Protein 2P0A (pdb70)

Nearest PDB structures (foldseek):
  2p0a-assembly1_A  TM=1.003E+00  e=1.917E-67  Homo sapiens
  1pk8-assembly1_A  TM=9.918E-01  e=4.545E-52  Rattus norvegicus
  1pk8-assembly1_D  TM=9.912E-01  e=5.439E-51  Rattus norvegicus
  1pk8-assembly1_B  TM=9.878E-01  e=2.689E-49  Rattus norvegicus
  1i7l-assembly1_A  TM=9.837E-01  e=8.748E-50  Rattus norvegicus

Sequence (596 aa):
RPRILLVIDDAHTDWSKYFHGKKVNGEIEIRVEQAEFSELNLAAYVTGGCMVDMQRSFKPDFILVRQHAYSMALGEDYRSLVIGLQYGGLPAVNSLYSVYNFCSKPWVFSSQLIKIFHSLGPEKFPLVEQTFFPNHKPMVTAPHFPVVVKLGHAHAGMGKIKVENQLDFQDITSVVAMMAKTYATTEAFIDSKYDIRIQKKIGSNYKAYMRTSISGNWKANTGSAMLEQVAMTERYRLWVDSCSEMFGGLDICAVKAVHSKDGRDYIIEVMDSSMPLIGEHVEEDRQLMADLVVSKMSQLPRPRILLVIDDAHTDWSKYFHGKKVNGEIEIRVEQAEFSELNLAAYVTGGCMVDMQRSFKPDFILVRQHAYSMALGEDYRSLVIGLQYGGLPAVNSLYSVYNFCSKPWVFSSQLIKIFHSLGPEKFPLVEQTFFPNHKPMVTAPHFPVVVKLGHAHAGMGKIKVENQLDFQDITSVVAMAKTYATTEAFIDSKYDIRIQKIGSNYKAYMRTSISGNWKANTGSAMLEQVAMTERYRLWVDSCSEMFGGLDICAVVKAVHSKDGRDYIIEVMDSSMPLIGEHVEEDRQLMADLVVSKMSQLP

Organism: Homo sapiens (NCBI:txid9606)

B-factor: mean 25.2, std 5.01, range [5.13, 69.35]

Radius of gyration: 25.05 Å; Cα contacts (8 Å, |Δi|>4): 1315; chains: 2; bounding box: 75×70×42 Å

CATH classification: 3.40.50.20 (+2 more: 3.30.470.20, 3.30.1490.20)

Foldseek 3Di:
DAAEEEEADDDPDDLVVLCVCFAQLSDHHYHYHYYHLVQWDWAADQVAFIWIGGVDIDTHQEYEYQAQQDAVVVPHHNLVVLVRRVSRVHHYAVGSLVSNQVQWFVSLVVLLVVVCVVPHCVLRVAFPKDKDFALPPQQDDPDPQKWKAWTRHDDCPRIDGRGDRVSSVVVSVVRHVSGGMMMMTYLAQFQWKWKWKAQQNDIWIKTKGQPPPDSSRSHDDIDIDTDDDDVSSVCNHVSSQPPSNGANIKMWMWTAHPVGDTHTYGMDGSNDDDDDDCSVVSSSSNSVVRSVVSNVDD/DAAEEEEADPDPDDLVVLQVCFAQVNPHHYHYHYYHLVQWDWAADQVAFIWIDGVDIDTHQEYEYQAQQDALVVPHHNLVVLVRRVSRVHHYAVGSLVSNQVQWFVSLVVLLVVVCVVPHCVLRNAFPKDKFFALVPQQDDPDPQKWKAATGHDDCPRTDGRGDRVSSVVNSVVSRVSVGMMMMTYQAQFQWKWKWKAAQPDIWIKTKGQPPPDSSRSHDDIDIDTDDDDPSLVCNVVSSQPPSNGANIKMWMWTAHPVGDIHTYGMGGSNDDQDDDCSVVSSSSNSVVSSVVSSVDD

GO terms:
  GO:0005524 ATP binding (F, TAS)
  GO:0032228 regulation of synaptic transmission, GABAergic (P, TAS)
  GO:0008021 synaptic vesicle (C, TAS)
  GO:0007269 neurotransmitter secretion (P, TAS)
  GO:0005515 protein binding (F, IPI)

InterPro domains:
  IPR001359 Synapsin [PR01368] (103-112)
  IPR001359 Synapsin [PR01368] (118-130)
  IPR001359 Synapsin [PR01368] (155-166)
  IPR001359 Synapsin [PR01368] (295-307)
  IPR001359 Synapsin [PR01368] (309-325)
  IPR001359 Synapsin [PR01368] (328-349)
  IPR013815 ATP-grasp fold, subdomain 1 [G3DSA:3.30.1490.20] (227-286)
  IPR016185 Pre-ATP-grasp domain superfamily [SSF52440] (91-192)
  IPR019735 Synapsin, conserved site [PS00416] (250-260)
  IPR019736 Synapsin, phosphorylation site [PF10581] (1-25)
  IPR019736 Synapsin, phosphorylation site [PS00415] (4-11)
  IPR020897 Synapsin, pre-ATP-grasp domain [PF02078] (89-191)
  IPR020898 Synapsin, ATP-binding domain [PF02750] (193-395)

Solvent-accessible surface area: 24816 Å² total; per-residue (Å²): 125,67,102,19,0,0,0,0,6,77,32,193,22,86,0,38,94,9,8,134,78,64,86,11,89,66,65,60,52,25,89,31,5,56,4,63,2,76,68,17,21,2,9,0,75,4,100,48,23,2,77,1,56,27,114,180,69,10,62,7,40,4,0,0,2,15,8,53,5,34,6,69,54,118,70,56,77,32,65,26,12,0,5,0,3,22,0,8,52,16,41,14,0,0,38,3,44,0,7,37,1,20,12,6,56,4,0,6,12,1,14,1,14,121,22,30,164,94,50,19,92,113,97,0,20,8,3,116,8,19,0,12,4,45,65,148,28,12,101,70,10,144,94,57,35,2,8,0,34,24,11,6,4,34,78,8,96,30,37,67,67,3,96,63,52,138,70,0,86,101,31,18,60,73,1,32,160,50,195,15,26,0,11,7,9,38,36,27,77,38,108,42,9,7,6,0,1,33,4,20,104,42,40,10,0,3,44,18,40,24,110,56,81,60,106,53,11,66,34,64,69,30,83,55,93,78,46,79,59,66,142,104,28,101,67,1,0,36,15,0,12,134,12,11,86,27,9,38,0,0,0,0,15,0,18,29,6,135,95,45,156,13,48,0,30,32,10,18,10,0,13,0,69,26,19,28,99,55,36,92,78,0,25,60,44,0,0,59,30,0,18,51,67,8,31,130,78,183,130,72,38,20,0,1,0,1,7,78,35,194,24,83,0,28,83,12,6,128,69,40,94,4,90,60,101,64,49,25,94,30,10,57,6,59,1,75,72,17,19,4,11,0,76,4,103,48,27,3,75,1,57,19,141,182,68,9,96,9,48,4,0,0,2,17,6,52,6,35,4,66,62,118,70,46,75,32,65,24,10,0,5,0,3,21,0,8,53,14,44,13,0,0,38,2,41,0,6,37,2,22,13,6,55,4,0,5,12,1,23,1,13,84,24,29,163,91,48,19,93,83,114,0,16,7,4,117,10,17,0,10,4,46,58,128,28,8,103,71,10,143,95,56,35,2,7,1,36,41,9,5,5,32,74,8,98,29,31,67,69,4,91,67,56,136,66,0,91,100,28,17,69,81,3,29,156,39,143,17,25,0,10,5,9,35,35,28,100,43,98,46,10,5,6,0,0,24,4,19,109,43,46,10,0,3,43,18,45,22,114,55,82,53,107,55,12,68,34,62,69,28,80,56,93,70,45,85,57,64,90,100,33,105,64,0,0,45,14,0,16,134,11,11,86,28,6,30,0,0,0,0,15,0,17,30,9,85,111,45,81,13,57,0,29,35,10,16,10,0,12,0,71,26,18,26,106,54,38,99,82,0,27,64,46,0,0,66,20,0,18,60,58,1,31,140,52,174

Structure (mmCIF, N/CA/C/O backbone):
data_2P0A
#
_entry.id   2P0A
#
_cell.length_a   130.796
_cell.length_b   73.186
_cell.length_c   78.398
_cell.angle_alpha   90.00
_cell.angle_beta   100.74
_cell.angle_gamma   90.00
#
_symmetry.space_group_name_H-M   'C 1 2 1'
#
loop_
_entity.id
_entity.type
_entity.pdbx_description
1 polymer Synapsin-3
2 non-polymer 'CHLORIDE ION'
3 non-polymer 'SULFATE ION'
4 non-polymer 'PHOSPHOAMINOPHOSPHONIC ACID-ADENYLATE ESTER'
5 non-polymer 1,2-ETHANEDIOL
6 water water
#
loop_
_atom_site.group_PDB
_atom_site.id
_atom_site.type_symbol
_atom_site.label_atom_id
_atom_site.label_alt_id
_atom_site.label_comp_id
_atom_site.label_asym_id
_atom_site.label_entity_id
_atom_site.label_seq_id
_atom_site.pdbx_PDB_ins_code
_atom_site.Cartn_x
_atom_site.Cartn_y
_atom_site.Cartn_z
_atom_site.occupancy
_atom_site.B_iso_or_equiv
_atom_site.auth_seq_id
_atom_site.auth_comp_id
_atom_site.auth_asym_id
_atom_site.auth_atom_id
_atom_site.pdbx_PDB_model_num
ATOM 1 N N . ARG A 1 17 ? 17.253 -29.569 -27.850 1.00 28.51 90 ARG A N 1
ATOM 2 C CA . ARG A 1 17 ? 16.600 -29.361 -26.515 1.00 28.76 90 ARG A CA 1
ATOM 3 C C . ARG A 1 17 ? 15.155 -28.916 -26.701 1.00 28.40 90 ARG A C 1
ATOM 4 O O . ARG A 1 17 ? 14.850 -28.195 -27.654 1.00 28.98 90 ARG A O 1
ATOM 6 N N . PRO A 1 18 ? 14.251 -29.354 -25.800 1.00 27.94 91 PRO A N 1
ATOM 7 C CA . PRO A 1 18 ? 12.855 -28.910 -25.888 1.00 27.09 91 PRO A CA 1
ATOM 8 C C . PRO A 1 18 ? 12.671 -27.398 -25.721 1.00 26.11 91 PRO A C 1
ATOM 9 O O . PRO A 1 18 ? 13.388 -26.773 -24.955 1.00 26.25 91 PRO A O 1
ATOM 13 N N . ARG A 1 19 ? 11.713 -26.835 -26.448 1.00 25.34 92 ARG A N 1
ATOM 14 C CA . ARG A 1 19 ? 11.267 -25.467 -26.213 1.00 25.00 92 ARG A CA 1
ATOM 15 C C . ARG A 1 19 ? 10.388 -25.449 -24.969 1.00 23.77 92 ARG A C 1
ATOM 16 O O . ARG A 1 19 ? 9.442 -26.225 -24.861 1.00 23.40 92 ARG A O 1
ATOM 24 N N . ILE A 1 20 ? 10.706 -24.568 -24.031 1.00 22.56 93 ILE A N 1
ATOM 25 C CA . ILE A 1 20 ? 9.945 -24.477 -22.778 1.00 22.08 93 ILE A CA 1
ATOM 26 C C . ILE A 1 20 ? 8.802 -23.460 -22.908 1.00 21.22 93 ILE A C 1
ATOM 27 O O . ILE A 1 20 ? 9.044 -22.271 -23.154 1.00 21.63 93 ILE A O 1
ATOM 32 N N . LEU A 1 21 ? 7.567 -23.948 -22.777 1.00 19.84 94 LEU A N 1
ATOM 33 C CA . LEU A 1 21 ? 6.402 -23.088 -22.608 1.00 19.67 94 LEU A CA 1
ATOM 34 C C . LEU A 1 21 ? 6.066 -22.962 -21.130 1.00 19.62 94 LEU A C 1
ATOM 35 O O . LEU A 1 21 ? 5.859 -23.967 -20.451 1.00 20.21 94 LEU A O 1
ATOM 40 N N . LEU A 1 22 ? 5.965 -21.731 -20.655 1.00 19.23 95 LEU A N 1
ATOM 41 C CA . LEU A 1 22 ? 5.435 -21.441 -19.326 1.00 19.16 95 LEU A CA 1
ATOM 42 C C . LEU A 1 22 ? 3.980 -21.011 -19.439 1.00 19.40 95 LEU A C 1
ATOM 43 O O . LEU A 1 22 ? 3.680 -19.970 -20.033 1.00 20.15 95 LEU A O 1
ATOM 48 N N . VAL A 1 23 ? 3.063 -21.816 -18.906 1.00 19.64 96 VAL A N 1
ATOM 49 C CA . VAL A 1 23 ? 1.654 -21.405 -18.813 1.00 19.71 96 VAL A CA 1
ATOM 50 C C . VAL A 1 23 ? 1.452 -20.840 -17.416 1.00 20.30 96 VAL A C 1
ATOM 51 O O . VAL A 1 23 ? 1.643 -21.547 -16.427 1.00 20.55 96 VAL A O 1
ATOM 55 N N . ILE A 1 24 ? 1.074 -19.567 -17.347 1.00 19.97 97 ILE A N 1
ATOM 56 C CA . ILE A 1 24 ? 0.780 -18.924 -16.085 1.00 20.95 97 ILE A CA 1
ATOM 57 C C . ILE A 1 24 ? -0.728 -18.948 -15.895 1.00 21.39 97 ILE A C 1
ATOM 58 O O . ILE A 1 24 ? -1.466 -18.273 -16.619 1.00 21.04 97 ILE A O 1
ATOM 63 N N . ASP A 1 25 ? -1.169 -19.712 -14.906 1.00 23.00 98 ASP A N 1
ATOM 64 C CA . ASP A 1 25 ? -2.588 -19.924 -14.697 1.00 24.42 98 ASP A CA 1
ATOM 65 C C . ASP A 1 25 ? -2.892 -20.313 -13.257 1.00 25.78 98 ASP A C 1
ATOM 66 O O . ASP A 1 25 ? -2.113 -20.982 -12.606 1.00 24.62 98 ASP A O 1
ATOM 71 N N . ASP A 1 26 ? -4.054 -19.870 -12.788 1.00 27.81 99 ASP A N 1
ATOM 72 C CA . ASP A 1 26 ? -4.574 -20.262 -11.480 1.00 28.80 99 ASP A CA 1
ATOM 73 C C . ASP A 1 26 ? -5.700 -21.313 -11.569 1.00 29.37 99 ASP A C 1
ATOM 74 O O . ASP A 1 26 ? -6.165 -21.797 -10.536 1.00 29.18 99 ASP A O 1
ATOM 79 N N . ALA A 1 27 ? -6.118 -21.663 -12.783 1.00 29.11 100 ALA A N 1
ATOM 80 C CA . ALA A 1 27 ? -7.205 -22.617 -12.986 1.00 29.74 100 ALA A CA 1
ATOM 81 C C . ALA A 1 27 ? -6.755 -24.013 -12.602 1.00 30.86 100 ALA A C 1
ATOM 82 O O . ALA A 1 27 ? -5.589 -24.371 -12.810 1.00 31.01 100 ALA A O 1
ATOM 84 N N . HIS A 1 28 ? -7.678 -24.797 -12.045 1.00 31.69 101 HIS A N 1
ATOM 85 C CA . HIS A 1 28 ? -7.404 -26.194 -11.713 1.00 32.73 101 HIS A CA 1
ATOM 86 C C . HIS A 1 28 ? -7.496 -27.054 -12.983 1.00 31.91 101 HIS A C 1
ATOM 87 O O . HIS A 1 28 ? -8.527 -27.653 -13.286 1.00 31.90 101 HIS A O 1
ATOM 94 N N . THR A 1 29 ? -6.396 -27.067 -13.732 1.00 30.98 102 THR A N 1
ATOM 95 C CA . THR A 1 29 ? -6.301 -27.771 -14.998 1.00 29.99 102 THR A CA 1
ATOM 96 C C . THR A 1 29 ? -4.823 -28.087 -15.228 1.00 29.38 102 THR A C 1
ATOM 97 O O . THR A 1 29 ? -3.941 -27.346 -14.776 1.00 29.69 102 THR A O 1
ATOM 101 N N . ASP A 1 30 ? -4.569 -29.177 -15.933 1.00 28.27 103 ASP A N 1
ATOM 102 C CA . ASP A 1 30 ? -3.232 -29.604 -16.299 1.00 27.72 103 ASP A CA 1
ATOM 103 C C . ASP A 1 30 ? -3.010 -29.231 -17.778 1.00 26.89 103 ASP A C 1
ATOM 104 O O . ASP A 1 30 ? -3.539 -29.884 -18.678 1.00 26.39 103 ASP A O 1
ATOM 109 N N . TRP A 1 31 ? -2.247 -28.162 -18.021 1.00 25.55 104 TRP A N 1
ATOM 110 C CA . TRP A 1 31 ? -2.105 -27.651 -19.384 1.00 24.91 104 TRP A CA 1
ATOM 111 C C . TRP A 1 31 ? -1.325 -28.570 -20.311 1.00 25.10 104 TRP A C 1
ATOM 112 O O . TRP A 1 31 ? -1.480 -28.477 -21.528 1.00 25.05 104 TRP A O 1
ATOM 123 N N . SER A 1 32 ? -0.507 -29.463 -19.757 1.00 25.43 105 SER A N 1
ATOM 124 C CA . SER A 1 32 ? 0.328 -30.312 -20.587 1.00 25.49 105 SER A CA 1
ATOM 125 C C . SER A 1 32 ? -0.525 -31.200 -21.488 1.00 25.85 105 SER A C 1
ATOM 126 O O . SER A 1 32 ? -0.107 -31.521 -22.609 1.00 26.12 105 SER A O 1
ATOM 129 N N . LYS A 1 33 ? -1.728 -31.549 -21.016 1.00 25.77 106 LYS A N 1
ATOM 130 C CA . LYS A 1 33 ? -2.604 -32.481 -21.727 1.00 25.75 106 LYS A CA 1
ATOM 131 C C . LYS A 1 33 ? -3.055 -31.919 -23.075 1.00 25.42 106 LYS A C 1
ATOM 132 O O . LYS A 1 33 ? -3.306 -32.673 -24.005 1.00 24.58 106 LYS A O 1
ATOM 138 N N . TYR A 1 34 ? -3.119 -30.588 -23.191 1.00 25.11 107 TYR A N 1
ATOM 139 C CA . TYR A 1 34 ? -3.541 -29.943 -24.444 1.00 25.21 107 TYR A CA 1
ATOM 140 C C . TYR A 1 34 ? -2.406 -29.831 -25.451 1.00 25.63 107 TYR A C 1
ATOM 141 O O . TYR A 1 34 ? -2.638 -29.535 -26.625 1.00 25.83 107 TYR A O 1
ATOM 150 N N . PHE A 1 35 ? -1.178 -30.057 -24.988 1.00 26.44 108 PHE A N 1
ATOM 151 C CA . PHE A 1 35 ? 0.003 -29.973 -25.855 1.00 26.80 108 PHE A CA 1
ATOM 152 C C . PHE A 1 35 ? 0.571 -31.323 -26.260 1.00 27.58 108 PHE A C 1
ATOM 153 O O . PHE A 1 35 ? 1.558 -31.362 -26.987 1.00 28.20 108 PHE A O 1
ATOM 161 N N . HIS A 1 36 ? -0.058 -32.417 -25.824 1.00 28.73 109 HIS A N 1
ATOM 162 C CA . HIS A 1 36 ? 0.417 -33.771 -26.124 1.00 29.22 109 HIS A CA 1
ATOM 163 C C . HIS A 1 36 ? 0.568 -33.979 -27.621 1.00 29.73 109 HIS A C 1
ATOM 164 O O . HIS A 1 36 ? -0.381 -33.768 -28.373 1.00 29.90 109 HIS A O 1
ATOM 171 N N . GLY A 1 37 ? 1.770 -34.376 -28.041 1.00 30.12 110 GLY A N 1
ATOM 172 C CA . GLY A 1 37 ? 2.073 -34.631 -29.448 1.00 30.90 110 GLY A CA 1
ATOM 173 C C . GLY A 1 37 ? 2.429 -33.413 -30.287 1.00 31.43 110 GLY A C 1
ATOM 174 O O . GLY A 1 37 ? 2.814 -33.548 -31.450 1.00 31.86 110 GLY A O 1
ATOM 175 N N . LYS A 1 38 ? 2.290 -32.219 -29.714 1.00 32.16 111 LYS A N 1
ATOM 176 C CA . LYS A 1 38 ? 2.515 -31.001 -30.467 1.00 32.56 111 LYS A CA 1
ATOM 177 C C . LYS A 1 38 ? 4.001 -30.629 -30.388 1.00 32.31 111 LYS A C 1
ATOM 178 O O . LYS A 1 38 ? 4.629 -30.675 -29.320 1.00 32.36 111 LYS A O 1
ATOM 184 N N . LYS A 1 39 ? 4.553 -30.311 -31.552 1.00 31.78 112 LYS A N 1
ATOM 185 C CA . LYS A 1 39 ? 5.965 -30.051 -31.702 1.00 31.76 112 LYS A CA 1
ATOM 186 C C . LYS A 1 39 ? 6.153 -28.766 -32.492 1.00 31.39 112 LYS A C 1
ATOM 187 O O . LYS A 1 39 ? 5.408 -28.496 -33.444 1.00 31.19 112 LYS A O 1
ATOM 193 N N . VAL A 1 40 ? 7.162 -27.989 -32.110 1.00 31.06 113 VAL A N 1
ATOM 194 C CA . VAL A 1 40 ? 7.470 -26.728 -32.788 1.00 31.08 113 VAL A CA 1
ATOM 195 C C . VAL A 1 40 ? 7.991 -27.038 -34.197 1.00 30.95 113 VAL A C 1
ATOM 196 O O . VAL A 1 40 ? 8.916 -27.836 -34.358 1.00 30.25 113 VAL A O 1
ATOM 200 N N . ASN A 1 41 ? 7.373 -26.414 -35.202 1.00 31.20 114 ASN A N 1
ATOM 201 C CA . ASN A 1 41 ? 7.640 -26.720 -36.614 1.00 31.48 114 ASN A CA 1
ATOM 202 C C . ASN A 1 41 ? 7.590 -28.222 -36.865 1.00 31.74 114 ASN A C 1
ATOM 203 O O . ASN A 1 41 ? 8.362 -28.770 -37.667 1.00 32.35 114 ASN A O 1
ATOM 208 N N . GLY A 1 42 ? 6.672 -28.891 -36.176 1.00 31.84 115 GLY A N 1
ATOM 209 C CA . GLY A 1 42 ? 6.525 -30.342 -36.272 1.00 31.87 115 GLY A CA 1
ATOM 210 C C . GLY A 1 42 ? 7.791 -31.124 -35.975 1.00 31.80 115 GLY A C 1
ATOM 211 O O . GLY A 1 42 ? 7.884 -32.291 -36.336 1.00 31.75 115 GLY A O 1
ATOM 212 N N . GLU A 1 43 ? 8.748 -30.496 -35.292 1.00 31.70 116 GLU A N 1
ATOM 213 C CA . GLU A 1 43 ? 10.083 -31.072 -35.128 1.00 31.53 116 GLU A CA 1
ATOM 214 C C . GLU A 1 43 ? 10.615 -31.112 -33.687 1.00 31.30 116 GLU A C 1
ATOM 215 O O . GLU A 1 43 ? 11.234 -32.108 -33.296 1.00 31.59 116 GLU A O 1
ATOM 217 N N . ILE A 1 44 ? 10.402 -30.048 -32.911 1.00 30.36 117 ILE A N 1
ATOM 218 C CA . ILE A 1 44 ? 11.017 -29.933 -31.578 1.00 30.12 117 ILE A CA 1
ATOM 219 C C . ILE A 1 44 ? 10.000 -30.173 -30.465 1.00 29.00 117 ILE A C 1
ATOM 220 O O . ILE A 1 44 ? 8.889 -29.635 -30.510 1.00 29.05 117 ILE A O 1
ATOM 225 N N . GLU A 1 45 ? 10.380 -30.977 -29.473 1.00 27.89 118 GLU A N 1
ATOM 226 C CA . GLU A 1 45 ? 9.490 -31.275 -28.342 1.00 27.44 118 GLU A CA 1
ATOM 227 C C . GLU A 1 45 ? 9.214 -30.006 -27.513 1.00 26.64 118 GLU A C 1
ATOM 228 O O . GLU A 1 45 ? 10.062 -29.127 -27.399 1.00 26.30 118 GLU A O 1
ATOM 230 N N . ILE A 1 46 ? 8.001 -29.915 -26.972 1.00 26.10 119 ILE A N 1
ATOM 231 C CA . ILE A 1 46 ? 7.588 -28.800 -26.147 1.00 25.63 119 ILE A CA 1
ATOM 232 C C . ILE A 1 46 ? 7.480 -29.268 -24.694 1.00 25.58 119 ILE A C 1
ATOM 233 O O . ILE A 1 46 ? 6.654 -30.132 -24.372 1.00 25.13 119 ILE A O 1
ATOM 238 N N . ARG A 1 47 ? 8.323 -28.700 -23.831 1.00 25.28 120 ARG A N 1
ATOM 239 C CA . ARG A 1 47 ? 8.236 -28.904 -22.385 1.00 25.48 120 ARG A CA 1
ATOM 240 C C . ARG A 1 47 ? 7.284 -27.857 -21.786 1.00 24.66 120 ARG A C 1
ATOM 241 O O . ARG A 1 47 ? 7.478 -26.659 -21.959 1.00 24.95 120 ARG A O 1
ATOM 249 N N . VAL A 1 48 ? 6.235 -28.307 -21.105 1.00 23.78 121 VAL A N 1
ATOM 250 C CA . VAL A 1 48 ? 5.233 -27.399 -20.564 1.00 23.47 121 VAL A CA 1
ATOM 251 C C . VAL A 1 48 ? 5.448 -27.227 -19.049 1.00 23.44 121 VAL A C 1
ATOM 252 O O . VAL A 1 48 ? 5.367 -28.190 -18.280 1.00 23.62 121 VAL A O 1
ATOM 256 N N . GLU A 1 49 ? 5.770 -26.008 -18.651 1.00 22.87 122 GLU A N 1
ATOM 257 C CA . GLU A 1 49 ? 5.817 -25.626 -17.238 1.00 23.09 122 GLU A CA 1
ATOM 258 C C . GLU A 1 49 ? 4.535 -24.876 -16.922 1.00 22.14 122 GLU A C 1
ATOM 259 O O . GLU A 1 49 ? 4.029 -24.152 -17.756 1.00 22.87 122 GLU A O 1
ATOM 265 N N . GLN A 1 50 ? 3.982 -25.075 -15.733 1.00 21.63 123 GLN A N 1
ATOM 266 C CA . GLN A 1 50 ? 2.724 -24.455 -15.377 1.00 21.39 123 GLN A CA 1
ATOM 267 C C . GLN A 1 50 ? 2.791 -23.970 -13.942 1.00 21.67 123 GLN A C 1
ATOM 268 O O . GLN A 1 50 ? 3.171 -24.723 -13.064 1.00 21.56 123 GLN A O 1
ATOM 274 N N . ALA A 1 51 ? 2.427 -22.717 -13.710 1.00 21.26 124 ALA A N 1
ATOM 275 C CA . ALA A 1 51 ? 2.401 -22.193 -12.362 1.00 22.06 124 ALA A CA 1
ATOM 276 C C . ALA A 1 51 ? 1.441 -21.040 -12.311 1.00 22.45 124 ALA A C 1
ATOM 277 O O . ALA A 1 51 ? 1.115 -20.460 -13.345 1.00 22.07 124 ALA A O 1
ATOM 279 N N . GLU A 1 52 ? 0.990 -20.692 -11.108 1.00 23.21 125 GLU A N 1
ATOM 280 C CA . GLU A 1 52 ? 0.296 -19.411 -10.944 1.00 23.81 125 GLU A CA 1
ATOM 281 C C . GLU A 1 52 ? 1.337 -18.379 -10.606 1.00 22.82 125 GLU A C 1
ATOM 282 O O . GLU A 1 52 ? 2.469 -18.721 -10.240 1.00 20.33 125 GLU A O 1
ATOM 288 N N . PHE A 1 53 ? 0.962 -17.115 -10.811 1.00 22.81 126 PHE A N 1
ATOM 289 C CA . PHE A 1 53 ? 1.858 -15.988 -10.576 1.00 22.85 126 PHE A CA 1
ATOM 290 C C . PHE A 1 53 ? 2.529 -16.012 -9.197 1.00 23.34 126 PHE A C 1
ATOM 291 O O . PHE A 1 53 ? 3.733 -15.749 -9.076 1.00 23.52 126 PHE A O 1
ATOM 299 N N . SER A 1 54 ? 1.780 -16.368 -8.161 1.00 23.57 127 SER A N 1
ATOM 300 C CA . SER A 1 54 ? 2.330 -16.321 -6.808 1.00 24.02 127 SER A CA 1
ATOM 301 C C . SER A 1 54 ? 3.476 -17.309 -6.577 1.00 23.99 127 SER A C 1
ATOM 302 O O . SER A 1 54 ? 4.185 -17.200 -5.587 1.00 24.85 127 SER A O 1
ATOM 305 N N . GLU A 1 55 ? 3.667 -18.240 -7.502 1.00 23.67 128 GLU A N 1
ATOM 306 C CA . GLU A 1 55 ? 4.692 -19.266 -7.402 1.00 23.63 128 GLU A CA 1
ATOM 307 C C . GLU A 1 55 ? 5.969 -18.929 -8.197 1.00 23.24 128 GLU A C 1
ATOM 308 O O . GLU A 1 55 ? 6.941 -19.685 -8.169 1.00 22.66 128 GLU A O 1
ATOM 314 N N . LEU A 1 56 ? 5.940 -17.805 -8.914 1.00 23.31 129 LEU A N 1
ATOM 315 C CA . LEU A 1 56 ? 6.992 -17.428 -9.859 1.00 23.14 129 LEU A CA 1
ATOM 316 C C . LEU A 1 56 ? 7.824 -16.218 -9.422 1.00 22.78 129 LEU A C 1
ATOM 317 O O . LEU A 1 56 ? 7.306 -15.265 -8.856 1.00 22.91 129 LEU A O 1
ATOM 322 N N . ASN A 1 57 ? 9.121 -16.300 -9.682 1.00 22.38 130 ASN A N 1
ATOM 323 C CA . ASN A 1 57 ? 10.016 -15.154 -9.669 1.00 22.54 130 ASN A CA 1
ATOM 324 C C . ASN A 1 57 ? 11.038 -15.321 -10.792 1.00 21.70 130 ASN A C 1
ATOM 325 O O . ASN A 1 57 ? 11.106 -16.371 -11.414 1.00 21.34 130 ASN A O 1
ATOM 330 N N . LEU A 1 58 ? 11.790 -14.264 -11.064 1.00 21.36 131 LEU A N 1
ATOM 331 C CA . LEU A 1 58 ? 12.680 -14.230 -12.215 1.00 21.09 131 LEU A CA 1
ATOM 332 C C . LEU A 1 58 ? 13.722 -13.126 -12.091 1.00 20.81 131 LEU A C 1
ATOM 333 O O . LEU A 1 58 ? 13.564 -12.216 -11.291 1.00 20.68 131 LEU A O 1
ATOM 338 N N . ALA A 1 59 ? 14.806 -13.275 -12.850 1.00 20.54 132 ALA A N 1
ATOM 339 C CA . ALA A 1 59 ? 15.694 -12.179 -13.233 1.00 20.14 132 ALA A CA 1
ATOM 340 C C . ALA A 1 59 ? 15.642 -12.142 -14.767 1.00 19.88 132 ALA A C 1
ATOM 341 O O . ALA A 1 59 ? 15.526 -13.201 -15.403 1.00 20.70 132 ALA A O 1
ATOM 343 N N . ALA A 1 60 ? 15.686 -10.942 -15.336 1.00 19.10 133 ALA A N 1
ATOM 344 C CA . ALA A 1 60 ? 15.656 -10.740 -16.780 1.00 18.59 133 ALA A CA 1
ATOM 345 C C . ALA A 1 60 ? 16.876 -9.935 -17.195 1.00 18.81 133 ALA A C 1
ATOM 346 O O . ALA A 1 60 ? 17.323 -9.063 -16.458 1.00 18.40 133 ALA A O 1
ATOM 348 N N . TYR A 1 61 ? 17.391 -10.199 -18.400 1.00 19.69 134 TYR A N 1
ATOM 349 C CA . TYR A 1 61 ? 18.705 -9.685 -18.823 1.00 20.04 134 TYR A CA 1
ATOM 350 C C . TYR A 1 61 ? 18.653 -8.977 -20.171 1.00 20.12 134 TYR A C 1
ATOM 351 O O . TYR A 1 61 ? 18.017 -9.455 -21.128 1.00 19.95 134 TYR A O 1
ATOM 360 N N . VAL A 1 62 ? 19.321 -7.838 -20.250 1.00 20.37 135 VAL A N 1
ATOM 361 C CA . VAL A 1 62 ? 19.490 -7.137 -21.532 1.00 21.26 135 VAL A CA 1
ATOM 362 C C . VAL A 1 62 ? 20.122 -8.064 -22.556 1.00 22.25 135 VAL A C 1
ATOM 363 O O . VAL A 1 62 ? 19.729 -8.084 -23.728 1.00 22.74 135 VAL A O 1
ATOM 367 N N . THR A 1 63 ? 21.100 -8.851 -22.108 1.00 23.11 136 THR A N 1
ATOM 368 C CA . THR A 1 63 ? 21.778 -9.787 -22.988 1.00 23.75 136 THR A CA 1
ATOM 369 C C . THR A 1 63 ? 20.810 -10.808 -23.609 1.00 24.67 136 THR A C 1
ATOM 370 O O . THR A 1 63 ? 21.096 -11.353 -24.683 1.00 25.23 136 THR A O 1
ATOM 374 N N . GLY A 1 64 ? 19.684 -11.061 -22.941 1.00 24.11 137 GLY A N 1
ATOM 375 C CA . GLY A 1 64 ? 18.578 -11.842 -23.500 1.00 24.18 137 GLY A CA 1
ATOM 376 C C . GLY A 1 64 ? 17.958 -12.830 -22.523 1.00 24.25 137 GLY A C 1
ATOM 377 O O . GLY A 1 64 ? 18.663 -13.552 -21.828 1.00 23.86 137 GLY A O 1
ATOM 378 N N . GLY A 1 65 ? 16.626 -12.869 -22.487 1.00 24.60 138 GLY A N 1
ATOM 379 C CA . GLY A 1 65 ? 15.902 -13.864 -21.719 1.00 24.66 138 GLY A CA 1
ATOM 380 C C . GLY A 1 65 ? 15.737 -13.621 -20.218 1.00 24.67 138 GLY A C 1
ATOM 381 O O . GLY A 1 65 ? 16.182 -12.605 -19.658 1.00 23.25 138 GLY A O 1
ATOM 382 N N . CYS A 1 66 ? 15.104 -14.613 -19.595 1.00 25.01 139 CYS A N 1
ATOM 383 C CA . CYS A 1 66 ? 14.726 -14.635 -18.178 1.00 26.05 139 CYS A CA 1
ATOM 384 C C . CYS A 1 66 ? 15.171 -15.951 -17.610 1.00 25.60 139 CYS A C 1
ATOM 385 O O . CYS A 1 66 ? 15.031 -16.959 -18.286 1.00 26.82 139 CYS A O 1
ATOM 388 N N . MET A 1 67 ? 15.645 -15.942 -16.368 1.00 25.20 140 MET A N 1
ATOM 389 C CA . MET A 1 67 ? 15.758 -17.150 -15.559 1.00 24.77 140 MET A CA 1
ATOM 390 C C . MET A 1 67 ? 14.561 -17.149 -14.604 1.00 23.73 140 MET A C 1
ATOM 391 O O . MET A 1 67 ? 14.373 -16.201 -13.851 1.00 22.16 140 MET A O 1
ATOM 396 N N .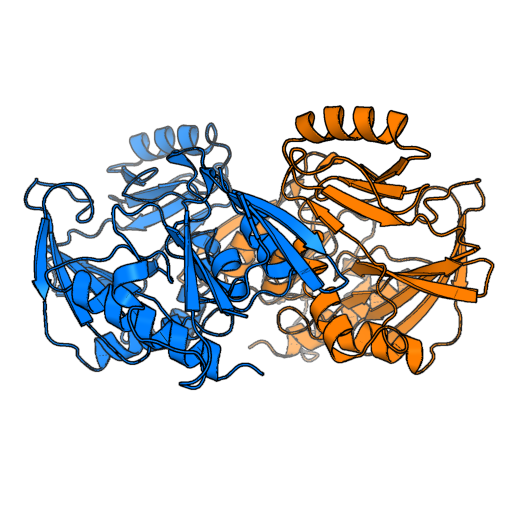 VAL A 1 68 ? 13.723 -18.180 -14.683 1.00 23.07 141 VAL A N 1
ATOM 397 C CA . VAL A 1 68 ? 12.525 -18.267 -13.840 1.00 22.63 141 VAL A CA 1
ATOM 398 C C . VAL A 1 68 ? 12.738 -19.317 -12.761 1.00 23.48 141 VAL A C 1
ATOM 399 O O . VAL A 1 68 ? 13.307 -20.365 -13.015 1.00 21.63 141 VAL A O 1
ATOM 403 N N . ASP A 1 69 ? 12.307 -18.967 -11.553 1.00 25.03 142 ASP A N 1
ATOM 404 C CA . ASP A 1 69 ? 12.300 -19.827 -10.376 1.00 26.68 142 ASP A CA 1
ATOM 405 C C . ASP A 1 69 ? 10.829 -20.112 -10.071 1.00 26.98 142 ASP A C 1
ATOM 406 O O . ASP A 1 69 ? 10.028 -19.186 -9.906 1.00 27.02 142 ASP A O 1
ATOM 411 N N . MET A 1 70 ? 10.474 -21.383 -10.014 1.00 27.68 143 MET A N 1
ATOM 412 C CA . MET A 1 70 ? 9.119 -21.798 -9.716 1.00 28.50 143 MET A CA 1
ATOM 413 C C . MET A 1 70 ? 9.110 -22.585 -8.410 1.00 29.12 143 MET A C 1
ATOM 414 O O . MET A 1 70 ? 9.834 -23.582 -8.277 1.00 28.49 143 MET A O 1
ATOM 419 N N . GLN A 1 71 ? 8.294 -22.152 -7.454 1.00 29.95 144 GLN A N 1
ATOM 420 C CA . GLN A 1 71 ? 8.259 -22.772 -6.124 1.00 30.76 144 GLN A CA 1
ATOM 421 C C . GLN A 1 71 ? 6.840 -23.152 -5.759 1.00 31.49 144 GLN A C 1
ATOM 422 O O . GLN A 1 71 ? 6.070 -22.283 -5.363 1.00 32.66 144 GLN A O 1
ATOM 424 N N . ARG A 1 82 ? 12.832 -25.122 -8.367 1.00 31.64 155 ARG A N 1
ATOM 425 C CA . ARG A 1 82 ? 13.048 -25.437 -9.788 1.00 31.44 155 ARG A CA 1
ATOM 426 C C . ARG A 1 82 ? 13.248 -24.202 -10.679 1.00 30.87 155 ARG A C 1
ATOM 427 O O . ARG A 1 82 ? 12.412 -23.293 -10.660 1.00 31.44 155 ARG A O 1
ATOM 435 N N . SER A 1 83 ? 14.311 -24.203 -11.492 1.00 29.58 156 SER A N 1
ATOM 436 C CA . SER A 1 83 ? 14.676 -23.047 -12.326 1.00 29.22 156 SER A CA 1
ATOM 437 C C . SER A 1 83 ? 14.861 -23.362 -13.817 1.00 27.39 156 SER A C 1
ATOM 438 O O . SER A 1 83 ? 15.335 -24.435 -14.171 1.00 27.41 156 SER A O 1
ATOM 441 N N . PHE A 1 84 ? 14.489 -22.425 -14.688 1.00 25.47 157 PHE A N 1
ATOM 442 C CA . PHE A 1 84 ? 14.556 -22.648 -16.129 1.00 24.34 157 PHE A CA 1
ATOM 443 C C . PHE A 1 84 ? 14.426 -21.356 -16.916 1.00 23.77 157 PHE A C 1
ATOM 444 O O . PHE A 1 84 ? 13.866 -20.382 -16.439 1.00 22.61 157 PHE A O 1
ATOM 452 N N . LYS A 1 85 ? 14.943 -21.365 -18.138 1.00 23.37 158 LYS A N 1
ATOM 453 C CA . LYS A 1 85 ? 14.731 -20.266 -19.068 1.00 23.34 158 LYS A CA 1
ATOM 454 C C . LYS A 1 85 ? 13.549 -20.601 -19.975 1.00 23.19 158 LYS A C 1
ATOM 455 O O . LYS A 1 85 ? 13.623 -21.556 -20.751 1.00 23.69 158 LYS A O 1
ATOM 458 N N . PRO A 1 86 ? 12.443 -19.842 -19.870 1.00 22.81 159 PRO A N 1
ATOM 459 C CA . PRO A 1 86 ? 11.342 -20.113 -20.775 1.00 22.71 159 PRO A CA 1
ATOM 460 C C . PRO A 1 86 ? 11.569 -19.531 -22.166 1.00 22.52 159 PRO A C 1
ATOM 461 O O . PRO A 1 86 ? 12.292 -18.539 -22.337 1.00 21.31 159 PRO A O 1
ATOM 465 N N . ASP A 1 87 ? 10.935 -20.164 -23.152 1.00 22.18 160 ASP A N 1
ATOM 466 C CA . ASP A 1 87 ? 10.988 -19.702 -24.532 1.00 22.09 160 ASP A CA 1
ATOM 467 C C . ASP A 1 87 ? 9.681 -19.029 -25.004 1.00 22.07 160 ASP A C 1
ATOM 468 O O . ASP A 1 87 ? 9.694 -18.251 -25.953 1.00 21.58 160 ASP A O 1
ATOM 473 N N . PHE A 1 88 ? 8.562 -19.329 -24.344 1.00 21.61 161 PHE A N 1
ATOM 474 C CA . PHE A 1 88 ? 7.263 -18.813 -24.756 1.00 21.21 161 PHE A CA 1
ATOM 475 C C . PHE A 1 88 ? 6.353 -18.790 -23.545 1.00 20.97 161 PHE A C 1
ATOM 476 O O . PHE A 1 88 ? 6.425 -19.701 -22.708 1.00 20.74 161 PHE A O 1
ATOM 484 N N . ILE A 1 89 ? 5.500 -17.768 -23.456 1.00 21.08 162 ILE A N 1
ATOM 485 C CA . ILE A 1 89 ? 4.544 -17.638 -22.349 1.00 21.47 162 ILE A CA 1
ATOM 486 C C . ILE A 1 89 ? 3.089 -17.682 -22.873 1.00 21.60 162 ILE A C 1
ATOM 487 O O . ILE A 1 89 ? 2.737 -17.073 -23.897 1.00 21.81 162 ILE A O 1
ATOM 492 N N . LEU A 1 90 ? 2.256 -18.436 -22.166 1.00 21.33 163 LEU A N 1
ATOM 493 C CA . LEU A 1 90 ? 0.796 -18.306 -22.247 1.00 21.01 163 LEU A CA 1
ATOM 494 C C . LEU A 1 90 ? 0.261 -17.696 -20.949 1.00 21.18 163 LEU A C 1
ATOM 495 O O . LEU A 1 90 ? 0.473 -18.254 -19.871 1.00 21.34 163 LEU A O 1
ATOM 500 N N . VAL A 1 91 ? -0.420 -16.549 -21.044 1.00 20.64 164 VAL A N 1
ATOM 501 C CA . VAL A 1 91 ? -0.898 -15.873 -19.845 1.00 21.44 164 VAL A CA 1
ATOM 502 C C . VAL A 1 91 ? -2.395 -16.075 -19.670 1.00 21.39 164 VAL A C 1
ATOM 503 O O . VAL A 1 91 ? -3.201 -15.462 -20.371 1.00 22.48 164 VAL A O 1
ATOM 507 N N . ARG A 1 92 ? -2.748 -16.927 -18.714 1.00 21.54 165 ARG A N 1
ATOM 508 C CA . ARG A 1 92 ? -4.147 -17.260 -18.436 1.00 22.49 165 ARG A CA 1
ATOM 509 C C . ARG A 1 92 ? -4.680 -16.613 -17.168 1.00 22.29 165 ARG A C 1
ATOM 510 O O . ARG A 1 92 ? -5.893 -16.547 -16.981 1.00 22.62 165 ARG A O 1
ATOM 518 N N . GLN A 1 93 ? -3.777 -16.051 -16.363 1.00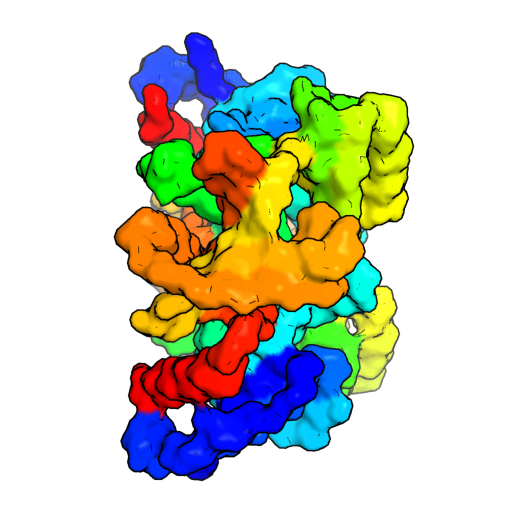 22.83 166 GLN A N 1
ATOM 519 C CA . GLN A 1 93 ? -4.103 -15.468 -15.050 1.00 22.84 166 GLN A CA 1
ATOM 520 C C . GLN A 1 93 ? -4.071 -13.941 -15.052 1.00 23.16 166 GLN A C 1
ATOM 521 O O . GLN A 1 93 ? -3.225 -13.318 -15.700 1.00 21.94 166 GLN A O 1
ATOM 527 N N . HIS A 1 94 ? -5.004 -13.323 -14.330 1.00 24.28 167 HIS A N 1
ATOM 528 C CA . HIS A 1 94 ? -4.966 -11.860 -14.170 1.00 24.79 167 HIS A CA 1
ATOM 529 C C . HIS A 1 94 ? -3.691 -11.474 -13.447 1.00 24.75 167 HIS A C 1
ATOM 530 O O . HIS A 1 94 ? -3.405 -12.028 -12.380 1.00 24.70 167 HIS A O 1
ATOM 537 N N . ALA A 1 95 ? -2.949 -10.516 -14.011 1.00 24.79 168 ALA A N 1
ATOM 538 C CA . ALA A 1 95 ? -1.717 -9.989 -13.407 1.00 24.95 168 ALA A CA 1
ATOM 539 C C . ALA A 1 95 ? -1.932 -8.969 -12.291 1.00 25.54 168 ALA A C 1
ATOM 540 O O . ALA A 1 95 ? -0.976 -8.625 -11.587 1.00 26.31 168 ALA A O 1
ATOM 542 N N . TYR A 1 96 ? -3.149 -8.443 -12.149 1.00 25.37 169 TYR A N 1
ATOM 543 C CA . TYR A 1 96 ? -3.436 -7.406 -11.142 1.00 25.71 169 TYR A CA 1
ATOM 544 C C . TYR A 1 96 ? -4.901 -7.544 -10.692 1.00 26.47 169 TYR A C 1
ATOM 545 O O . TYR A 1 96 ? -5.814 -7.565 -11.509 1.00 27.04 169 TYR A O 1
ATOM 554 N N . SER A 1 97 ? -5.104 -7.679 -9.390 1.00 27.38 170 SER A N 1
ATOM 555 C CA . SER A 1 97 ? -6.415 -7.920 -8.835 1.00 27.84 170 SER A CA 1
ATOM 556 C C . SER A 1 97 ? -6.464 -7.176 -7.510 1.00 27.76 170 SER A C 1
ATOM 557 O O . SER A 1 97 ? -6.041 -7.709 -6.485 1.00 27.88 170 SER A O 1
ATOM 560 N N . MET A 1 98 ? -6.956 -5.936 -7.528 1.00 27.62 171 MET A N 1
ATOM 561 C CA . MET A 1 98 ? -6.822 -5.057 -6.350 1.00 27.70 171 MET A CA 1
ATOM 562 C C . MET A 1 98 ? -7.564 -5.519 -5.110 1.00 27.46 171 MET A C 1
ATOM 563 O O . MET A 1 98 ? -7.076 -5.321 -4.020 1.00 28.23 171 MET A O 1
ATOM 568 N N . ALA A 1 99 ? -8.740 -6.116 -5.272 1.00 27.26 172 ALA A N 1
ATOM 569 C CA . ALA A 1 99 ? -9.549 -6.582 -4.132 1.00 27.15 172 ALA A CA 1
ATOM 570 C C . ALA A 1 99 ? -8.970 -7.855 -3.480 1.00 27.46 172 ALA A C 1
ATOM 571 O O . ALA A 1 99 ? -9.204 -8.127 -2.291 1.00 27.82 172 ALA A O 1
ATOM 573 N N . LEU A 1 100 ? -8.177 -8.610 -4.240 1.00 28.18 173 LEU A N 1
ATOM 574 C CA . LEU A 1 100 ? -7.482 -9.796 -3.718 1.00 27.83 173 LEU A CA 1
ATOM 575 C C . LEU A 1 100 ? -6.099 -9.453 -3.150 1.00 27.94 173 LEU A C 1
ATOM 576 O O . LEU A 1 100 ? -5.449 -10.315 -2.588 1.00 27.90 173 LEU A O 1
ATOM 581 N N . GLY A 1 101 ? -5.652 -8.206 -3.312 1.00 27.98 174 GLY A N 1
ATOM 582 C CA . GLY A 1 101 ? -4.307 -7.788 -2.938 1.00 28.49 174 GLY A CA 1
ATOM 583 C C . GLY A 1 101 ? -3.179 -8.476 -3.703 1.00 28.67 174 GLY A C 1
ATOM 584 O O . GLY A 1 101 ? -2.079 -8.635 -3.183 1.00 29.29 174 GLY A O 1
ATOM 585 N N . GLU A 1 102 ? -3.463 -8.874 -4.936 1.00 28.56 175 GLU A N 1
ATOM 586 C CA . GLU A 1 102 ? -2.508 -9.564 -5.806 1.00 28.62 175 GLU A CA 1
ATOM 587 C C . GLU A 1 102 ? -1.990 -8.625 -6.898 1.00 27.52 175 GLU A C 1
ATOM 588 O O . GLU A 1 102 ? -2.762 -7.990 -7.602 1.00 28.00 175 GLU A O 1
ATOM 594 N N . ASP A 1 103 ? -0.672 -8.475 -6.982 1.00 26.45 176 ASP A N 1
ATOM 595 C CA . ASP A 1 103 ? -0.086 -7.555 -7.932 1.00 25.74 176 ASP A CA 1
ATOM 596 C C . ASP A 1 103 ? 1.140 -8.224 -8.536 1.00 24.52 176 ASP A C 1
ATOM 597 O O . ASP A 1 103 ? 2.158 -8.321 -7.886 1.00 23.63 176 ASP A O 1
ATOM 602 N N . TYR A 1 104 ? 1.002 -8.694 -9.772 1.00 23.78 177 TYR A N 1
ATOM 603 C CA . TYR A 1 104 ? 2.074 -9.348 -10.497 1.00 23.52 177 TYR A CA 1
ATOM 604 C C . TYR A 1 104 ? 2.543 -8.550 -11.710 1.00 23.80 177 TYR A C 1
ATOM 605 O O . TYR A 1 104 ? 3.195 -9.096 -12.583 1.00 23.71 177 TYR A O 1
ATOM 614 N N . ARG A 1 105 ? 2.242 -7.251 -11.759 1.00 23.36 178 ARG A N 1
ATOM 615 C CA . ARG A 1 105 ? 2.612 -6.449 -12.916 1.00 23.14 178 ARG A CA 1
ATOM 616 C C . ARG A 1 105 ? 4.128 -6.468 -13.161 1.00 22.79 178 ARG A C 1
ATOM 617 O O . ARG A 1 105 ? 4.570 -6.463 -14.313 1.00 22.31 178 ARG A O 1
ATOM 625 N N . SER A 1 106 ? 4.922 -6.518 -12.093 1.00 22.01 179 SER A N 1
ATOM 626 C CA . SER A 1 106 ? 6.385 -6.543 -12.257 1.00 22.15 179 SER A CA 1
ATOM 627 C C . SER A 1 106 ? 6.909 -7.862 -12.879 1.00 21.26 179 SER A C 1
ATOM 628 O O . SER A 1 106 ? 7.935 -7.857 -13.548 1.00 20.49 179 SER A O 1
ATOM 631 N N . LEU A 1 107 ? 6.209 -8.976 -12.664 1.00 21.16 180 LEU A N 1
ATOM 632 C CA . LEU A 1 107 ? 6.532 -10.216 -13.366 1.00 21.25 180 LEU A CA 1
ATOM 633 C C . LEU A 1 107 ? 6.242 -10.087 -14.870 1.00 21.41 180 LEU A C 1
ATOM 634 O O . LEU A 1 107 ? 7.001 -10.599 -15.687 1.00 20.35 180 LEU A O 1
ATOM 639 N N . VAL A 1 108 ? 5.156 -9.389 -15.229 1.00 20.89 181 VAL A N 1
ATOM 640 C CA . VAL A 1 108 ? 4.873 -9.085 -16.627 1.00 21.09 181 VAL A CA 1
ATOM 641 C C . VAL A 1 108 ? 5.974 -8.202 -17.223 1.00 20.87 181 VAL A C 1
ATOM 642 O O . VAL A 1 108 ? 6.524 -8.512 -18.287 1.00 21.47 181 VAL A O 1
ATOM 646 N N . ILE A 1 109 ? 6.321 -7.123 -16.525 1.00 20.30 182 ILE A N 1
ATOM 647 C CA . ILE A 1 109 ? 7.462 -6.295 -16.926 1.00 19.99 182 ILE A CA 1
ATOM 648 C C . ILE A 1 109 ? 8.708 -7.177 -17.155 1.00 19.25 182 ILE A C 1
ATOM 649 O O . ILE A 1 109 ? 9.368 -7.027 -18.150 1.00 18.30 182 ILE A O 1
ATOM 654 N N . GLY A 1 110 ? 9.009 -8.096 -16.244 1.00 18.89 183 GLY A N 1
ATOM 655 C CA . GLY A 1 110 ? 10.221 -8.915 -16.341 1.00 19.28 183 GLY A CA 1
ATOM 656 C C . GLY A 1 110 ? 10.275 -9.832 -17.553 1.00 19.60 183 GLY A C 1
ATOM 657 O O . GLY A 1 110 ? 11.330 -9.982 -18.202 1.00 20.15 183 GLY A O 1
ATOM 658 N N . LEU A 1 111 ? 9.149 -10.468 -17.843 1.00 18.99 184 LEU A N 1
ATOM 659 C CA . LEU A 1 111 ? 9.076 -11.400 -18.959 1.00 19.19 184 LEU A CA 1
ATOM 660 C C . LEU A 1 111 ? 9.214 -10.621 -20.271 1.00 18.54 184 LEU A C 1
ATOM 661 O O . LEU A 1 111 ? 9.853 -11.081 -21.188 1.00 18.10 184 LEU A O 1
ATOM 666 N N . GLN A 1 112 ? 8.640 -9.427 -20.334 1.00 19.36 185 GLN A N 1
ATOM 667 C CA . GLN A 1 112 ? 8.808 -8.536 -21.512 1.00 19.34 185 GLN A CA 1
ATOM 668 C C . GLN A 1 112 ? 10.263 -8.017 -21.686 1.00 19.30 185 GLN A C 1
ATOM 669 O O . GLN A 1 112 ? 10.803 -7.953 -22.812 1.00 18.45 185 GLN A O 1
ATOM 675 N N . TYR A 1 113 ? 10.869 -7.611 -20.571 1.00 18.93 186 TYR A N 1
ATOM 676 C CA . TYR A 1 113 ? 12.308 -7.253 -20.491 1.00 18.88 186 TYR A CA 1
ATOM 677 C C . TYR A 1 113 ? 13.211 -8.399 -21.010 1.00 19.00 186 TYR A C 1
ATOM 678 O O . TYR A 1 113 ? 14.155 -8.166 -21.763 1.00 19.04 186 TYR A O 1
ATOM 687 N N . GLY A 1 114 ? 12.875 -9.631 -20.639 1.00 19.27 187 GLY A N 1
ATOM 688 C CA . GLY A 1 114 ? 13.500 -10.849 -21.197 1.00 19.51 187 GLY A CA 1
ATOM 689 C C . GLY A 1 114 ? 13.265 -11.103 -22.682 1.00 19.45 187 GLY A C 1
ATOM 690 O O . GLY A 1 114 ? 13.916 -11.957 -23.274 1.00 19.13 187 GLY A O 1
ATOM 691 N N . GLY A 1 115 ? 12.351 -10.356 -23.297 1.00 19.91 188 GLY A N 1
ATOM 692 C CA . GLY A 1 115 ? 12.097 -10.472 -24.727 1.00 20.10 188 GLY A CA 1
ATOM 693 C C . GLY A 1 115 ? 11.216 -11.666 -25.096 1.00 20.50 188 GLY A C 1
ATOM 694 O O . GLY A 1 115 ? 11.254 -12.144 -26.229 1.00 20.56 188 GLY A O 1
ATOM 695 N N . LEU A 1 116 ? 10.429 -12.154 -24.146 1.00 21.08 189 LEU A N 1
ATOM 696 C CA . LEU A 1 116 ? 9.654 -13.388 -24.347 1.00 21.48 189 LEU A CA 1
ATOM 697 C C . LEU A 1 116 ? 8.485 -13.162 -25.319 1.00 21.31 189 LEU A C 1
ATOM 698 O O . LEU A 1 116 ? 7.729 -12.186 -25.177 1.00 21.80 189 LEU A O 1
ATOM 703 N N . PRO A 1 117 ? 8.351 -14.052 -26.319 1.00 21.03 190 PRO A N 1
ATOM 704 C CA . PRO A 1 117 ? 7.159 -14.117 -27.149 1.00 20.36 190 PRO A CA 1
ATOM 705 C C . PRO A 1 117 ? 6.039 -14.754 -26.321 1.00 20.42 190 PRO A C 1
ATOM 706 O O . PRO A 1 117 ? 6.305 -15.641 -25.514 1.00 19.04 190 PRO A O 1
ATOM 710 N N . ALA A 1 118 ? 4.810 -14.292 -26.497 1.00 19.64 191 ALA A N 1
ATOM 711 C CA . ALA A 1 118 ? 3.723 -14.743 -25.644 1.00 19.86 191 ALA A CA 1
ATOM 712 C C . ALA A 1 118 ? 2.357 -14.659 -26.319 1.00 20.11 191 ALA A C 1
ATOM 713 O O . ALA A 1 118 ? 2.174 -14.008 -27.361 1.00 20.28 191 ALA A O 1
ATOM 715 N N . VAL A 1 119 ? 1.400 -15.351 -25.715 1.00 20.19 192 VAL A N 1
ATOM 716 C CA . VAL A 1 119 ? -0.008 -15.213 -26.036 1.00 20.16 192 VAL A CA 1
ATOM 717 C C . VAL A 1 119 ? -0.785 -14.891 -24.761 1.00 20.75 192 VAL A C 1
ATOM 718 O O . VAL A 1 119 ? -0.743 -15.686 -23.823 1.00 20.69 192 VAL A O 1
ATOM 722 N N . ASN A 1 120 ? -1.485 -13.753 -24.694 1.00 20.60 193 ASN A N 1
ATOM 723 C CA . ASN A 1 120 ? -1.400 -12.684 -25.660 1.00 20.97 193 ASN A CA 1
ATOM 724 C C . ASN A 1 120 ? -0.014 -12.060 -25.467 1.00 21.30 193 ASN A C 1
ATOM 725 O O . ASN A 1 120 ? 0.689 -12.411 -24.525 1.00 21.37 193 ASN A O 1
ATOM 730 N N . SER A 1 121 ? 0.365 -11.142 -26.348 1.00 21.96 194 SER A N 1
ATOM 731 C CA . SER A 1 121 ? 1.624 -10.403 -26.209 1.00 21.71 194 SER A CA 1
ATOM 732 C C . SER A 1 121 ? 1.733 -9.810 -24.803 1.00 22.62 194 SER A C 1
ATOM 733 O O . SER A 1 121 ? 0.725 -9.319 -24.241 1.00 21.67 194 SER A O 1
ATOM 736 N N . LEU A 1 122 ? 2.944 -9.867 -24.228 1.00 22.41 195 LEU A N 1
ATOM 737 C CA . LEU A 1 122 ? 3.177 -9.303 -22.886 1.00 21.86 195 LEU A CA 1
ATOM 738 C C . LEU A 1 122 ? 2.923 -7.797 -22.896 1.00 22.02 195 LEU A C 1
ATOM 739 O O . LEU A 1 122 ? 2.484 -7.213 -21.897 1.00 21.42 195 LEU A O 1
ATOM 744 N N . TYR A 1 123 ? 3.168 -7.186 -24.048 1.00 22.81 196 TYR A N 1
ATOM 745 C CA . TYR A 1 123 ? 2.820 -5.799 -24.268 1.00 23.36 196 TYR A CA 1
ATOM 746 C C . TYR A 1 123 ? 1.329 -5.527 -23.991 1.00 22.99 196 TYR A C 1
ATOM 747 O O . TYR A 1 123 ? 1.007 -4.631 -23.192 1.00 23.17 196 TYR A O 1
ATOM 756 N N . SER A 1 124 ? 0.437 -6.307 -24.608 1.00 22.64 197 SER A N 1
ATOM 757 C CA . SER A 1 124 ? -1.010 -6.141 -24.414 1.00 22.06 197 SER A CA 1
ATOM 758 C C . SER A 1 124 ? -1.478 -6.510 -23.011 1.00 21.81 197 SER A C 1
ATOM 759 O O . SER A 1 124 ? -2.379 -5.867 -22.471 1.00 21.49 197 SER A O 1
ATOM 762 N N . VAL A 1 125 ? -0.847 -7.531 -22.435 1.00 21.92 198 VAL A N 1
ATOM 763 C CA . VAL A 1 125 ? -1.164 -8.042 -21.094 1.00 22.21 198 VAL A CA 1
ATOM 764 C C . VAL A 1 125 ? -0.914 -6.965 -20.062 1.00 22.72 198 VAL A C 1
ATOM 765 O O . VAL A 1 125 ? -1.733 -6.746 -19.165 1.00 23.01 198 VAL A O 1
ATOM 769 N N . TYR A 1 126 ? 0.219 -6.271 -20.210 1.00 23.49 199 TYR A N 1
ATOM 770 C CA . TYR A 1 126 ? 0.558 -5.145 -19.346 1.00 23.52 199 TYR A CA 1
ATOM 771 C C . TYR A 1 126 ? -0.429 -3.984 -19.477 1.00 23.31 199 TYR A C 1
ATOM 772 O O . TYR A 1 126 ? -0.899 -3.453 -18.489 1.00 23.36 199 TYR A O 1
ATOM 781 N N . ASN A 1 127 ? -0.751 -3.593 -20.701 1.00 23.82 200 ASN A N 1
ATOM 782 C CA . ASN A 1 127 ? -1.724 -2.536 -20.902 1.00 24.35 200 ASN A CA 1
ATOM 783 C C . ASN A 1 127 ? -3.137 -2.907 -20.426 1.00 24.36 200 ASN A C 1
ATOM 784 O O . ASN A 1 127 ? -3.928 -2.027 -20.080 1.00 25.56 200 ASN A O 1
ATOM 789 N N . PHE A 1 128 ? -3.446 -4.204 -20.376 1.00 23.97 201 PHE A N 1
ATOM 790 C CA . PHE A 1 128 ? -4.721 -4.662 -19.836 1.00 23.43 201 PHE A CA 1
ATOM 791 C C . PHE A 1 128 ? -4.819 -4.576 -18.317 1.00 23.83 201 PHE A C 1
ATOM 792 O O . PHE A 1 128 ? -5.906 -4.734 -17.790 1.00 24.49 201 PHE A O 1
ATOM 800 N N . CYS A 1 129 ? -3.721 -4.295 -17.621 1.00 24.31 202 CYS A N 1
ATOM 801 C CA . CYS A 1 129 ? -3.741 -4.235 -16.150 1.00 24.82 202 CYS A CA 1
ATOM 802 C C . CYS A 1 129 ? -4.362 -2.979 -15.556 1.00 25.36 202 CYS A C 1
ATOM 803 O O . CYS A 1 129 ? -4.125 -2.677 -14.395 1.00 25.51 202 CYS A O 1
ATOM 806 N N . SER A 1 130 ? -5.176 -2.259 -16.334 1.00 25.61 203 SER A N 1
ATOM 807 C CA . SER A 1 130 ? -5.998 -1.148 -15.821 1.00 25.47 203 SER A CA 1
ATOM 808 C C . SER A 1 130 ? -7.269 -1.092 -16.657 1.00 25.99 203 SER A C 1
ATOM 809 O O . SER A 1 130 ? -7.221 -0.804 -17.862 1.00 25.77 203 SER A O 1
ATOM 812 N N . LYS A 1 131 ? -8.401 -1.362 -16.019 1.00 25.82 204 LYS A N 1
ATOM 813 C CA . LYS A 1 131 ? -9.674 -1.371 -16.712 1.00 26.29 204 LYS A CA 1
ATOM 814 C C . LYS A 1 131 ? -10.036 -0.081 -17.419 1.00 25.58 204 LYS A C 1
ATOM 815 O O . LYS A 1 131 ? -10.430 -0.138 -18.560 1.00 26.77 204 LYS A O 1
ATOM 821 N N . PRO A 1 132 ? -9.928 1.081 -16.744 1.00 25.98 205 PRO A N 1
ATOM 822 C CA . PRO A 1 132 ? -10.238 2.350 -17.440 1.00 24.51 205 PRO A CA 1
ATOM 823 C C . PRO A 1 132 ? -9.287 2.676 -18.587 1.00 24.17 205 PRO A C 1
ATOM 824 O O . PRO A 1 132 ? -9.703 3.301 -19.552 1.00 23.22 205 PRO A O 1
ATOM 828 N N . TRP A 1 133 ? -8.035 2.221 -18.500 1.00 23.66 206 TRP A N 1
ATOM 829 C CA . TRP A 1 133 ? -7.083 2.358 -19.594 1.00 22.94 206 TRP A CA 1
ATOM 830 C C . TRP A 1 133 ? -7.522 1.531 -20.807 1.00 22.49 206 TRP A C 1
ATOM 831 O O . TRP A 1 133 ? -7.494 2.002 -21.946 1.00 20.67 206 TRP A O 1
ATOM 842 N N . VAL A 1 134 ? -7.932 0.296 -20.556 1.00 22.17 207 VAL A N 1
ATOM 843 C CA . VAL A 1 134 ? -8.529 -0.535 -21.625 1.00 22.73 207 VAL A CA 1
ATOM 844 C C . VAL A 1 134 ? -9.814 0.127 -22.171 1.00 22.17 207 VAL A C 1
ATOM 845 O O . VAL A 1 134 ? -10.013 0.238 -23.382 1.00 21.58 207 VAL A O 1
ATOM 849 N N . PHE A 1 135 ? -10.688 0.552 -21.260 1.00 21.96 208 PHE A N 1
ATOM 850 C CA . PHE A 1 135 ? -11.936 1.213 -21.641 1.00 22.12 208 PHE A CA 1
ATOM 851 C C . PHE A 1 135 ? -11.721 2.414 -22.540 1.00 22.06 208 PHE A C 1
ATOM 852 O O . PHE A 1 135 ? -12.513 2.661 -23.447 1.00 21.40 208 PHE A O 1
ATOM 860 N N . SER A 1 136 ? -10.632 3.152 -22.326 1.00 22.18 209 SER A N 1
ATOM 861 C CA A SER A 1 136 ? -10.299 4.278 -23.202 0.50 22.23 209 SER A CA 1
ATOM 862 C CA B SER A 1 136 ? -10.294 4.273 -23.201 0.50 22.16 209 SER A CA 1
ATOM 863 C C . SER A 1 136 ? -10.131 3.816 -24.653 1.00 21.97 209 SER A C 1
ATOM 864 O O . SER A 1 136 ? -10.479 4.529 -25.554 1.00 22.52 209 SER A O 1
ATOM 869 N N . GLN A 1 137 ? -9.624 2.598 -24.862 1.00 22.36 210 GLN A N 1
ATOM 870 C CA . GLN A 1 137 ? -9.546 1.993 -26.210 1.00 22.43 210 GLN A CA 1
ATOM 871 C C . GLN A 1 137 ? -10.934 1.634 -26.780 1.00 22.35 210 GLN A C 1
ATOM 872 O O . GLN A 1 137 ? -11.204 1.804 -27.977 1.00 22.18 210 GLN A O 1
ATOM 878 N N . LEU A 1 138 ? -11.826 1.130 -25.924 1.00 21.83 211 LEU A N 1
ATOM 879 C CA . LEU A 1 138 ? -13.215 0.922 -26.323 1.00 22.01 211 LEU A CA 1
ATOM 880 C C . LEU A 1 138 ? -13.884 2.234 -26.791 1.00 21.64 211 LEU A C 1
ATOM 881 O O . LEU A 1 138 ? -14.633 2.232 -27.745 1.00 20.75 211 LEU A O 1
ATOM 886 N N . ILE A 1 139 ? -13.586 3.338 -26.104 1.00 22.06 212 ILE A N 1
ATOM 887 C CA . ILE A 1 139 ? -14.100 4.675 -26.493 1.00 21.89 212 ILE A CA 1
ATOM 888 C C . ILE A 1 139 ? -13.641 5.059 -27.913 1.00 22.28 212 ILE A C 1
ATOM 889 O O . ILE A 1 139 ? -14.418 5.634 -28.705 1.00 22.96 212 ILE A O 1
ATOM 894 N N . LYS A 1 140 ? -12.405 4.709 -28.257 1.00 22.57 213 LYS A N 1
ATOM 895 C CA . LYS A 1 140 ? -11.896 4.969 -29.604 1.00 23.33 213 LYS A CA 1
ATOM 896 C C . LYS A 1 140 ? -12.698 4.194 -30.657 1.00 22.59 213 LYS A C 1
ATOM 897 O O . LYS A 1 140 ? -13.060 4.743 -31.692 1.00 22.16 213 LYS A O 1
ATOM 903 N N . ILE A 1 141 ? -12.997 2.933 -30.374 1.00 22.09 214 ILE A N 1
ATOM 904 C CA . ILE A 1 141 ? -13.831 2.089 -31.254 1.00 22.47 214 ILE A CA 1
ATOM 905 C C . ILE A 1 141 ? -15.242 2.698 -31.411 1.00 22.15 214 ILE A C 1
ATOM 906 O O . ILE A 1 141 ? -15.759 2.905 -32.532 1.00 21.84 214 ILE A O 1
ATOM 911 N N . PHE A 1 142 ? -15.851 3.017 -30.272 1.00 22.74 215 PHE A N 1
ATOM 912 C CA . PHE A 1 142 ? -17.145 3.695 -30.206 1.00 23.49 215 PHE A CA 1
ATOM 913 C C . PHE A 1 142 ? -17.182 4.967 -31.075 1.00 24.47 215 PHE A C 1
ATOM 914 O O . PHE A 1 142 ? -18.102 5.171 -31.865 1.00 25.30 215 PHE A O 1
ATOM 922 N N . HIS A 1 143 ? -16.181 5.824 -30.909 1.00 25.73 216 HIS A N 1
ATOM 923 C CA . HIS A 1 143 ? -16.086 7.058 -31.687 1.00 26.67 216 HIS A CA 1
ATOM 924 C C . HIS A 1 143 ? -15.976 6.765 -33.189 1.00 26.15 216 HIS A C 1
ATOM 925 O O . HIS A 1 143 ? -16.481 7.526 -34.022 1.00 25.15 216 HIS A O 1
ATOM 932 N N . SER A 1 144 ? -15.313 5.666 -33.525 1.00 25.46 217 SER A N 1
ATOM 933 C CA . SER A 1 144 ? -15.102 5.300 -34.923 1.00 25.74 217 SER A CA 1
ATOM 934 C C . SER A 1 144 ? -16.320 4.624 -35.555 1.00 25.29 217 SER A C 1
ATOM 935 O O . SER A 1 144 ? -16.652 4.916 -36.689 1.00 25.02 217 SER A O 1
ATOM 938 N N . LEU A 1 145 ? -16.989 3.742 -34.816 1.00 24.99 218 LEU A N 1
ATOM 939 C CA . LEU A 1 145 ? -18.069 2.912 -35.359 1.00 25.43 218 LEU A CA 1
ATOM 940 C C . LEU A 1 145 ? -19.468 3.473 -35.116 1.00 25.39 218 LEU A C 1
ATOM 941 O O . LEU A 1 145 ? -20.375 3.222 -35.891 1.00 25.40 218 LEU A O 1
ATOM 946 N N . GLY A 1 146 ? -19.643 4.201 -34.024 1.00 25.83 219 GLY A N 1
ATOM 947 C CA . GLY A 1 146 ? -20.926 4.783 -33.684 1.00 25.80 219 GLY A CA 1
ATOM 948 C C . GLY A 1 146 ? -21.727 3.888 -32.753 1.00 26.68 219 GLY A C 1
ATOM 949 O O . GLY A 1 146 ? -21.439 2.693 -32.627 1.00 25.70 219 GLY A O 1
ATOM 950 N N . PRO A 1 147 ? -22.744 4.464 -32.091 1.00 27.18 220 PRO A N 1
ATOM 951 C CA . PRO A 1 147 ? -23.508 3.718 -31.091 1.00 27.97 220 PRO A CA 1
ATOM 952 C C . PRO A 1 147 ? -24.400 2.618 -31.661 1.00 28.39 220 PRO A C 1
ATOM 953 O O . PRO A 1 147 ? -24.837 1.762 -30.916 1.00 28.95 220 PRO A O 1
ATOM 957 N N . GLU A 1 148 ? -24.697 2.639 -32.956 1.00 29.26 221 GLU A N 1
ATOM 958 C CA . GLU A 1 148 ? -25.530 1.590 -33.543 1.00 29.43 221 GLU A CA 1
ATOM 959 C C . GLU A 1 148 ? -24.703 0.319 -33.766 1.00 29.31 221 GLU A C 1
ATOM 960 O O . GLU A 1 148 ? -25.144 -0.783 -33.428 1.00 29.87 221 GLU A O 1
ATOM 963 N N . LYS A 1 149 ? -23.496 0.479 -34.296 1.00 28.59 222 LYS A N 1
ATOM 964 C CA . LYS A 1 149 ? -22.587 -0.654 -34.504 1.00 27.91 222 LYS A CA 1
ATOM 965 C C . LYS A 1 149 ? -21.830 -1.127 -33.254 1.00 27.72 222 LYS A C 1
ATOM 966 O O . LYS A 1 149 ? -21.422 -2.292 -33.185 1.00 28.57 222 LYS A O 1
ATOM 971 N N . PHE A 1 150 ? -21.625 -0.232 -32.281 1.00 26.61 223 PHE A N 1
ATOM 972 C CA . PHE A 1 150 ? -20.804 -0.522 -31.095 1.00 25.22 223 PHE A CA 1
ATOM 973 C C . PHE A 1 150 ? -21.374 0.180 -29.858 1.00 25.13 223 PHE A C 1
ATOM 974 O O . PHE A 1 150 ? -20.861 1.233 -29.444 1.00 24.41 223 PHE A O 1
ATOM 982 N N . PRO A 1 151 ? -22.439 -0.398 -29.261 1.00 24.47 224 PRO A N 1
ATOM 983 C CA . PRO A 1 151 ? -23.180 0.270 -28.183 1.00 24.23 224 PRO A CA 1
ATOM 984 C C . PRO A 1 151 ? -22.469 0.311 -26.824 1.00 23.90 224 PRO A C 1
ATOM 985 O O . PRO A 1 151 ? -22.877 -0.344 -25.870 1.00 24.44 224 PRO A O 1
ATOM 989 N N . LEU A 1 152 ? -21.408 1.104 -26.729 1.00 23.02 225 LEU A N 1
ATOM 990 C CA . LEU A 1 152 ? -20.662 1.223 -25.482 1.00 22.04 225 LEU A CA 1
ATOM 991 C C . LEU A 1 152 ? -21.473 1.945 -24.408 1.00 21.41 225 LEU A C 1
ATOM 992 O O . LEU A 1 152 ? -22.121 2.945 -24.683 1.00 21.51 225 LEU A O 1
ATOM 997 N N . VAL A 1 153 ? -21.420 1.445 -23.183 1.00 20.54 226 VAL A N 1
ATOM 998 C CA . VAL A 1 153 ? -22.158 2.055 -22.090 1.00 21.10 226 VAL A CA 1
ATOM 999 C C . VAL A 1 153 ? -21.585 3.457 -21.849 1.00 21.63 226 VAL A C 1
ATOM 1000 O O . VAL A 1 153 ? -20.369 3.663 -21.960 1.00 21.15 226 VAL A O 1
ATOM 1004 N N . GLU A 1 154 ? -22.465 4.425 -21.594 1.00 21.82 227 GLU A N 1
ATOM 1005 C CA . GLU A 1 154 ? -22.047 5.806 -21.388 1.00 23.15 227 GLU A CA 1
ATOM 1006 C C . GLU A 1 154 ? -21.480 5.991 -19.972 1.00 22.30 227 GLU A C 1
ATOM 1007 O O . GLU A 1 154 ? -22.172 6.381 -19.036 1.00 23.24 227 GLU A O 1
ATOM 1013 N N . GLN A 1 155 ? -20.201 5.696 -19.845 1.00 21.87 228 GLN A N 1
ATOM 1014 C CA . GLN A 1 155 ? -19.535 5.648 -18.575 1.00 21.48 228 GLN A CA 1
ATOM 1015 C C . GLN A 1 155 ? -18.769 6.953 -18.354 1.00 20.87 228 GLN A C 1
ATOM 1016 O O . GLN A 1 155 ? -18.348 7.590 -19.296 1.00 20.71 228 GLN A O 1
ATOM 1022 N N . THR A 1 156 ? -18.638 7.331 -17.094 1.00 20.48 229 THR A N 1
ATOM 1023 C CA . THR A 1 156 ? -17.820 8.458 -16.658 1.00 21.32 229 THR A CA 1
ATOM 1024 C C . THR A 1 156 ? -16.637 7.948 -15.836 1.00 20.98 229 THR A C 1
ATOM 1025 O O . THR A 1 156 ? -16.798 7.005 -15.064 1.00 21.73 229 THR A O 1
ATOM 1029 N N . PHE A 1 157 ? -15.467 8.566 -16.001 1.00 21.25 230 PHE A N 1
ATOM 1030 C CA . PHE A 1 157 ? -14.253 8.203 -15.250 1.00 20.55 230 PHE A CA 1
ATOM 1031 C C . PHE A 1 157 ? -13.806 9.326 -14.328 1.00 20.67 230 PHE A C 1
ATOM 1032 O O . PHE A 1 157 ? -13.692 10.478 -14.752 1.00 20.55 230 PHE A O 1
ATOM 1040 N N . PHE A 1 158 ? -13.553 8.961 -13.076 1.00 20.30 231 PHE A N 1
ATOM 1041 C CA . PHE A 1 158 ? -13.033 9.856 -12.062 1.00 21.36 231 PHE A CA 1
ATOM 1042 C C . PHE A 1 158 ? -11.663 9.341 -11.648 1.00 21.10 231 PHE A C 1
ATOM 1043 O O . PHE A 1 158 ? -11.565 8.183 -11.240 1.00 21.31 231 PHE A O 1
ATOM 1051 N N . PRO A 1 159 ? -10.616 10.182 -11.756 1.00 21.16 232 PRO A N 1
ATOM 1052 C CA . PRO A 1 159 ? -9.235 9.783 -11.380 1.00 21.93 232 PRO A CA 1
ATOM 1053 C C . PRO A 1 159 ? -9.059 9.553 -9.880 1.00 22.02 232 PRO A C 1
ATOM 1054 O O . PRO A 1 159 ? -8.140 8.877 -9.470 1.00 23.08 232 PRO A O 1
ATOM 1058 N N . ASN A 1 160 ? -9.923 10.179 -9.094 1.00 22.77 233 ASN A N 1
ATOM 1059 C CA . ASN A 1 160 ? -9.996 10.001 -7.658 1.00 22.39 233 ASN A CA 1
ATOM 1060 C C . ASN A 1 160 ? -11.373 10.438 -7.176 1.00 22.34 233 ASN A C 1
ATOM 1061 O O . ASN A 1 160 ? -12.226 10.809 -7.990 1.00 21.17 233 ASN A O 1
ATOM 1066 N N . HIS A 1 161 ? -11.602 10.386 -5.860 1.00 22.38 234 HIS A N 1
ATOM 1067 C CA . HIS A 1 161 ? -12.933 10.630 -5.286 1.00 22.38 234 HIS A CA 1
ATOM 1068 C C . HIS A 1 161 ? -13.445 12.063 -5.409 1.00 23.24 234 HIS A C 1
ATOM 1069 O O . HIS A 1 161 ? -14.649 12.293 -5.288 1.00 23.89 234 HIS A O 1
ATOM 1076 N N . LYS A 1 162 ? -12.542 13.019 -5.605 1.00 23.51 235 LYS A N 1
ATOM 1077 C CA . LYS A 1 162 ? -12.845 14.444 -5.399 1.00 24.50 235 LYS A CA 1
ATOM 1078 C C . LYS A 1 162 ? -13.939 15.033 -6.303 1.00 24.07 235 LYS A C 1
ATOM 1079 O O . LYS A 1 162 ? -14.849 15.684 -5.801 1.00 23.92 235 LYS A O 1
ATOM 1085 N N . PRO A 1 163 ? -13.855 14.807 -7.628 1.00 24.09 236 PRO A N 1
ATOM 1086 C CA . PRO A 1 163 ? -14.885 15.291 -8.556 1.00 24.75 236 PRO A CA 1
ATOM 1087 C C . PRO A 1 163 ? -16.226 14.564 -8.517 1.00 25.55 236 PRO A C 1
ATOM 1088 O O . PRO A 1 163 ? -17.174 15.036 -9.138 1.00 25.80 236 PRO A O 1
ATOM 1092 N N . MET A 1 164 ? -16.298 13.442 -7.803 1.00 25.40 237 MET A N 1
ATOM 1093 C CA . MET A 1 164 ? -17.538 12.683 -7.649 1.00 26.45 237 MET A CA 1
ATOM 1094 C C . MET A 1 164 ? -18.538 13.359 -6.718 1.00 26.49 237 MET A C 1
ATOM 1095 O O . MET A 1 164 ? -18.336 13.395 -5.511 1.00 27.04 237 MET A O 1
ATOM 1100 N N . VAL A 1 165 ? -19.633 13.853 -7.286 1.00 27.34 238 VAL A N 1
ATOM 1101 C CA . VAL A 1 165 ? -20.702 14.520 -6.533 1.00 27.47 238 VAL A CA 1
ATOM 1102 C C . VAL A 1 165 ? -22.011 13.749 -6.689 1.00 27.68 238 VAL A C 1
ATOM 1103 O O . VAL A 1 165 ? -22.596 13.312 -5.705 1.00 28.15 238 VAL A O 1
ATOM 1107 N N . THR A 1 166 ? -22.465 13.587 -7.933 1.00 27.91 239 THR A N 1
ATOM 1108 C CA . THR A 1 166 ? -23.691 12.858 -8.215 1.00 27.94 239 THR A CA 1
ATOM 1109 C C . THR A 1 166 ? -23.571 12.096 -9.535 1.00 28.01 239 THR A C 1
ATOM 1110 O O . THR A 1 166 ? -22.477 11.999 -10.101 1.00 26.96 239 THR A O 1
ATOM 1114 N N . ALA A 1 167 ? -24.674 11.489 -9.964 1.00 28.08 240 ALA A N 1
ATOM 1115 C CA . ALA A 1 167 ? -24.796 10.949 -11.314 1.00 28.50 240 ALA A CA 1
ATOM 1116 C C . ALA A 1 167 ? -26.015 11.579 -11.989 1.00 28.96 240 ALA A C 1
ATOM 1117 O O . ALA A 1 167 ? -26.948 12.027 -11.301 1.00 28.23 240 ALA A O 1
ATOM 1119 N N . PRO A 1 168 ? -25.995 11.662 -13.333 1.00 29.93 241 PRO A N 1
ATOM 1120 C CA . PRO A 1 168 ? -27.157 12.168 -14.065 1.00 30.56 241 PRO A CA 1
ATOM 1121 C C . PRO A 1 168 ? -28.373 11.228 -14.031 1.00 30.65 241 PRO A C 1
ATOM 1122 O O . PRO A 1 168 ? -29.498 11.709 -14.126 1.00 31.99 241 PRO A O 1
ATOM 1126 N N . HIS A 1 169 ? -28.150 9.917 -13.880 1.00 30.50 242 HIS A N 1
ATOM 1127 C CA . HIS A 1 169 ? -29.239 8.935 -13.832 1.00 30.16 242 HIS A CA 1
ATOM 1128 C C . HIS A 1 169 ? -29.020 7.913 -12.733 1.00 29.07 242 HIS A C 1
ATOM 1129 O O . HIS A 1 169 ? -27.983 7.244 -12.707 1.00 28.72 242 HIS A O 1
ATOM 1136 N N . PHE A 1 170 ? -30.011 7.789 -11.847 1.00 27.63 243 PHE A N 1
ATOM 1137 C CA . PHE A 1 170 ? -30.054 6.702 -10.870 1.00 26.57 243 PHE A CA 1
ATOM 1138 C C . PHE A 1 170 ? -31.097 5.665 -11.297 1.00 26.18 243 PHE A C 1
ATOM 1139 O O . PHE A 1 170 ? -32.131 6.036 -11.849 1.00 26.20 243 PHE A O 1
ATOM 1147 N N . PRO A 1 171 ? -30.842 4.369 -11.040 1.00 25.28 244 PRO A N 1
ATOM 1148 C CA . PRO A 1 171 ? -29.653 3.859 -10.377 1.00 24.38 244 PRO A CA 1
ATOM 1149 C C . PRO A 1 171 ? -28.410 3.832 -11.269 1.00 24.09 244 PRO A C 1
ATOM 1150 O O . PRO A 1 171 ? -28.500 3.779 -12.515 1.00 22.98 244 PRO A O 1
ATOM 1154 N N . VAL A 1 172 ? -27.266 3.893 -10.604 1.00 22.81 245 VAL A N 1
ATOM 1155 C CA . VAL A 1 172 ? -25.977 3.940 -11.235 1.00 22.82 245 VAL A CA 1
ATOM 1156 C C . VAL A 1 172 ? -25.112 2.782 -10.724 1.00 22.35 245 VAL A C 1
ATOM 1157 O O . VAL A 1 172 ? -25.221 2.360 -9.550 1.00 21.68 245 VAL A O 1
ATOM 1161 N N . VAL A 1 173 ? -24.284 2.245 -11.609 1.00 21.53 246 VAL A N 1
ATOM 1162 C CA . VAL A 1 173 ? -23.262 1.285 -11.203 1.00 21.24 246 VAL A CA 1
ATOM 1163 C C . VAL A 1 173 ? -21.895 1.979 -11.034 1.00 21.23 246 VAL A C 1
ATOM 1164 O O . VAL A 1 173 ? -21.398 2.628 -11.959 1.00 20.96 246 VAL A O 1
ATOM 1168 N N . VAL A 1 174 ? -21.351 1.880 -9.825 1.00 20.06 247 VAL A N 1
ATOM 1169 C CA . VAL A 1 174 ? -20.044 2.454 -9.476 1.00 20.80 247 VAL A CA 1
ATOM 1170 C C . VAL A 1 174 ? -19.031 1.314 -9.365 1.00 20.54 247 VAL A C 1
ATOM 1171 O O . VAL A 1 174 ? -19.301 0.303 -8.720 1.00 20.56 247 VAL A O 1
ATOM 1175 N N . LYS A 1 175 ? -17.894 1.479 -10.024 1.00 20.96 248 LYS A N 1
ATOM 1176 C CA . LYS A 1 175 ? -16.857 0.447 -10.105 1.00 21.75 248 LYS A CA 1
ATOM 1177 C C . LYS A 1 175 ? -15.528 1.065 -9.676 1.00 20.57 248 LYS A C 1
ATOM 1178 O O . LYS A 1 175 ? -15.057 1.998 -10.305 1.00 20.74 248 LYS A O 1
ATOM 1184 N N . LEU A 1 176 ? -14.960 0.536 -8.603 1.00 21.28 249 LEU A N 1
ATOM 1185 C CA . LEU A 1 176 ? -13.740 1.057 -7.989 1.00 22.02 249 LEU A CA 1
ATOM 1186 C C . LEU A 1 176 ? -12.510 0.328 -8.477 1.00 22.55 249 LEU A C 1
ATOM 1187 O O . LEU A 1 176 ? -12.464 -0.915 -8.485 1.00 24.04 249 LEU A O 1
ATOM 1192 N N . GLY A 1 177 ? -11.488 1.088 -8.845 1.00 22.56 250 GLY A N 1
ATOM 1193 C CA . GLY A 1 177 ? -10.181 0.524 -9.109 1.00 23.26 250 GLY A CA 1
ATOM 1194 C C . GLY A 1 177 ? -10.163 -0.515 -10.218 1.00 23.86 250 GLY A C 1
ATOM 1195 O O . GLY A 1 177 ? -10.934 -0.408 -11.169 1.00 24.07 250 GLY A O 1
ATOM 1196 N N . HIS A 1 178 ? -9.265 -1.504 -10.083 1.00 24.18 251 HIS A N 1
ATOM 1197 C CA . HIS A 1 178 ? -9.048 -2.569 -11.076 1.00 24.39 251 HIS A CA 1
ATOM 1198 C C . HIS A 1 178 ? -9.259 -3.892 -10.340 1.00 24.16 251 HIS A C 1
ATOM 1199 O O . HIS A 1 178 ? -8.376 -4.360 -9.629 1.00 23.27 251 HIS A O 1
ATOM 1206 N N . ALA A 1 179 ? -10.450 -4.458 -10.483 1.00 23.86 252 ALA A N 1
ATOM 1207 C CA . ALA A 1 179 ? -10.844 -5.612 -9.704 1.00 23.86 252 ALA A CA 1
ATOM 1208 C C . ALA A 1 179 ? -11.723 -6.491 -10.581 1.00 23.77 252 ALA A C 1
ATOM 1209 O O . ALA A 1 179 ? -12.281 -6.015 -11.591 1.00 24.70 252 ALA A O 1
ATOM 1211 N N . HIS A 1 180 ? -11.826 -7.752 -10.190 1.00 23.60 253 HIS A N 1
ATOM 1212 C CA . HIS A 1 180 ? -12.478 -8.783 -10.986 1.00 24.32 253 HIS A CA 1
ATOM 1213 C C . HIS A 1 180 ? -13.536 -9.531 -10.196 1.00 23.67 253 HIS A C 1
ATOM 1214 O O . HIS A 1 180 ? -13.684 -9.363 -8.993 1.00 22.72 253 HIS A O 1
ATOM 1221 N N . ALA A 1 181 ? -14.282 -10.370 -10.905 1.00 24.43 254 ALA A N 1
ATOM 1222 C CA . ALA A 1 181 ? -15.283 -11.243 -10.300 1.00 24.18 254 ALA A CA 1
ATOM 1223 C C . ALA A 1 181 ? -16.270 -10.477 -9.427 1.00 24.41 254 ALA A C 1
ATOM 1224 O O . ALA A 1 181 ? -16.568 -10.904 -8.324 1.00 24.23 254 ALA A O 1
ATOM 1226 N N . GLY A 1 182 ? -16.737 -9.330 -9.910 1.00 24.59 255 GLY A N 1
ATOM 1227 C CA . GLY A 1 182 ? -17.749 -8.538 -9.208 1.00 24.72 255 GLY A CA 1
ATOM 1228 C C . GLY A 1 182 ? -17.266 -7.627 -8.108 1.00 24.94 255 GLY A C 1
ATOM 1229 O O . GLY A 1 182 ? -18.040 -6.815 -7.605 1.00 24.73 255 GLY A O 1
ATOM 1230 N N . MET A 1 183 ? -15.994 -7.750 -7.730 1.00 24.93 256 MET A N 1
ATOM 1231 C CA . MET A 1 183 ? -15.456 -6.985 -6.612 1.00 25.41 256 MET A CA 1
ATOM 1232 C C . MET A 1 183 ? -15.297 -5.519 -6.964 1.00 24.37 256 MET A C 1
ATOM 1233 O O . MET A 1 183 ? -15.052 -5.161 -8.120 1.00 24.00 256 MET A O 1
ATOM 1238 N N . GLY A 1 184 ? -15.481 -4.676 -5.959 1.00 23.53 257 GLY A N 1
ATOM 1239 C CA . GLY A 1 184 ? -15.396 -3.231 -6.132 1.00 24.15 257 GLY A CA 1
ATOM 1240 C C . GLY A 1 184 ? -16.575 -2.601 -6.867 1.00 23.64 257 GLY A C 1
ATOM 1241 O O . GLY A 1 184 ? -16.482 -1.454 -7.303 1.00 24.39 257 GLY A O 1
ATOM 1242 N N . LYS A 1 185 ? -17.687 -3.336 -6.997 1.00 23.79 258 LYS A N 1
ATOM 1243 C CA . LYS A 1 185 ? -18.808 -2.882 -7.819 1.00 23.20 258 LYS A CA 1
ATOM 1244 C C . LYS A 1 185 ? -20.125 -2.856 -7.020 1.00 22.72 258 LYS A C 1
ATOM 1245 O O . LYS A 1 185 ? -20.464 -3.816 -6.310 1.00 22.34 258 LYS A O 1
ATOM 1251 N N . ILE A 1 186 ? -20.859 -1.747 -7.142 1.00 21.64 259 ILE A N 1
ATOM 1252 C CA . ILE A 1 186 ? -22.087 -1.525 -6.399 1.00 22.05 259 ILE A CA 1
ATOM 1253 C C . ILE A 1 186 ? -23.154 -0.801 -7.242 1.00 21.86 259 ILE A C 1
ATOM 1254 O O . ILE A 1 186 ? -22.854 0.112 -8.023 1.00 21.32 259 ILE A O 1
ATOM 1259 N N . LYS A 1 187 ? -24.393 -1.263 -7.108 1.00 21.67 260 LYS A N 1
ATOM 1260 C CA . LYS A 1 187 ? -25.571 -0.564 -7.615 1.00 22.11 260 LYS A CA 1
ATOM 1261 C C . LYS A 1 187 ? -26.009 0.471 -6.583 1.00 22.27 260 LYS A C 1
ATOM 1262 O O . LYS A 1 187 ? -26.393 0.125 -5.458 1.00 21.66 260 LYS A O 1
ATOM 1268 N N . VAL A 1 188 ? -25.936 1.739 -6.970 1.00 21.60 261 VAL A N 1
ATOM 1269 C CA . VAL A 1 188 ? -26.318 2.855 -6.099 1.00 21.74 261 VAL A CA 1
ATOM 1270 C C . VAL A 1 188 ? -27.666 3.419 -6.553 1.00 22.09 261 VAL A C 1
ATOM 1271 O O . VAL A 1 188 ? -27.837 3.748 -7.728 1.00 20.91 261 VAL A O 1
ATOM 1275 N N . GLU A 1 189 ? -28.603 3.540 -5.610 1.00 23.09 262 GLU A N 1
ATOM 1276 C CA . GLU A 1 189 ? -30.011 3.840 -5.911 1.00 24.24 262 GLU A CA 1
ATOM 1277 C C . GLU A 1 189 ? -30.333 5.329 -5.862 1.00 24.24 262 GLU A C 1
ATOM 1278 O O . GLU A 1 189 ? -31.317 5.782 -6.466 1.00 24.27 262 GLU A O 1
ATOM 1284 N N . ASN A 1 190 ? -29.519 6.083 -5.125 1.00 24.27 263 ASN A N 1
ATOM 1285 C CA . ASN A 1 190 ? -29.804 7.479 -4.859 1.00 23.89 263 ASN A CA 1
ATOM 1286 C C . ASN A 1 190 ? -28.562 8.264 -4.473 1.00 23.82 263 ASN A C 1
ATOM 1287 O O . ASN A 1 190 ? -27.497 7.698 -4.223 1.00 22.55 263 ASN A O 1
ATOM 1292 N N . GLN A 1 191 ? -28.732 9.576 -4.439 1.00 24.10 264 GLN A N 1
ATOM 1293 C CA . GLN A 1 191 ? -27.668 10.538 -4.139 1.00 24.50 264 GLN A CA 1
ATOM 1294 C C . GLN A 1 191 ? -27.074 10.436 -2.722 1.00 23.85 264 GLN A C 1
ATOM 1295 O O . GLN A 1 191 ? -25.863 10.560 -2.542 1.00 23.61 264 GLN A O 1
ATOM 1301 N N . LEU A 1 192 ? -27.908 10.229 -1.714 1.00 23.52 265 LEU A N 1
ATOM 1302 C CA . LEU A 1 192 ? -27.375 10.120 -0.364 1.00 23.77 265 LEU A CA 1
ATOM 1303 C C . LEU A 1 192 ? -26.421 8.924 -0.293 1.00 22.86 265 LEU A C 1
ATOM 1304 O O . LEU A 1 192 ? -25.320 9.055 0.212 1.00 21.78 265 LEU A O 1
ATOM 1309 N N . ASP A 1 193 ? -26.848 7.789 -0.862 1.00 22.88 266 ASP A N 1
ATOM 1310 C CA . ASP A 1 193 ? -26.031 6.584 -0.951 1.00 22.75 266 ASP A CA 1
ATOM 1311 C C . ASP A 1 193 ? -24.779 6.792 -1.796 1.00 22.45 266 ASP A C 1
ATOM 1312 O O . ASP A 1 193 ? -23.705 6.284 -1.459 1.00 22.55 266 ASP A O 1
ATOM 1317 N N . PHE A 1 194 ? -24.906 7.533 -2.893 1.00 22.03 267 PHE A N 1
ATOM 1318 C CA . PHE A 1 194 ? -23.759 7.855 -3.745 1.00 21.87 267 PHE A CA 1
ATOM 1319 C C . PHE A 1 194 ? -22.695 8.651 -3.000 1.00 21.89 267 PHE A C 1
ATOM 1320 O O . PHE A 1 194 ? -21.504 8.359 -3.102 1.00 21.80 267 PHE A O 1
ATOM 1328 N N . GLN A 1 195 ? -23.119 9.649 -2.233 1.00 23.14 268 GLN A N 1
ATOM 1329 C CA . GLN A 1 195 ? -22.197 10.422 -1.412 1.00 24.10 268 GLN A CA 1
ATOM 1330 C C . GLN A 1 195 ? -21.386 9.575 -0.414 1.00 24.35 268 GLN A C 1
ATOM 1331 O O . GLN A 1 195 ? -20.184 9.794 -0.240 1.00 24.43 268 GLN A O 1
ATOM 1337 N N . ASP A 1 196 ? -22.039 8.619 0.238 1.00 24.56 269 ASP A N 1
ATOM 1338 C CA . ASP A 1 196 ? -21.352 7.724 1.163 1.00 25.06 269 ASP A CA 1
ATOM 1339 C C . ASP A 1 196 ? -20.391 6.756 0.467 1.00 24.99 269 ASP A C 1
ATOM 1340 O O . ASP A 1 196 ? -19.308 6.474 1.002 1.00 25.29 269 ASP A O 1
ATOM 1345 N N . ILE A 1 197 ? -20.742 6.281 -0.727 1.00 24.84 270 ILE A N 1
ATOM 1346 C CA . ILE A 1 197 ? -19.811 5.481 -1.522 1.00 24.40 270 ILE A CA 1
ATOM 1347 C C . ILE A 1 197 ? -18.545 6.266 -1.954 1.00 23.76 270 ILE A C 1
ATOM 1348 O O . ILE A 1 197 ? -17.460 5.692 -2.044 1.00 22.95 270 ILE A O 1
ATOM 1353 N N . THR A 1 198 ? -18.665 7.565 -2.217 1.00 22.77 271 THR A N 1
ATOM 1354 C CA . THR A 1 198 ? -17.474 8.340 -2.602 1.00 22.91 271 THR A CA 1
ATOM 1355 C C . THR A 1 198 ? -16.434 8.389 -1.472 1.00 22.27 271 THR A C 1
ATOM 1356 O O . THR A 1 198 ? -15.216 8.471 -1.715 1.00 21.64 271 THR A O 1
ATOM 1360 N N . SER A 1 199 ? -16.892 8.303 -0.224 1.00 22.53 272 SER A N 1
ATOM 1361 C CA . SER A 1 199 ? -15.943 8.234 0.883 1.00 21.89 272 SER A CA 1
ATOM 1362 C C . SER A 1 199 ? -15.198 6.906 0.909 1.00 22.11 272 SER A C 1
ATOM 1363 O O . SER A 1 199 ? -14.041 6.850 1.316 1.00 22.03 272 SER A O 1
ATOM 1366 N N . VAL A 1 200 ? -15.824 5.844 0.430 1.00 21.82 273 VAL A N 1
ATOM 1367 C CA . VAL A 1 200 ? -15.130 4.568 0.255 1.00 22.01 273 VAL A CA 1
ATOM 1368 C C . VAL A 1 200 ? -14.082 4.656 -0.896 1.00 22.20 273 VAL A C 1
ATOM 1369 O O . VAL A 1 200 ? -12.959 4.164 -0.769 1.00 22.46 273 VAL A O 1
ATOM 1373 N N . VAL A 1 201 ? -14.428 5.316 -1.997 1.00 22.02 274 VAL A N 1
ATOM 1374 C CA . VAL A 1 201 ? -13.450 5.595 -3.058 1.00 21.66 274 VAL A CA 1
ATOM 1375 C C . VAL A 1 201 ? -12.209 6.351 -2.476 1.00 21.72 274 VAL A C 1
ATOM 1376 O O . VAL A 1 201 ? -11.060 6.005 -2.769 1.00 21.65 274 VAL A O 1
ATOM 1380 N N . ALA A 1 202 ? -12.458 7.353 -1.638 1.00 21.93 275 ALA A N 1
ATOM 1381 C CA . ALA A 1 202 ? -11.374 8.107 -0.969 1.00 22.14 275 ALA A CA 1
ATOM 1382 C C . ALA A 1 202 ? -10.470 7.201 -0.102 1.00 22.24 275 ALA A C 1
ATOM 1383 O O . ALA A 1 202 ? -9.230 7.224 -0.212 1.00 20.89 275 ALA A O 1
ATOM 1385 N N . MET A 1 203 ? -11.108 6.381 0.735 1.00 22.65 276 MET A N 1
ATOM 1386 C CA A MET A 1 203 ? -10.387 5.472 1.630 0.50 22.51 276 MET A CA 1
ATOM 1387 C CA B MET A 1 203 ? -10.390 5.472 1.625 0.50 22.90 276 MET A CA 1
ATOM 1388 C C . MET A 1 203 ? -9.565 4.434 0.857 1.00 22.75 276 MET A C 1
ATOM 1389 O O . MET A 1 203 ? -8.473 4.060 1.306 1.00 23.56 276 MET A O 1
ATOM 1398 N N . ALA A 1 204 ? -10.077 3.988 -0.304 1.00 23.33 277 ALA A N 1
ATOM 1399 C CA . ALA A 1 204 ? -9.388 3.035 -1.189 1.00 23.33 277 ALA A CA 1
ATOM 1400 C C . ALA A 1 204 ? -8.289 3.688 -2.045 1.00 23.56 277 ALA A C 1
ATOM 1401 O O . ALA A 1 204 ? -7.524 2.987 -2.713 1.00 23.13 277 ALA A O 1
ATOM 1403 N N . LYS A 1 205 ? -8.226 5.019 -2.026 1.00 23.67 278 LYS A N 1
ATOM 1404 C CA . LYS A 1 205 ? -7.160 5.771 -2.673 1.00 24.20 278 LYS A CA 1
ATOM 1405 C C . LYS A 1 205 ? -7.048 5.339 -4.137 1.00 23.90 278 LYS A C 1
ATOM 1406 O O . LYS A 1 205 ? -5.949 5.087 -4.657 1.00 23.23 278 LYS A O 1
ATOM 1412 N N . THR A 1 206 ? -8.197 5.191 -4.791 1.00 23.31 279 THR A N 1
ATOM 1413 C CA . THR A 1 206 ? -8.193 4.718 -6.173 1.00 23.99 279 THR A CA 1
ATOM 1414 C C . THR A 1 206 ? -9.144 5.535 -7.030 1.00 22.81 279 THR A C 1
ATOM 1415 O O . THR A 1 206 ? -9.800 6.428 -6.546 1.00 23.14 279 THR A O 1
ATOM 1419 N N . TYR A 1 207 ? -9.143 5.229 -8.318 1.00 22.70 280 TYR A N 1
ATOM 1420 C CA . TYR A 1 207 ? -10.073 5.782 -9.270 1.00 22.64 280 TYR A CA 1
ATOM 1421 C C . TYR A 1 207 ? -11.387 4.976 -9.293 1.00 22.31 280 TYR A C 1
ATOM 1422 O O . TYR A 1 207 ? -11.499 3.885 -8.694 1.00 22.93 280 TYR A O 1
ATOM 1431 N N . ALA A 1 208 ? -12.380 5.514 -9.980 1.00 21.77 281 ALA A N 1
ATOM 1432 C CA . ALA A 1 208 ? -13.703 4.908 -10.059 1.00 21.26 281 ALA A CA 1
ATOM 1433 C C . ALA A 1 208 ? -14.411 5.345 -11.334 1.00 21.70 281 ALA A C 1
ATOM 1434 O O . ALA A 1 208 ? -14.094 6.387 -11.905 1.00 22.16 281 ALA A O 1
ATOM 1436 N N . THR A 1 209 ? -15.360 4.540 -11.782 1.00 21.45 282 THR A N 1
ATOM 1437 C CA . THR A 1 209 ? -16.229 4.891 -12.900 1.00 22.05 282 THR A CA 1
ATOM 1438 C C . THR A 1 209 ? -17.690 4.760 -12.486 1.00 21.60 282 THR A C 1
ATOM 1439 O O . THR A 1 209 ? -18.012 4.005 -11.569 1.00 20.66 282 THR A O 1
ATOM 1443 N N . THR A 1 210 ? -18.556 5.498 -13.190 1.00 21.93 283 THR A N 1
ATOM 1444 C CA . THR A 1 210 ? -20.007 5.419 -13.035 1.00 21.29 283 THR A CA 1
ATOM 1445 C C . THR A 1 210 ? -20.666 5.266 -14.400 1.00 22.00 283 THR A C 1
ATOM 1446 O O . THR A 1 210 ? -20.173 5.808 -15.398 1.00 21.25 283 THR A O 1
ATOM 1450 N N . GLU A 1 211 ? -21.781 4.530 -14.424 1.00 20.66 284 GLU A N 1
ATOM 1451 C CA . GLU A 1 211 ? -22.558 4.294 -15.623 1.00 21.79 284 GLU A CA 1
ATOM 1452 C C . GLU A 1 211 ? -23.970 3.887 -15.178 1.00 21.51 284 GLU A C 1
ATOM 1453 O O . GLU A 1 211 ? -24.161 3.374 -14.057 1.00 21.07 284 GLU A O 1
ATOM 1459 N N . ALA A 1 212 ? -24.948 4.133 -16.050 1.00 21.55 285 ALA A N 1
ATOM 1460 C CA . ALA A 1 212 ? -26.325 3.767 -15.789 1.00 21.56 285 ALA A CA 1
ATOM 1461 C C . ALA A 1 212 ? -26.413 2.283 -15.474 1.00 21.55 285 ALA A C 1
ATOM 1462 O O . ALA A 1 212 ? -25.793 1.478 -16.137 1.00 21.08 285 ALA A O 1
ATOM 1464 N N . PHE A 1 213 ? -27.176 1.932 -14.449 1.00 22.26 286 PHE A N 1
ATOM 1465 C CA . PHE A 1 213 ? -27.574 0.541 -14.261 1.00 22.00 286 PHE A CA 1
ATOM 1466 C C . PHE A 1 213 ? -28.592 0.161 -15.326 1.00 21.81 286 PHE A C 1
ATOM 1467 O O . PHE A 1 213 ? -29.595 0.848 -15.508 1.00 21.74 286 PHE A O 1
ATOM 1475 N N . ILE A 1 214 ? -28.321 -0.941 -16.013 1.00 21.60 287 ILE A N 1
ATOM 1476 C CA . ILE A 1 214 ? -29.185 -1.502 -17.020 1.00 21.92 287 ILE A CA 1
ATOM 1477 C C . ILE A 1 214 ? -29.970 -2.646 -16.365 1.00 21.66 287 ILE A C 1
ATOM 1478 O O . ILE A 1 214 ? -29.385 -3.538 -15.736 1.00 21.90 287 ILE A O 1
ATOM 1483 N N . ASP A 1 215 ? -31.294 -2.572 -16.490 1.00 21.91 288 ASP A N 1
ATOM 1484 C CA . ASP A 1 215 ? -32.208 -3.622 -16.066 1.00 22.47 288 ASP A CA 1
ATOM 1485 C C . ASP A 1 215 ? -32.098 -4.725 -17.119 1.00 21.71 288 ASP A C 1
ATOM 1486 O O . ASP A 1 215 ? -32.770 -4.681 -18.136 1.00 21.95 288 ASP A O 1
ATOM 1491 N N . SER A 1 216 ? -31.193 -5.677 -16.875 1.00 21.64 289 SER A N 1
ATOM 1492 C CA . SER A 1 216 ? -30.673 -6.574 -17.909 1.00 21.21 289 SER A CA 1
ATOM 1493 C C . SER A 1 216 ? -31.219 -7.982 -17.734 1.00 21.35 289 SER A C 1
ATOM 1494 O O . SER A 1 216 ? -31.268 -8.482 -16.601 1.00 22.15 289 SER A O 1
ATOM 1497 N N . LYS A 1 217 ? -31.630 -8.608 -18.840 1.00 20.60 290 LYS A N 1
ATOM 1498 C CA . LYS A 1 217 ? -32.138 -9.978 -18.829 1.00 20.83 290 LYS A CA 1
ATOM 1499 C C . LYS A 1 217 ? -31.036 -11.005 -18.698 1.00 20.19 290 LYS A C 1
ATOM 1500 O O . LYS A 1 217 ? -31.241 -12.081 -18.141 1.00 19.33 290 LYS A O 1
ATOM 1506 N N . TYR A 1 218 ? -29.890 -10.682 -19.286 1.00 20.27 291 TYR A N 1
ATOM 1507 C CA . TYR A 1 218 ? -28.743 -11.576 -19.333 1.00 20.45 291 TYR A CA 1
ATOM 1508 C C . TYR A 1 218 ? -27.523 -10.822 -19.834 1.00 20.51 291 TYR A C 1
ATOM 1509 O O . TYR A 1 218 ? -27.648 -9.757 -20.484 1.00 19.85 291 TYR A O 1
ATOM 1518 N N . ASP A 1 219 ? -26.344 -11.364 -19.525 1.00 20.63 292 ASP A N 1
ATOM 1519 C CA . ASP A 1 219 ? -25.110 -10.939 -20.159 1.00 20.51 292 ASP A CA 1
ATOM 1520 C C . ASP A 1 219 ? -25.004 -11.641 -21.500 1.00 20.92 292 ASP A C 1
ATOM 1521 O O . ASP A 1 219 ? -25.551 -12.735 -21.690 1.00 21.23 292 ASP A O 1
ATOM 1526 N N . ILE A 1 220 ? -24.320 -10.968 -22.420 1.00 20.86 293 ILE A N 1
ATOM 1527 C CA . ILE A 1 220 ? -23.916 -11.517 -23.709 1.00 21.09 293 ILE A CA 1
ATOM 1528 C C . ILE A 1 220 ? -22.395 -11.432 -23.754 1.00 21.24 293 ILE A C 1
ATOM 1529 O O . ILE A 1 220 ? -21.820 -10.357 -23.520 1.00 21.39 293 ILE A O 1
ATOM 1534 N N . ARG A 1 221 ? -21.719 -12.548 -24.020 1.00 21.06 294 ARG A N 1
ATOM 1535 C CA . ARG A 1 221 ? -20.264 -12.483 -24.206 1.00 20.87 294 ARG A CA 1
ATOM 1536 C C . ARG A 1 221 ? -19.848 -13.157 -25.506 1.00 20.03 294 ARG A C 1
ATOM 1537 O O . ARG A 1 221 ? -20.215 -14.294 -25.767 1.00 19.38 294 ARG A O 1
ATOM 1545 N N . ILE A 1 222 ? -19.115 -12.394 -26.318 1.00 19.80 295 ILE A N 1
ATOM 1546 C CA . ILE A 1 222 ? -18.588 -12.811 -27.610 1.00 19.72 295 ILE A CA 1
ATOM 1547 C C . ILE A 1 222 ? -17.086 -12.985 -27.406 1.00 20.28 295 ILE A C 1
ATOM 1548 O O . ILE A 1 222 ? -16.404 -12.082 -26.917 1.00 19.67 295 ILE A O 1
ATOM 1553 N N . GLN A 1 223 ? -16.577 -14.169 -27.729 1.00 20.89 296 GLN A N 1
ATOM 1554 C CA . GLN A 1 223 ? -15.161 -14.451 -27.559 1.00 21.22 296 GLN A CA 1
ATOM 1555 C C . GLN A 1 223 ? -14.516 -14.762 -28.902 1.00 21.77 296 GLN A C 1
ATOM 1556 O O . GLN A 1 223 ? -15.187 -15.234 -29.824 1.00 22.56 296 GLN A O 1
ATOM 1562 N N . LYS A 1 224 ? -13.209 -14.516 -28.972 1.00 21.96 297 LYS A N 1
ATOM 1563 C CA A LYS A 1 224 ? -12.402 -14.834 -30.137 0.50 21.97 297 LYS A CA 1
ATOM 1564 C CA B LYS A 1 224 ? -12.389 -14.828 -30.143 0.50 22.23 297 LYS A CA 1
ATOM 1565 C C . LYS A 1 224 ? -11.118 -15.494 -29.653 1.00 22.12 297 LYS A C 1
ATOM 1566 O O . LYS A 1 224 ? -10.356 -14.883 -28.899 1.00 21.96 297 LYS A O 1
ATOM 1577 N N . ILE A 1 225 ? -10.900 -16.743 -30.067 1.00 21.12 298 ILE A N 1
ATOM 1578 C CA . ILE A 1 225 ? -9.655 -17.452 -29.782 1.00 21.07 298 ILE A CA 1
ATOM 1579 C C . ILE A 1 225 ? -9.039 -17.763 -31.131 1.00 21.66 298 ILE A C 1
ATOM 1580 O O . ILE A 1 225 ? -9.456 -18.677 -31.802 1.00 21.27 298 ILE A O 1
ATOM 1585 N N . GLY A 1 226 ? -8.046 -16.977 -31.521 1.00 22.54 299 GLY A N 1
ATOM 1586 C CA . GLY A 1 226 ? -7.486 -17.076 -32.857 1.00 23.02 299 GLY A CA 1
ATOM 1587 C C . GLY A 1 226 ? -8.555 -16.699 -33.851 1.00 23.58 299 GLY A C 1
ATOM 1588 O O . GLY A 1 226 ? -9.005 -15.564 -33.878 1.00 24.10 299 GLY A O 1
ATOM 1589 N N . SER A 1 227 ? -8.960 -17.659 -34.671 1.00 23.79 300 SER A N 1
ATOM 1590 C CA . SER A 1 227 ? -10.035 -17.464 -35.638 1.00 24.29 300 SER A CA 1
ATOM 1591 C C . SER A 1 227 ? -11.310 -18.212 -35.239 1.00 23.23 300 SER A C 1
ATOM 1592 O O . SER A 1 227 ? -12.230 -18.321 -36.037 1.00 22.74 300 SER A O 1
ATOM 1595 N N . ASN A 1 228 ? -11.363 -18.725 -34.009 1.00 22.43 301 ASN A N 1
ATOM 1596 C CA . ASN A 1 228 ? -12.580 -19.337 -33.491 1.00 22.34 301 ASN A CA 1
ATOM 1597 C C . ASN A 1 228 ? -13.421 -18.312 -32.727 1.00 22.44 301 ASN A C 1
ATOM 1598 O O . ASN A 1 228 ? -12.912 -17.591 -31.872 1.00 21.41 301 ASN A O 1
ATOM 1603 N N . TYR A 1 229 ? -14.704 -18.261 -33.056 1.00 22.40 302 TYR A N 1
ATOM 1604 C CA . TYR A 1 229 ? -15.657 -17.364 -32.419 1.00 23.36 302 TYR A CA 1
ATOM 1605 C C . TYR A 1 229 ? -16.785 -18.132 -31.718 1.00 22.43 302 TYR A C 1
ATOM 1606 O O . TYR A 1 229 ? -17.315 -19.093 -32.249 1.00 23.50 302 TYR A O 1
ATOM 1615 N N . LYS A 1 230 ? -17.144 -17.702 -30.521 1.00 22.49 303 LYS A N 1
ATOM 1616 C CA . LYS A 1 230 ? -18.340 -18.193 -29.845 1.00 22.18 303 LYS A CA 1
ATOM 1617 C C . LYS A 1 230 ? -19.086 -17.044 -29.141 1.00 21.64 303 LYS A C 1
ATOM 1618 O O . LYS A 1 230 ? -18.465 -16.100 -28.627 1.00 21.52 303 LYS A O 1
ATOM 1624 N N . ALA A 1 231 ? -20.413 -17.170 -29.100 1.00 20.21 304 ALA A N 1
ATOM 1625 C CA . ALA A 1 231 ? -21.283 -16.256 -28.396 1.00 19.75 304 ALA A CA 1
ATOM 1626 C C . ALA A 1 231 ? -22.103 -17.011 -27.354 1.00 19.37 304 ALA A C 1
ATOM 1627 O O . ALA A 1 231 ? -22.650 -18.085 -27.641 1.00 19.66 304 ALA A O 1
ATOM 1629 N N . TYR A 1 232 ? -22.192 -16.447 -26.154 1.00 20.21 305 TYR A N 1
ATOM 1630 C CA . TYR A 1 232 ? -23.021 -17.006 -25.089 1.00 21.08 305 TYR A CA 1
ATOM 1631 C C . TYR A 1 232 ? -23.934 -15.953 -24.482 1.00 21.62 305 TYR A C 1
ATOM 1632 O O . TYR A 1 232 ? -23.582 -14.777 -24.427 1.00 21.46 305 TYR A O 1
ATOM 1641 N N . MET A 1 233 ? -25.111 -16.393 -24.032 1.00 22.13 306 MET A N 1
ATOM 1642 C CA . MET A 1 233 ? -25.938 -15.588 -23.152 1.00 22.46 306 MET A CA 1
ATOM 1643 C C . MET A 1 233 ? -25.846 -16.227 -21.758 1.00 22.25 306 MET A C 1
ATOM 1644 O O . MET A 1 233 ? -25.750 -17.446 -21.640 1.00 22.30 306 MET A O 1
ATOM 1649 N N . ARG A 1 234 ? -25.853 -15.399 -20.720 1.00 22.50 307 ARG A N 1
ATOM 1650 C CA . ARG A 1 234 ? -25.732 -15.859 -19.338 1.00 22.57 307 ARG A CA 1
ATOM 1651 C C . ARG A 1 234 ? -26.743 -15.167 -18.434 1.00 22.98 307 ARG A C 1
ATOM 1652 O O . ARG A 1 234 ? -26.802 -13.940 -18.358 1.00 22.15 307 ARG A O 1
ATOM 1660 N N . THR A 1 235 ? -27.512 -15.977 -17.722 1.00 23.59 308 THR A N 1
ATOM 1661 C CA . THR A 1 235 ? -28.542 -15.481 -16.827 1.00 24.91 308 THR A CA 1
ATOM 1662 C C . THR A 1 235 ? -28.182 -15.938 -15.432 1.00 24.95 308 THR A C 1
ATOM 1663 O O . THR A 1 235 ? -27.906 -17.118 -15.232 1.00 24.65 308 THR A O 1
ATOM 1667 N N . SER A 1 236 ? -28.202 -15.025 -14.462 1.00 25.26 309 SER A N 1
ATOM 1668 C CA . SER A 1 236 ? -28.099 -15.432 -13.055 1.00 25.38 309 SER A CA 1
ATOM 1669 C C . SER A 1 236 ? -29.302 -16.271 -12.599 1.00 25.59 309 SER A C 1
ATOM 1670 O O . SER A 1 236 ? -30.457 -15.854 -12.719 1.00 25.34 309 SER A O 1
ATOM 1673 N N . ILE A 1 237 ? -29.025 -17.442 -12.043 1.00 26.40 310 ILE A N 1
ATOM 1674 C CA . ILE A 1 237 ? -30.096 -18.269 -11.488 1.00 27.57 310 ILE A CA 1
ATOM 1675 C C . ILE A 1 237 ? -30.050 -18.251 -9.960 1.00 28.04 310 ILE A C 1
ATOM 1676 O O . ILE A 1 237 ? -30.681 -19.066 -9.293 1.00 28.48 310 ILE A O 1
ATOM 1681 N N . SER A 1 238 ? -29.336 -17.259 -9.437 1.00 28.78 311 SER A N 1
ATOM 1682 C CA . SER A 1 238 ? -29.141 -17.045 -8.008 1.00 29.91 311 SER A CA 1
ATOM 1683 C C . SER A 1 238 ? -29.591 -15.636 -7.622 1.00 30.25 311 SER A C 1
ATOM 1684 O O . SER A 1 238 ? -29.201 -15.142 -6.564 1.00 30.97 311 SER A O 1
ATOM 1687 N N . GLY A 1 239 ? -30.392 -14.994 -8.485 1.00 30.20 312 GLY A N 1
ATOM 1688 C CA . GLY A 1 239 ? -30.892 -13.641 -8.257 1.00 29.44 312 GLY A CA 1
ATOM 1689 C C . GLY A 1 239 ? -29.820 -12.540 -8.124 1.00 29.46 312 GLY A C 1
ATOM 1690 O O . GLY A 1 239 ? -29.936 -11.689 -7.230 1.00 30.73 312 GLY A O 1
ATOM 1691 N N . ASN A 1 240 ? -28.812 -12.530 -9.007 1.00 28.09 313 ASN A N 1
ATOM 1692 C CA . ASN A 1 240 ? -27.669 -11.589 -8.920 1.00 27.36 313 ASN A CA 1
ATOM 1693 C C . ASN A 1 240 ? -27.619 -10.613 -10.109 1.00 26.22 313 ASN A C 1
ATOM 1694 O O . ASN A 1 240 ? -27.479 -11.057 -11.237 1.00 25.38 313 ASN A O 1
ATOM 1699 N N . TRP A 1 241 ? -27.661 -9.300 -9.872 1.00 24.69 314 TRP A N 1
ATOM 1700 C CA . TRP A 1 241 ? -27.442 -8.345 -10.977 1.00 24.36 314 TRP A CA 1
ATOM 1701 C C . TRP A 1 241 ? -26.036 -8.480 -11.589 1.00 23.82 314 TRP A C 1
ATOM 1702 O O . TRP A 1 241 ? -25.839 -8.197 -12.784 1.00 21.90 314 TRP A O 1
ATOM 1713 N N . LYS A 1 242 ? -25.077 -8.929 -10.772 1.00 23.11 315 LYS A N 1
ATOM 1714 C CA . LYS A 1 242 ? -23.773 -9.351 -11.256 1.00 23.52 315 LYS A CA 1
ATOM 1715 C C . LYS A 1 242 ? -23.912 -10.776 -11.770 1.00 23.75 315 LYS A C 1
ATOM 1716 O O . LYS A 1 242 ? -23.739 -11.728 -11.027 1.00 23.60 315 LYS A O 1
ATOM 1722 N N . ALA A 1 243 ? -24.272 -10.898 -13.044 1.00 24.43 316 ALA A N 1
ATOM 1723 C CA . ALA A 1 243 ? -24.675 -12.185 -13.635 1.00 24.87 316 ALA A CA 1
ATOM 1724 C C . ALA A 1 243 ? -23.498 -13.158 -13.810 1.00 25.22 316 ALA A C 1
ATOM 1725 O O . ALA A 1 243 ? -23.711 -14.354 -13.984 1.00 26.26 316 ALA A O 1
ATOM 1727 N N . ASN A 1 244 ? -22.275 -12.649 -13.742 1.00 26.22 317 ASN A N 1
ATOM 1728 C CA . ASN A 1 244 ? -21.073 -13.492 -13.746 1.00 26.92 317 ASN A CA 1
ATOM 1729 C C . ASN A 1 244 ? -20.619 -13.992 -12.352 1.00 27.53 317 ASN A C 1
ATOM 1730 O O . ASN A 1 244 ? -19.577 -14.626 -12.225 1.00 28.84 317 ASN A O 1
ATOM 1735 N N . THR A 1 245 ? -21.409 -13.733 -11.314 1.00 28.26 318 THR A N 1
ATOM 1736 C CA . THR A 1 245 ? -21.151 -14.265 -9.973 1.00 28.22 318 THR A CA 1
ATOM 1737 C C . THR A 1 245 ? -22.227 -15.300 -9.591 1.00 28.65 318 THR A C 1
ATOM 1738 O O . THR A 1 245 ? -23.403 -15.170 -9.970 1.00 28.90 318 THR A O 1
ATOM 1742 N N . GLY A 1 246 ? -21.842 -16.325 -8.834 1.00 28.52 319 GLY A N 1
ATOM 1743 C CA . GLY A 1 246 ? -22.804 -17.340 -8.376 1.00 28.21 319 GLY A CA 1
ATOM 1744 C C . GLY A 1 246 ? -23.305 -18.216 -9.514 1.00 28.09 319 GLY A C 1
ATOM 1745 O O . GLY A 1 246 ? -22.762 -18.184 -10.627 1.00 28.59 319 GLY A O 1
ATOM 1746 N N . SER A 1 247 ? -24.346 -18.997 -9.243 1.00 27.92 320 SER A N 1
ATOM 1747 C CA . SER A 1 247 ? -24.868 -19.941 -10.242 1.00 27.85 320 SER A CA 1
ATOM 1748 C C . SER A 1 247 ? -25.506 -19.223 -11.418 1.00 26.86 320 SER A C 1
ATOM 1749 O O . SER A 1 247 ? -26.290 -18.302 -11.235 1.00 26.95 320 SER A O 1
ATOM 1752 N N . ALA A 1 248 ? -25.135 -19.635 -12.624 1.00 26.34 321 ALA A N 1
ATOM 1753 C CA . ALA A 1 248 ? -25.667 -19.042 -13.842 1.00 25.68 321 ALA A CA 1
ATOM 1754 C C . ALA A 1 248 ? -26.117 -20.130 -14.797 1.00 25.39 321 ALA A C 1
ATOM 1755 O O . ALA A 1 248 ? -25.707 -21.284 -14.679 1.00 25.27 321 ALA A O 1
ATOM 1757 N N . MET A 1 249 ? -27.008 -19.762 -15.708 1.00 24.54 322 MET A N 1
ATOM 1758 C CA . MET A 1 249 ? -27.392 -20.624 -16.813 1.00 23.61 322 MET A CA 1
ATOM 1759 C C 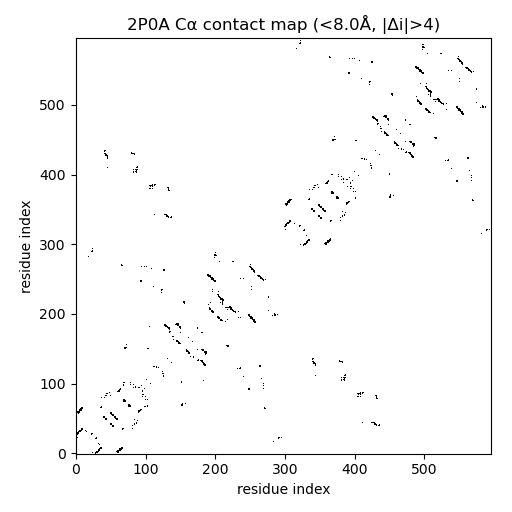. MET A 1 249 ? -26.723 -20.007 -18.026 1.00 22.98 322 MET A C 1
ATOM 1760 O O . MET A 1 249 ? -26.887 -18.816 -18.286 1.00 22.04 322 MET A O 1
ATOM 1765 N N . LEU A 1 250 ? -25.960 -20.822 -18.750 1.00 22.60 323 LEU A N 1
ATOM 1766 C CA . LEU A 1 250 ? -25.292 -20.378 -19.946 1.00 22.42 323 LEU A CA 1
ATOM 1767 C C . LEU A 1 250 ? -25.829 -21.085 -21.150 1.00 22.51 323 LEU A C 1
ATOM 1768 O O . LEU A 1 250 ? -25.972 -22.300 -21.153 1.00 23.18 323 LEU A O 1
ATOM 1773 N N . GLU A 1 251 ? -26.101 -20.317 -22.192 1.00 22.23 324 GLU A N 1
ATOM 1774 C CA . GLU A 1 251 ? -26.606 -20.882 -23.411 1.00 21.90 324 GLU A CA 1
ATOM 1775 C C . GLU A 1 251 ? -25.807 -20.320 -24.570 1.00 21.12 324 GLU A C 1
ATOM 1776 O O . GLU A 1 251 ? -25.680 -19.114 -24.714 1.00 19.24 324 GLU A O 1
ATOM 1782 N N . GLN A 1 252 ? -25.261 -21.205 -25.396 1.00 20.21 325 GLN A N 1
ATOM 1783 C CA . GLN A 1 252 ? -24.543 -20.753 -26.585 1.00 20.16 325 GLN A CA 1
ATOM 1784 C C . GLN A 1 252 ? -25.560 -20.299 -27.617 1.00 19.90 325 GLN A C 1
ATOM 1785 O O . GLN A 1 252 ? -26.601 -20.936 -27.811 1.00 19.81 325 GLN A O 1
ATOM 1791 N N . VAL A 1 253 ? -25.255 -19.187 -28.274 1.00 19.75 326 VAL A N 1
ATOM 1792 C CA . VAL A 1 253 ? -26.156 -18.551 -29.213 1.00 19.62 326 VAL A CA 1
ATOM 1793 C C . VAL A 1 253 ? -25.403 -18.392 -30.547 1.00 19.74 326 VAL A C 1
ATOM 1794 O O . VAL A 1 253 ? -24.191 -18.617 -30.617 1.00 19.01 326 VAL A O 1
ATOM 1798 N N . ALA A 1 254 ? -26.124 -18.038 -31.601 1.00 19.45 327 ALA A N 1
ATOM 1799 C CA . ALA A 1 254 ? -25.522 -17.926 -32.934 1.00 20.26 327 ALA A CA 1
ATOM 1800 C C . ALA A 1 254 ? -24.642 -16.680 -33.030 1.00 20.54 327 ALA A C 1
ATOM 1801 O O . ALA A 1 254 ? -24.976 -15.619 -32.514 1.00 21.55 327 ALA A O 1
ATOM 1803 N N . MET A 1 255 ? -23.497 -16.820 -33.674 1.00 21.31 328 MET A N 1
ATOM 1804 C CA . MET A 1 255 ? -22.671 -15.670 -33.988 1.00 21.81 328 MET A CA 1
ATOM 1805 C C . MET A 1 255 ? -23.355 -14.909 -35.110 1.00 22.35 328 MET A C 1
ATOM 1806 O O . MET A 1 255 ? -23.978 -15.524 -35.977 1.00 22.11 328 MET A O 1
ATOM 1811 N N . THR A 1 256 ? -23.293 -13.583 -35.057 1.00 22.47 329 THR A N 1
ATOM 1812 C CA . THR A 1 256 ? -23.832 -12.731 -36.111 1.00 22.98 329 THR A CA 1
ATOM 1813 C C . THR A 1 256 ? -22.699 -11.836 -36.602 1.00 23.87 329 THR A C 1
ATOM 1814 O O . THR A 1 256 ? -21.634 -11.764 -35.958 1.00 23.20 329 THR A O 1
ATOM 1818 N N . GLU A 1 257 ? -22.896 -11.160 -37.735 1.00 24.41 330 GLU A N 1
ATOM 1819 C CA . GLU A 1 257 ? -21.874 -10.210 -38.183 1.00 25.58 330 GLU A CA 1
ATOM 1820 C C . GLU A 1 257 ? -21.791 -9.018 -37.224 1.00 25.20 330 GLU A C 1
ATOM 1821 O O . GLU A 1 257 ? -20.737 -8.405 -37.083 1.00 24.94 330 GLU A O 1
ATOM 1827 N N . ARG A 1 258 ? -22.894 -8.710 -36.547 1.00 25.35 331 ARG A N 1
ATOM 1828 C CA . ARG A 1 258 ? -22.896 -7.644 -35.560 1.00 26.21 331 ARG A CA 1
ATOM 1829 C C . ARG A 1 258 ? -21.993 -7.995 -34.373 1.00 24.72 331 ARG A C 1
ATOM 1830 O O . ARG A 1 258 ? -21.196 -7.168 -33.952 1.00 24.08 331 ARG A O 1
ATOM 1838 N N . TYR A 1 259 ? -22.112 -9.215 -33.852 1.00 23.64 332 TYR A N 1
ATOM 1839 C CA . TYR A 1 259 ? -21.232 -9.676 -32.760 1.00 23.13 332 TYR A CA 1
ATOM 1840 C C . TYR A 1 259 ? -19.787 -9.794 -33.219 1.00 22.77 332 TYR A C 1
ATOM 1841 O O . TYR A 1 259 ? -18.860 -9.595 -32.452 1.00 21.99 332 TYR A O 1
ATOM 1850 N N . ARG A 1 260 ? -19.597 -10.156 -34.483 1.00 23.19 333 ARG A N 1
ATOM 1851 C CA . ARG A 1 260 ? -18.250 -10.345 -34.967 1.00 23.79 333 ARG A CA 1
ATOM 1852 C C . ARG A 1 260 ? -17.516 -9.009 -35.068 1.00 23.53 333 ARG A C 1
ATOM 1853 O O . ARG A 1 260 ? -16.337 -8.947 -34.772 1.00 24.17 333 ARG A O 1
ATOM 1861 N N . LEU A 1 261 ? -18.207 -7.945 -35.460 1.00 23.21 334 LEU A N 1
ATOM 1862 C CA . LEU A 1 261 ? -17.584 -6.620 -35.526 1.00 23.22 334 LEU A CA 1
ATOM 1863 C C . LEU A 1 261 ? -17.129 -6.164 -34.125 1.00 22.93 334 LEU A C 1
ATOM 1864 O O . LEU A 1 261 ? -16.013 -5.640 -33.940 1.00 23.37 334 LEU A O 1
ATOM 1869 N N . TRP A 1 262 ? -17.978 -6.374 -33.124 1.00 23.15 335 TRP A N 1
ATOM 1870 C CA . TRP A 1 262 ? -17.600 -6.037 -31.739 1.00 22.94 335 TRP A CA 1
ATOM 1871 C C . TRP A 1 262 ? -16.247 -6.638 -31.354 1.00 23.15 335 TRP A C 1
ATOM 1872 O O . TRP A 1 262 ? -15.324 -5.923 -30.935 1.00 23.15 335 TRP A O 1
ATOM 1883 N N . VAL A 1 263 ? -16.138 -7.960 -31.470 1.00 23.29 336 VAL A N 1
ATOM 1884 C CA . VAL A 1 263 ? -14.963 -8.685 -30.973 1.00 23.74 336 VAL A CA 1
ATOM 1885 C C . VAL A 1 263 ? -13.726 -8.438 -31.859 1.00 23.69 336 VAL A C 1
ATOM 1886 O O . VAL A 1 263 ? -12.639 -8.168 -31.341 1.00 23.30 336 VAL A O 1
ATOM 1890 N N . ASP A 1 264 ? -13.899 -8.456 -33.181 1.00 24.29 337 ASP A N 1
ATOM 1891 C CA . ASP A 1 264 ? -12.802 -8.114 -34.106 1.00 24.40 337 ASP A CA 1
ATOM 1892 C C . ASP A 1 264 ? -12.224 -6.698 -33.891 1.00 24.94 337 ASP A C 1
ATOM 1893 O O . ASP A 1 264 ? -10.995 -6.487 -33.960 1.00 24.94 337 ASP A O 1
ATOM 1898 N N . SER A 1 265 ? -13.113 -5.733 -33.651 1.00 24.86 338 SER A N 1
ATOM 1899 C CA . SER A 1 265 ? -12.716 -4.363 -33.361 1.00 24.97 338 SER A CA 1
ATOM 1900 C C . SER A 1 265 ? -11.878 -4.301 -32.096 1.00 24.83 338 SER A C 1
ATOM 1901 O O . SER A 1 265 ? -10.839 -3.658 -32.065 1.00 24.57 338 SER A O 1
ATOM 1904 N N . CYS A 1 266 ? -12.350 -4.962 -31.048 1.00 25.04 339 CYS A N 1
ATOM 1905 C CA . CYS A 1 266 ? -11.623 -5.020 -29.778 1.00 25.60 339 CYS A CA 1
ATOM 1906 C C . CYS A 1 266 ? -10.286 -5.733 -29.946 1.00 25.52 339 CYS A C 1
ATOM 1907 O O . CYS A 1 266 ? -9.301 -5.305 -29.378 1.00 25.01 339 CYS A O 1
ATOM 1910 N N . SER A 1 267 ? -10.227 -6.781 -30.776 1.00 25.43 340 SER A N 1
ATOM 1911 C CA . SER A 1 267 ? -8.977 -7.531 -30.911 1.00 25.62 340 SER A CA 1
ATOM 1912 C C . SER A 1 267 ? -7.821 -6.721 -31.523 1.00 26.29 340 SER A C 1
ATOM 1913 O O . SER A 1 267 ? -6.684 -7.170 -31.492 1.00 26.35 340 SER A O 1
ATOM 1916 N N . GLU A 1 268 ? -8.109 -5.541 -32.072 1.00 26.38 341 GLU A N 1
ATOM 1917 C CA . GLU A 1 268 ? -7.091 -4.739 -32.739 1.00 27.31 341 GLU A CA 1
ATOM 1918 C C . GLU A 1 268 ? -6.230 -3.933 -31.762 1.00 26.14 341 GLU A C 1
ATOM 1919 O O . GLU A 1 268 ? -5.165 -3.478 -32.136 1.00 25.80 341 GLU A O 1
ATOM 1925 N N . MET A 1 269 ? -6.665 -3.767 -30.510 1.00 25.38 342 MET A N 1
ATOM 1926 C CA . MET A 1 269 ? -5.958 -2.871 -29.590 1.00 25.35 342 MET A CA 1
ATOM 1927 C C . MET A 1 269 ? -4.598 -3.401 -29.090 1.00 24.89 342 MET A C 1
ATOM 1928 O O . MET A 1 269 ? -4.333 -4.608 -29.130 1.00 24.52 342 MET A O 1
ATOM 1933 N N . PHE A 1 270 ? -3.757 -2.475 -28.627 1.00 24.52 343 PHE A N 1
ATOM 1934 C CA . PHE A 1 270 ? -2.423 -2.782 -28.086 1.00 24.84 343 PHE A CA 1
ATOM 1935 C C . PHE A 1 270 ? -1.607 -3.701 -29.003 1.00 24.73 343 PHE A C 1
ATOM 1936 O O . PHE A 1 270 ? -0.936 -4.637 -28.559 1.00 25.33 343 PHE A O 1
ATOM 1944 N N . GLY A 1 271 ? -1.678 -3.423 -30.304 1.00 24.44 344 GLY A N 1
ATOM 1945 C CA . GLY A 1 271 ? -0.934 -4.179 -31.284 1.00 24.09 344 GLY A CA 1
ATOM 1946 C C . GLY A 1 271 ? -1.532 -5.513 -31.653 1.00 24.10 344 GLY A C 1
ATOM 1947 O O . GLY A 1 271 ? -0.971 -6.222 -32.479 1.00 24.21 344 GLY A O 1
ATOM 1948 N N . GLY A 1 272 ? -2.676 -5.867 -31.069 1.00 24.64 345 GLY A N 1
ATOM 1949 C CA . GLY A 1 272 ? -3.369 -7.107 -31.427 1.00 24.94 345 GLY A CA 1
ATOM 1950 C C . GLY A 1 272 ? -3.539 -8.092 -30.291 1.00 25.03 345 GLY A C 1
ATOM 1951 O O . GLY A 1 272 ? -2.566 -8.452 -29.619 1.00 26.01 345 GLY A O 1
ATOM 1952 N N . LEU A 1 273 ? -4.777 -8.550 -30.109 1.00 24.99 346 LEU A N 1
ATOM 1953 C CA . LEU A 1 273 ? -5.136 -9.531 -29.093 1.00 24.74 346 LEU A CA 1
ATOM 1954 C C . LEU A 1 273 ? -5.462 -10.877 -29.749 1.00 24.90 346 LEU A C 1
ATOM 1955 O O . LEU A 1 273 ? -6.436 -10.995 -30.512 1.00 26.10 346 LEU A O 1
ATOM 1960 N N . ASP A 1 274 ? -4.638 -11.886 -29.481 1.00 24.65 347 ASP A N 1
ATOM 1961 C CA . ASP A 1 274 ? -4.872 -13.227 -30.034 1.00 24.64 347 ASP A CA 1
ATOM 1962 C C . ASP A 1 274 ? -6.109 -13.867 -29.384 1.00 23.83 347 ASP A C 1
ATOM 1963 O O . ASP A 1 274 ? -6.870 -14.566 -30.046 1.00 23.17 347 ASP A O 1
ATOM 1968 N N . ILE A 1 275 ? -6.285 -13.616 -28.084 1.00 23.12 348 ILE A N 1
ATOM 1969 C CA . ILE A 1 275 ? -7.446 -14.099 -27.318 1.00 23.40 348 ILE A CA 1
ATOM 1970 C C . ILE A 1 275 ? -8.101 -12.891 -26.694 1.00 23.40 348 ILE A C 1
ATOM 1971 O O . ILE A 1 275 ? -7.420 -12.076 -26.061 1.00 22.77 348 ILE A O 1
ATOM 1976 N N . CYS A 1 276 ? -9.418 -12.784 -26.880 1.00 23.27 349 CYS A N 1
ATOM 1977 C CA . CYS A 1 276 ? -10.213 -11.729 -26.272 1.00 23.24 349 CYS A CA 1
ATOM 1978 C C . CYS A 1 276 ? -11.722 -12.015 -26.261 1.00 23.19 349 CYS A C 1
ATOM 1979 O O . CYS A 1 276 ? -12.210 -12.951 -26.920 1.00 22.81 349 CYS A O 1
ATOM 1982 N N . ALA A 1 277 ? -12.443 -11.233 -25.462 1.00 22.88 350 ALA A N 1
ATOM 1983 C CA . ALA A 1 277 ? -13.905 -11.315 -25.387 1.00 22.78 350 ALA A CA 1
ATOM 1984 C C . ALA A 1 277 ? -14.466 -9.930 -25.099 1.00 23.15 350 ALA A C 1
ATOM 1985 O O . ALA A 1 277 ? -13.795 -9.086 -24.504 1.00 23.04 350 ALA A O 1
ATOM 1987 N N . VAL A 1 278 ? -15.687 -9.696 -25.559 1.00 23.29 351 VAL A N 1
ATOM 1988 C CA . VAL A 1 278 ? -16.406 -8.477 -25.253 1.00 23.76 351 VAL A CA 1
ATOM 1989 C C . VAL A 1 278 ? -17.765 -8.868 -24.640 1.00 23.37 351 VAL A C 1
ATOM 1990 O O . VAL A 1 278 ? -18.453 -9.797 -25.105 1.00 22.00 351 VAL A O 1
ATOM 1994 N N . LYS A 1 279 ? -18.126 -8.172 -23.560 1.00 23.04 352 LYS A N 1
ATOM 1995 C CA . LYS A 1 279 ? -19.342 -8.477 -22.847 1.00 22.65 352 LYS A CA 1
ATOM 1996 C C . LYS A 1 279 ? -20.293 -7.289 -22.882 1.00 22.82 352 LYS A C 1
ATOM 1997 O O . LYS A 1 279 ? -19.892 -6.150 -22.655 1.00 23.08 352 LYS A O 1
ATOM 2003 N N . ALA A 1 280 ? -21.554 -7.591 -23.175 1.00 22.10 353 ALA A N 1
ATOM 2004 C CA . ALA A 1 280 ? -22.636 -6.628 -23.124 1.00 22.14 353 ALA A CA 1
ATOM 2005 C C . ALA A 1 280 ? -23.702 -7.078 -22.136 1.00 21.93 353 ALA A C 1
ATOM 2006 O O . ALA A 1 280 ? -23.757 -8.242 -21.735 1.00 22.49 353 ALA A O 1
ATOM 2008 N N . VAL A 1 281 ? -24.516 -6.122 -21.702 1.00 22.27 354 VAL A N 1
ATOM 2009 C CA . VAL A 1 281 ? -25.753 -6.421 -20.994 1.00 22.02 354 VAL A CA 1
ATOM 2010 C C . VAL A 1 281 ? -26.910 -6.116 -21.916 1.00 22.17 354 VAL A C 1
ATOM 2011 O O . VAL A 1 281 ? -26.829 -5.204 -22.737 1.00 21.96 354 VAL A O 1
ATOM 2015 N N . HIS A 1 282 ? -27.979 -6.886 -21.775 1.00 22.09 355 HIS A N 1
ATOM 2016 C CA . HIS A 1 282 ? -29.122 -6.819 -22.686 1.00 22.17 355 HIS A CA 1
ATOM 2017 C C . HIS A 1 282 ? -30.373 -6.405 -21.934 1.00 22.46 355 HIS A C 1
ATOM 2018 O O . HIS A 1 282 ? -30.925 -7.181 -21.165 1.00 21.56 355 HIS A O 1
ATOM 2025 N N . SER A 1 283 ? -30.833 -5.186 -22.161 1.00 23.77 356 SER A N 1
ATOM 2026 C CA . SER A 1 283 ? -31.947 -4.668 -21.376 1.00 25.27 356 SER A CA 1
ATOM 2027 C C . SER A 1 283 ? -33.242 -5.400 -21.688 1.00 26.68 356 SER A C 1
ATOM 2028 O O . SER A 1 283 ? -33.407 -6.040 -22.746 1.00 25.70 356 SER A O 1
ATOM 2031 N N . LYS A 1 284 ? -34.170 -5.280 -20.748 1.00 28.38 357 LYS A N 1
ATOM 2032 C CA . LYS A 1 284 ? -35.530 -5.727 -20.975 1.00 29.75 357 LYS A CA 1
ATOM 2033 C C . LYS A 1 284 ? -36.140 -5.014 -22.183 1.00 29.63 357 LYS A C 1
ATOM 2034 O O . LYS A 1 284 ? -36.972 -5.585 -22.868 1.00 28.95 357 LYS A O 1
ATOM 2040 N N . ASP A 1 285 ? -35.715 -3.780 -22.462 1.00 29.90 358 ASP A N 1
ATOM 2041 C CA . ASP A 1 285 ? -36.233 -3.048 -23.642 1.00 30.42 358 ASP A CA 1
ATOM 2042 C C . ASP A 1 285 ? -35.608 -3.475 -24.992 1.00 29.85 358 ASP A C 1
ATOM 2043 O O . ASP A 1 285 ? -35.995 -2.957 -26.044 1.00 29.99 358 ASP A O 1
ATOM 2048 N N . GLY A 1 286 ? -34.654 -4.404 -24.969 1.00 28.81 359 GLY A N 1
ATOM 2049 C CA . GLY A 1 286 ? -34.103 -4.970 -26.201 1.00 28.55 359 GLY A CA 1
ATOM 2050 C C . GLY A 1 286 ? -32.741 -4.426 -26.619 1.00 27.90 359 GLY A C 1
ATOM 2051 O O . GLY A 1 286 ? -32.147 -4.946 -27.558 1.00 27.93 359 GLY A O 1
ATOM 2052 N N . ARG A 1 287 ? -32.243 -3.400 -25.926 1.00 26.89 360 ARG A N 1
ATOM 2053 C CA . ARG A 1 287 ? -30.965 -2.772 -26.274 1.00 27.04 360 ARG A CA 1
ATOM 2054 C C . ARG A 1 287 ? -29.791 -3.440 -25.573 1.00 25.64 360 ARG A C 1
ATOM 2055 O O . ARG A 1 287 ? -29.841 -3.708 -24.376 1.00 24.30 360 ARG A O 1
ATOM 2063 N N . ASP A 1 288 ? -28.718 -3.663 -26.326 1.00 25.11 361 ASP A N 1
ATOM 2064 C CA . ASP A 1 288 ? -27.431 -4.086 -25.759 1.00 24.83 361 ASP A CA 1
ATOM 2065 C C . ASP A 1 288 ? -26.537 -2.906 -25.392 1.00 24.19 361 ASP A C 1
ATOM 2066 O O . ASP A 1 288 ? -26.590 -1.848 -26.032 1.00 24.00 361 ASP A O 1
ATOM 2071 N N . TYR A 1 289 ? -25.727 -3.100 -24.350 1.00 23.58 362 TYR A N 1
ATOM 2072 C CA . TYR A 1 289 ? -24.748 -2.109 -23.889 1.00 23.70 362 TYR A CA 1
ATOM 2073 C C . TYR A 1 289 ? -23.447 -2.817 -23.588 1.00 23.36 362 TYR A C 1
ATOM 2074 O O . TYR A 1 289 ? -23.413 -3.630 -22.682 1.00 23.44 362 TYR A O 1
ATOM 2083 N N . ILE A 1 290 ? -22.387 -2.499 -24.334 1.00 23.00 363 ILE A N 1
ATOM 2084 C CA . ILE A 1 290 ? -21.072 -3.100 -24.093 1.00 22.22 363 ILE A CA 1
ATOM 2085 C C . ILE A 1 290 ? -20.491 -2.512 -22.805 1.00 22.44 363 ILE A C 1
ATOM 2086 O O . ILE A 1 290 ? -20.426 -1.291 -22.652 1.00 22.10 363 ILE A O 1
ATOM 2091 N N . ILE A 1 291 ? -20.113 -3.380 -21.860 1.00 22.55 364 ILE A N 1
ATOM 2092 C CA . ILE A 1 291 ? -19.600 -2.919 -20.569 1.00 22.86 364 ILE A CA 1
ATOM 2093 C C . ILE A 1 291 ? -18.148 -3.276 -20.276 1.00 23.81 364 ILE A C 1
ATOM 2094 O O . ILE A 1 291 ? -17.538 -2.659 -19.395 1.00 22.32 364 ILE A O 1
ATOM 2099 N N . GLU A 1 292 ? -17.607 -4.270 -20.986 1.00 24.68 365 GLU A N 1
ATOM 2100 C CA . GLU A 1 292 ? -16.261 -4.776 -20.704 1.00 26.38 365 GLU A CA 1
ATOM 2101 C C . GLU A 1 292 ? -15.610 -5.518 -21.876 1.00 25.47 365 GLU A C 1
ATOM 2102 O O . GLU A 1 292 ? -16.296 -6.081 -22.726 1.00 25.05 365 GLU A O 1
ATOM 2108 N N . VAL A 1 293 ? -14.276 -5.515 -21.874 1.00 24.90 366 VAL A N 1
ATOM 2109 C CA . VAL A 1 293 ? -13.461 -6.343 -22.759 1.00 25.36 366 VAL A CA 1
ATOM 2110 C C . VAL A 1 293 ? -12.398 -7.080 -21.915 1.00 26.24 366 VAL A C 1
ATOM 2111 O O . VAL A 1 293 ? -11.913 -6.566 -20.874 1.00 25.72 366 VAL A O 1
ATOM 2115 N N . MET A 1 294 ? -12.076 -8.293 -22.358 1.00 26.24 367 MET A N 1
ATOM 2116 C CA . MET A 1 294 ? -11.175 -9.217 -21.675 1.00 27.76 367 MET A CA 1
ATOM 2117 C C . MET A 1 294 ? -10.142 -9.726 -22.658 1.00 26.58 367 MET A C 1
ATOM 2118 O O . MET A 1 294 ? -10.393 -9.730 -23.862 1.00 26.49 367 MET A O 1
ATOM 2123 N N . ASP A 1 295 ? -9.021 -10.218 -22.129 1.00 26.07 368 ASP A N 1
ATOM 2124 C CA . ASP A 1 295 ? -7.871 -10.632 -22.938 1.00 25.33 368 ASP A CA 1
ATOM 2125 C C . ASP A 1 295 ? -7.594 -12.124 -22.729 1.00 24.46 368 ASP A C 1
ATOM 2126 O O . ASP A 1 295 ? -8.541 -12.883 -22.549 1.00 23.11 368 ASP A O 1
ATOM 2131 N N . SER A 1 296 ? -6.329 -12.553 -22.784 1.00 23.38 369 SER A N 1
ATOM 2132 C CA . SER A 1 296 ? -6.013 -13.980 -22.736 1.00 23.17 369 SER A CA 1
ATOM 2133 C C . SER A 1 296 ? -6.273 -14.591 -21.354 1.00 23.03 369 SER A C 1
ATOM 2134 O O . SER A 1 296 ? -6.238 -15.791 -21.237 1.00 22.86 369 SER A O 1
ATOM 2137 N N . SER A 1 297 ? -6.494 -13.759 -20.331 1.00 23.40 370 SER A N 1
ATOM 2138 C CA . SER A 1 297 ? -6.900 -14.207 -18.998 1.00 24.33 370 SER A CA 1
ATOM 2139 C C . SER A 1 297 ? -8.439 -14.250 -18.796 1.00 24.54 370 SER A C 1
ATOM 2140 O O . SER A 1 297 ? -8.922 -14.490 -17.684 1.00 24.23 370 SER A O 1
ATOM 2143 N N . MET A 1 298 ? -9.210 -14.027 -19.859 1.00 25.36 371 MET A N 1
ATOM 2144 C CA . MET A 1 298 ? -10.687 -14.160 -19.776 1.00 25.51 371 MET A CA 1
ATOM 2145 C C . MET A 1 298 ? -11.140 -15.488 -19.140 1.00 25.26 371 MET A C 1
ATOM 2146 O O . MET A 1 298 ? -10.562 -16.544 -19.404 1.00 23.66 371 MET A O 1
ATOM 2151 N N . PRO A 1 299 ? -12.182 -15.444 -18.286 1.00 24.87 372 PRO A N 1
ATOM 2152 C CA . PRO A 1 299 ? -12.745 -16.714 -17.842 1.00 24.65 372 PRO A CA 1
ATOM 2153 C C . PRO A 1 299 ? -13.231 -17.549 -19.014 1.00 24.29 372 PRO A C 1
ATOM 2154 O O . PRO A 1 299 ? -13.649 -17.002 -20.038 1.00 24.63 372 PRO A O 1
ATOM 2158 N N . LEU A 1 300 ? -13.136 -18.866 -18.873 1.00 24.10 373 LEU A N 1
ATOM 2159 C CA . LEU A 1 300 ? -13.694 -19.796 -19.848 1.00 23.68 373 LEU A CA 1
ATOM 2160 C C . LEU A 1 300 ? -15.058 -20.234 -19.331 1.00 23.69 373 LEU A C 1
ATOM 2161 O O . LEU A 1 300 ? -15.183 -20.633 -18.173 1.00 23.30 373 LEU A O 1
ATOM 2166 N N . ILE A 1 301 ? -16.074 -20.112 -20.188 1.00 23.45 374 ILE A N 1
ATOM 2167 C CA . ILE A 1 301 ? -17.463 -20.273 -19.788 1.00 24.02 374 ILE A CA 1
ATOM 2168 C C . ILE A 1 301 ? -18.219 -21.263 -20.674 1.00 24.70 374 ILE A C 1
ATOM 2169 O O . ILE A 1 301 ? -17.800 -21.583 -21.800 1.00 24.70 374 ILE A O 1
ATOM 2174 N N . GLY A 1 302 ? -19.332 -21.759 -20.153 1.00 25.30 375 GLY A N 1
ATOM 2175 C CA . GLY A 1 302 ? -20.209 -22.629 -20.932 1.00 25.34 375 GLY A CA 1
ATOM 2176 C C . GLY A 1 302 ? -19.672 -24.031 -21.114 1.00 25.79 375 GLY A C 1
ATOM 2177 O O . GLY A 1 302 ? -18.813 -24.489 -20.360 1.00 25.63 375 GLY A O 1
ATOM 2178 N N . GLU A 1 303 ? -20.184 -24.697 -22.148 1.00 26.19 376 GLU A N 1
ATOM 2179 C CA . GLU A 1 303 ? -20.022 -26.132 -22.347 1.00 26.37 376 GLU A CA 1
ATOM 2180 C C . GLU A 1 303 ? -18.731 -26.550 -23.056 1.00 26.13 376 GLU A C 1
ATOM 2181 O O . GLU A 1 303 ? -18.458 -27.740 -23.146 1.00 26.27 376 GLU A O 1
ATOM 2184 N N . HIS A 1 304 ? -17.950 -25.583 -23.544 1.00 26.34 377 HIS A N 1
ATOM 2185 C CA . HIS A 1 304 ? -16.785 -25.877 -24.398 1.00 25.86 377 HIS A CA 1
ATOM 2186 C C . HIS A 1 304 ? -15.457 -25.380 -23.832 1.00 25.91 377 HIS A C 1
ATOM 2187 O O . HIS A 1 304 ? -14.545 -25.063 -24.595 1.00 25.05 377 HIS A O 1
ATOM 2194 N N . VAL A 1 305 ? -15.344 -25.342 -22.505 1.00 25.52 378 VAL A N 1
ATOM 2195 C CA . VAL A 1 305 ? -14.093 -24.949 -21.845 1.00 25.88 378 VAL A CA 1
ATOM 2196 C C . VAL A 1 305 ? -12.909 -25.831 -22.268 1.00 25.98 378 VAL A C 1
ATOM 2197 O O . VAL A 1 305 ? -11.821 -25.315 -22.510 1.00 26.48 378 VAL A O 1
ATOM 2201 N N . GLU A 1 306 ? -13.108 -27.144 -22.336 1.00 25.94 379 GLU A N 1
ATOM 2202 C CA . GLU A 1 306 ? -12.028 -28.052 -22.766 1.00 26.47 379 GLU A CA 1
ATOM 2203 C C . GLU A 1 306 ? -11.634 -27.815 -24.231 1.00 26.40 379 GLU A C 1
ATOM 2204 O O . GLU A 1 306 ? -10.440 -27.877 -24.579 1.00 26.06 379 GLU A O 1
ATOM 2210 N N . GLU A 1 307 ? -12.629 -27.515 -25.070 1.00 26.31 380 GLU A N 1
ATOM 2211 C CA . GLU A 1 307 ? -12.389 -27.167 -26.481 1.00 26.38 380 GLU A CA 1
ATOM 2212 C C . GLU A 1 307 ? -11.633 -25.854 -26.605 1.00 25.03 380 GLU A C 1
ATOM 2213 O O . GLU A 1 307 ? -10.759 -25.727 -27.450 1.00 23.78 380 GLU A O 1
ATOM 2219 N N . ASP A 1 308 ? -12.004 -24.881 -25.777 1.00 24.22 381 ASP A N 1
ATOM 2220 C CA . ASP A 1 308 ? -11.358 -23.572 -25.773 1.00 24.33 381 ASP A CA 1
ATOM 2221 C C . ASP A 1 308 ? -9.875 -23.639 -25.349 1.00 23.81 381 ASP A C 1
ATOM 2222 O O . ASP A 1 308 ? -9.031 -23.032 -25.985 1.00 23.54 381 ASP A O 1
ATOM 2227 N N . ARG A 1 309 ? -9.558 -24.392 -24.304 1.00 23.62 382 ARG A N 1
ATOM 2228 C CA . ARG A 1 309 ? -8.150 -24.613 -23.940 1.00 23.36 382 ARG A CA 1
ATOM 2229 C C . ARG A 1 309 ? -7.355 -25.321 -25.032 1.00 23.04 382 ARG A C 1
ATOM 2230 O O . ARG A 1 309 ? -6.179 -25.052 -25.210 1.00 22.77 382 ARG A O 1
ATOM 2238 N N . GLN A 1 310 ? -7.993 -26.218 -25.774 1.00 22.32 383 GLN A N 1
ATOM 2239 C CA . GLN A 1 310 ? -7.324 -26.878 -26.888 1.00 22.47 383 GLN A CA 1
ATOM 2240 C C . GLN A 1 310 ? -7.102 -25.939 -28.088 1.00 22.01 383 GLN A C 1
ATOM 2241 O O . GLN A 1 310 ? -6.063 -26.022 -28.751 1.00 21.72 383 GLN A O 1
ATOM 2247 N N . LEU A 1 311 ? -8.066 -25.064 -28.368 1.00 21.40 384 LEU A N 1
ATOM 2248 C CA . LEU A 1 311 ? -7.880 -24.019 -29.386 1.00 21.00 384 LEU A CA 1
ATOM 2249 C C . LEU A 1 311 ? -6.730 -23.065 -28.990 1.00 21.04 384 LEU A C 1
ATOM 2250 O O . LEU A 1 311 ? -5.886 -22.712 -29.833 1.00 20.61 384 LEU A O 1
ATOM 2255 N N . MET A 1 312 ? -6.692 -22.655 -27.722 1.00 20.75 385 MET A N 1
ATOM 2256 C CA . MET A 1 312 ? -5.555 -21.893 -27.192 1.00 21.26 385 MET A CA 1
ATOM 2257 C C . MET A 1 312 ? -4.208 -22.596 -27.358 1.00 20.96 385 MET A C 1
ATOM 2258 O O . MET A 1 312 ? -3.227 -21.959 -27.749 1.00 20.42 385 MET A O 1
ATOM 2263 N N . ALA A 1 313 ? -4.145 -23.885 -27.033 1.00 20.33 386 ALA A N 1
ATOM 2264 C CA . ALA A 1 313 ? -2.894 -24.654 -27.198 1.00 20.93 386 ALA A CA 1
ATOM 2265 C C . ALA A 1 313 ? -2.485 -24.734 -28.692 1.00 21.06 386 ALA A C 1
ATOM 2266 O O . ALA A 1 313 ? -1.305 -24.567 -29.044 1.00 20.67 386 ALA A O 1
ATOM 2268 N N . ASP A 1 314 ? -3.466 -24.966 -29.559 1.00 21.72 387 ASP A N 1
ATOM 2269 C CA . ASP A 1 314 ? -3.248 -24.955 -31.022 1.00 21.91 387 ASP A CA 1
ATOM 2270 C C . ASP A 1 314 ? -2.643 -23.637 -31.516 1.00 21.78 387 ASP A C 1
ATOM 2271 O O . ASP A 1 314 ? -1.728 -23.617 -32.332 1.00 21.14 387 ASP A O 1
ATOM 2276 N N . LEU A 1 315 ? -3.193 -22.540 -31.023 1.00 22.57 388 LEU A N 1
ATOM 2277 C CA . LEU A 1 315 ? -2.750 -21.199 -31.374 1.00 22.77 388 LEU A CA 1
ATOM 2278 C C . LEU A 1 315 ? -1.313 -20.948 -30.917 1.00 22.53 388 LEU A C 1
ATOM 2279 O O . LEU A 1 315 ? -0.510 -20.397 -31.673 1.00 23.12 388 LEU A O 1
ATOM 2284 N N . VAL A 1 316 ? -1.009 -21.353 -29.682 1.00 21.76 389 VAL A N 1
ATOM 2285 C CA . VAL A 1 316 ? 0.325 -21.227 -29.096 1.00 21.22 389 VAL A CA 1
ATOM 2286 C C . VAL A 1 316 ? 1.379 -21.966 -29.911 1.00 21.77 389 VAL A C 1
ATOM 2287 O O . VAL A 1 316 ? 2.423 -21.418 -30.196 1.00 20.67 389 VAL A O 1
ATOM 2291 N N . VAL A 1 317 ? 1.091 -23.204 -30.307 1.00 22.00 390 VAL A N 1
ATOM 2292 C CA . VAL A 1 317 ? 2.042 -23.978 -31.089 1.00 22.47 390 VAL A CA 1
ATOM 2293 C C . VAL A 1 317 ? 2.285 -23.367 -32.458 1.00 22.52 390 VAL A C 1
ATOM 2294 O O . VAL A 1 317 ? 3.419 -23.315 -32.923 1.00 21.80 390 VAL A O 1
ATOM 2298 N N . SER A 1 318 ? 1.224 -22.863 -33.071 1.00 23.27 391 SER A N 1
ATOM 2299 C CA . SER A 1 318 ? 1.323 -22.148 -34.339 1.00 24.43 391 SER A CA 1
ATOM 2300 C C . SER A 1 318 ? 2.222 -20.894 -34.209 1.00 24.50 391 SER A C 1
ATOM 2301 O O . SER A 1 318 ? 3.116 -20.675 -35.024 1.00 23.22 391 SER A O 1
ATOM 2304 N N . LYS A 1 319 ? 2.024 -20.108 -33.154 1.00 25.42 392 LYS A N 1
ATOM 2305 C CA . LYS A 1 319 ? 2.883 -18.949 -32.909 1.00 26.34 392 LYS A CA 1
ATOM 2306 C C . LYS A 1 319 ? 4.335 -19.394 -32.676 1.00 26.18 392 LYS A C 1
ATOM 2307 O O . LYS A 1 319 ? 5.255 -18.782 -33.220 1.00 26.41 392 LYS A O 1
ATOM 2313 N N . MET A 1 320 ? 4.544 -20.449 -31.886 1.00 25.90 393 MET A N 1
ATOM 2314 C CA . MET A 1 320 ? 5.902 -20.932 -31.609 1.00 26.20 393 MET A CA 1
ATOM 2315 C C . MET A 1 320 ? 6.636 -21.331 -32.884 1.00 26.57 393 MET A C 1
ATOM 2316 O O . MET A 1 320 ? 7.821 -21.051 -33.035 1.00 25.98 393 MET A O 1
ATOM 2321 N N . SER A 1 321 ? 5.913 -21.993 -33.783 1.00 27.43 394 SER A N 1
ATOM 2322 C CA . SER A 1 321 ? 6.412 -22.408 -35.102 1.00 28.16 394 SER A CA 1
ATOM 2323 C C . SER A 1 321 ? 6.746 -21.272 -36.079 1.00 29.52 394 SER A C 1
ATOM 2324 O O . SER A 1 321 ? 7.538 -21.479 -37.020 1.00 30.24 394 SER A O 1
ATOM 2327 N N . GLN A 1 322 ? 6.136 -20.107 -35.879 1.00 30.64 395 GLN A N 1
ATOM 2328 C CA . GLN A 1 322 ? 6.405 -18.916 -36.687 1.00 32.55 395 GLN A CA 1
ATOM 2329 C C . GLN A 1 322 ? 7.664 -18.159 -36.224 1.00 33.21 395 GLN A C 1
ATOM 2330 O O . GLN A 1 322 ? 8.123 -17.235 -36.909 1.00 33.96 395 GLN A O 1
ATOM 2336 N N . LEU A 1 323 ? 8.224 -18.555 -35.076 1.00 34.25 396 LEU A N 1
ATOM 2337 C CA . LEU A 1 323 ? 9.520 -18.027 -34.612 1.00 34.87 396 LEU A CA 1
ATOM 2338 C C . LEU A 1 323 ? 10.736 -18.737 -35.272 1.00 35.51 396 LEU A C 1
ATOM 2339 O O . LEU A 1 323 ? 10.613 -19.861 -35.780 1.00 35.80 396 LEU A O 1
ATOM 2344 N N . PRO A 1 324 ? 11.918 -18.079 -35.260 1.00 36.49 397 PRO A N 1
ATOM 2345 C CA . PRO A 1 324 ? 13.146 -18.724 -35.741 1.00 36.49 397 PRO A CA 1
ATOM 2346 C C . PRO A 1 324 ? 13.562 -19.930 -34.891 1.00 37.15 397 PRO A C 1
ATOM 2347 O O . PRO A 1 324 ? 14.242 -20.836 -35.399 1.00 37.84 397 PRO A O 1
ATOM 2351 N N . ARG B 1 17 ? -14.522 30.607 -30.971 1.00 28.55 90 ARG B N 1
ATOM 2352 C CA . ARG B 1 17 ? -14.065 30.180 -29.612 1.00 28.42 90 ARG B CA 1
ATOM 2353 C C . ARG B 1 17 ? -12.610 29.690 -29.649 1.00 28.07 90 ARG B C 1
ATOM 2354 O O . ARG B 1 17 ? -12.282 28.804 -30.441 1.00 28.42 90 ARG B O 1
ATOM 2356 N N . PRO B 1 18 ? -11.725 30.259 -28.799 1.00 27.38 91 PRO B N 1
ATOM 2357 C CA . PRO B 1 18 ? -10.345 29.755 -28.777 1.00 26.74 91 PRO B CA 1
ATOM 2358 C C . PRO B 1 18 ? -10.232 28.271 -28.433 1.00 25.89 91 PRO B C 1
ATOM 2359 O O . PRO B 1 18 ? -11.011 27.740 -27.632 1.00 25.23 91 PRO B O 1
ATOM 2363 N N . ARG B 1 19 ? -9.260 27.618 -29.058 1.00 24.87 92 ARG B N 1
ATOM 2364 C CA . ARG B 1 19 ? -8.927 26.251 -28.727 1.00 24.44 92 ARG B CA 1
ATOM 2365 C C . ARG B 1 19 ? -8.119 26.301 -27.437 1.00 23.39 92 ARG B C 1
ATOM 2366 O O . ARG B 1 19 ? -7.215 27.115 -27.314 1.00 23.16 92 ARG B O 1
ATOM 2371 N N . ILE B 1 20 ? -8.451 25.437 -26.487 1.00 22.14 93 ILE B N 1
ATOM 2372 C CA . ILE B 1 20 ? -7.817 25.445 -25.181 1.00 22.02 93 ILE B CA 1
ATOM 2373 C C . ILE B 1 20 ? -6.679 24.415 -25.094 1.00 21.29 93 ILE B C 1
ATOM 2374 O O . ILE B 1 20 ? -6.924 23.218 -25.209 1.00 21.73 93 ILE B O 1
ATOM 2379 N N . LEU B 1 21 ? -5.454 24.898 -24.887 1.00 19.85 94 LEU B N 1
ATOM 2380 C CA . LEU B 1 21 ? -4.302 24.061 -24.595 1.00 19.71 94 LEU B CA 1
ATOM 2381 C C . LEU B 1 21 ? -4.014 24.036 -23.087 1.00 19.17 94 LEU B C 1
ATOM 2382 O O . LEU B 1 21 ? -3.861 25.086 -22.483 1.00 20.14 94 LEU B O 1
ATOM 2387 N N . LEU B 1 22 ? -3.915 22.838 -22.513 1.00 18.72 95 LEU B N 1
ATOM 2388 C CA . LEU B 1 22 ? -3.525 22.655 -21.112 1.00 18.57 95 LEU B CA 1
ATOM 2389 C C . LEU B 1 22 ? -2.082 22.176 -21.092 1.00 18.46 95 LEU B C 1
ATOM 2390 O O . LEU B 1 22 ? -1.788 21.109 -21.584 1.00 18.24 95 LEU B O 1
ATOM 2395 N N . VAL B 1 23 ? -1.176 22.992 -20.555 1.00 18.90 96 VAL B N 1
ATOM 2396 C CA . VAL B 1 23 ? 0.205 22.588 -20.350 1.00 18.99 96 VAL B CA 1
ATOM 2397 C C . VAL B 1 23 ? 0.323 22.117 -18.906 1.00 19.59 96 VAL B C 1
ATOM 2398 O O . VAL B 1 23 ? 0.044 22.884 -17.965 1.00 18.91 96 VAL B O 1
ATOM 2402 N N . ILE B 1 24 ? 0.730 20.862 -18.742 1.00 19.70 97 ILE B N 1
ATOM 2403 C CA . ILE B 1 24 ? 0.974 20.294 -17.421 1.00 21.18 97 ILE B CA 1
ATOM 2404 C C . ILE B 1 24 ? 2.484 20.287 -17.189 1.00 22.04 97 ILE B C 1
ATOM 2405 O O . ILE B 1 24 ? 3.229 19.601 -17.893 1.00 21.83 97 ILE B O 1
ATOM 2410 N N . ASP B 1 25 ? 2.916 21.086 -16.210 1.00 23.89 98 ASP B N 1
ATOM 2411 C CA . ASP B 1 25 ? 4.334 21.337 -15.958 1.00 25.00 98 ASP B CA 1
ATOM 2412 C C . ASP B 1 25 ? 4.558 21.818 -14.538 1.00 26.25 98 ASP B C 1
ATOM 2413 O O . ASP B 1 25 ? 3.763 22.593 -14.004 1.00 25.68 98 ASP B O 1
ATOM 2418 N N . ASP B 1 26 ? 5.672 21.391 -13.956 1.00 27.86 99 ASP B N 1
ATOM 2419 C CA . ASP B 1 26 ? 6.084 21.857 -12.636 1.00 29.72 99 ASP B CA 1
ATOM 2420 C C . ASP B 1 26 ? 7.161 22.935 -12.699 1.00 30.38 99 ASP B C 1
ATOM 2421 O O . ASP B 1 26 ? 7.480 23.543 -11.683 1.00 30.76 99 ASP B O 1
ATOM 2426 N N . ALA B 1 27 ? 7.695 23.184 -13.896 1.00 31.12 100 ALA B N 1
ATOM 2427 C CA . ALA B 1 27 ? 8.724 24.197 -14.103 1.00 31.42 100 ALA B CA 1
ATOM 2428 C C . ALA B 1 27 ? 8.180 25.603 -13.901 1.00 31.97 100 ALA B C 1
ATOM 2429 O O . ALA B 1 27 ? 7.005 25.870 -14.176 1.00 31.79 100 ALA B O 1
ATOM 2431 N N . HIS B 1 28 ? 9.058 26.490 -13.430 1.00 32.49 101 HIS B N 1
ATOM 2432 C CA . HIS B 1 28 ? 8.734 27.896 -13.211 1.00 33.29 101 HIS B CA 1
ATOM 2433 C C . HIS B 1 28 ? 8.927 28.669 -14.507 1.00 32.29 101 HIS B C 1
ATOM 2434 O O . HIS B 1 28 ? 9.912 29.392 -14.684 1.00 32.46 101 HIS B O 1
ATOM 2441 N N . THR B 1 29 ? 7.983 28.487 -15.417 1.00 30.99 102 THR B N 1
ATOM 2442 C CA . THR B 1 29 ? 7.975 29.193 -16.683 1.00 30.32 102 THR B CA 1
ATOM 2443 C C . THR B 1 29 ? 6.551 29.552 -17.055 1.00 29.32 102 THR B C 1
ATOM 2444 O O . THR B 1 29 ? 5.608 28.810 -16.766 1.00 29.45 102 THR B O 1
ATOM 2448 N N . ASP B 1 30 ? 6.399 30.696 -17.702 1.00 28.46 103 ASP B N 1
ATOM 2449 C CA . ASP B 1 30 ? 5.124 31.082 -18.263 1.00 27.61 103 ASP B CA 1
ATOM 2450 C C . ASP B 1 30 ? 5.046 30.527 -19.692 1.00 26.68 103 ASP B C 1
ATOM 2451 O O . ASP B 1 30 ? 5.548 31.145 -20.635 1.00 26.19 103 ASP B O 1
ATOM 2456 N N . TRP B 1 31 ? 4.417 29.360 -19.853 1.00 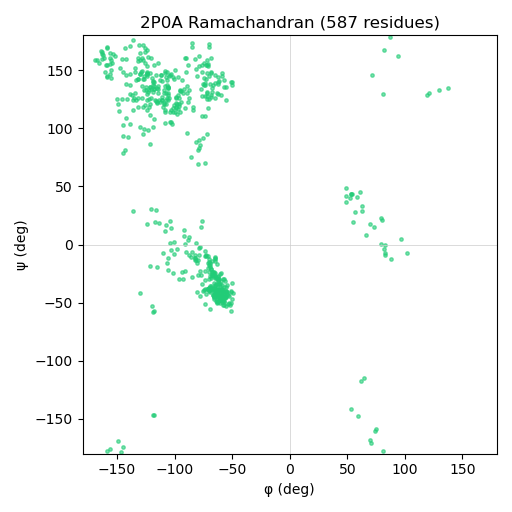25.25 104 TRP B N 1
ATOM 2457 C CA . TRP B 1 31 ? 4.241 28.778 -21.188 1.00 24.74 104 TRP B CA 1
ATOM 2458 C C . TRP B 1 31 ? 3.438 29.641 -22.143 1.00 24.66 104 TRP B C 1
ATOM 2459 O O . TRP B 1 31 ? 3.605 29.501 -23.353 1.00 25.10 104 TRP B O 1
ATOM 2470 N N . SER B 1 32 ? 2.565 30.511 -21.637 1.00 24.73 105 SER B N 1
ATOM 2471 C CA . SER B 1 32 ? 1.725 31.309 -22.538 1.00 24.82 105 SER B CA 1
ATOM 2472 C C . SER B 1 32 ? 2.560 32.185 -23.479 1.00 24.60 105 SER B C 1
ATOM 2473 O O . SER B 1 32 ? 2.172 32.429 -24.620 1.00 24.21 105 SER B O 1
ATOM 2476 N N . LYS B 1 33 ? 3.722 32.620 -22.999 1.00 24.98 106 LYS B N 1
ATOM 2477 C CA . LYS B 1 33 ? 4.608 33.489 -23.767 1.00 25.00 106 LYS B CA 1
ATOM 2478 C C . LYS B 1 33 ? 5.128 32.837 -25.066 1.00 24.83 106 LYS B C 1
ATOM 2479 O O . LYS B 1 33 ? 5.410 33.543 -26.035 1.00 24.62 106 LYS B O 1
ATOM 2483 N N . TYR B 1 34 ? 5.216 31.504 -25.110 1.00 24.20 107 TYR B N 1
ATOM 2484 C CA . TYR B 1 34 ? 5.676 30.835 -26.333 1.00 24.39 107 TYR B CA 1
ATOM 2485 C C . TYR B 1 34 ? 4.576 30.663 -27.363 1.00 24.44 107 TYR B C 1
ATOM 2486 O O . TYR B 1 34 ? 4.870 30.299 -28.497 1.00 24.27 107 TYR B O 1
ATOM 2495 N N . PHE B 1 35 ? 3.322 30.903 -26.970 1.00 24.96 108 PHE B N 1
ATOM 2496 C CA . PHE B 1 35 ? 2.168 30.733 -27.864 1.00 25.61 108 PHE B CA 1
ATOM 2497 C C . PHE B 1 35 ? 1.520 32.050 -28.268 1.00 26.41 108 PHE B C 1
ATOM 2498 O O . PHE B 1 35 ? 0.619 32.055 -29.111 1.00 26.02 108 PHE B O 1
ATOM 2506 N N . HIS B 1 36 ? 1.957 33.159 -27.674 1.00 27.64 109 HIS B N 1
ATOM 2507 C CA . HIS B 1 36 ? 1.361 34.450 -27.991 1.00 28.69 109 HIS B CA 1
ATOM 2508 C C . HIS B 1 36 ? 1.553 34.693 -29.473 1.00 28.97 109 HIS B C 1
ATOM 2509 O O . HIS B 1 36 ? 2.664 34.541 -29.993 1.00 28.90 109 HIS B O 1
ATOM 2516 N N . GLY B 1 37 ? 0.455 35.021 -30.148 1.00 29.74 110 GLY B N 1
ATOM 2517 C CA . GLY B 1 37 ? 0.479 35.293 -31.582 1.00 30.29 110 GLY B CA 1
ATOM 2518 C C . GLY B 1 37 ? 0.303 34.068 -32.457 1.00 30.92 110 GLY B C 1
ATOM 2519 O O . GLY B 1 37 ? 0.094 34.202 -33.659 1.00 30.74 110 GLY B O 1
ATOM 2520 N N . LYS B 1 38 ? 0.408 32.873 -31.870 1.00 31.34 111 LYS B N 1
ATOM 2521 C CA . LYS B 1 38 ? 0.256 31.640 -32.642 1.00 31.94 111 LYS B CA 1
ATOM 2522 C C . LYS B 1 38 ? -1.223 31.262 -32.690 1.00 32.04 111 LYS B C 1
ATOM 2523 O O . LYS B 1 38 ? -1.904 31.198 -31.650 1.00 32.23 111 LYS B O 1
ATOM 2527 N N . LYS B 1 39 ? -1.725 31.070 -33.910 1.00 32.02 112 LYS B N 1
ATOM 2528 C CA . LYS B 1 39 ? -3.113 30.678 -34.133 1.00 32.21 112 LYS B CA 1
ATOM 2529 C C . LYS B 1 39 ? -3.185 29.292 -34.789 1.00 32.11 112 LYS B C 1
ATOM 2530 O O . LYS B 1 39 ? -2.309 28.895 -35.569 1.00 31.72 112 LYS B O 1
ATOM 2536 N N . VAL B 1 40 ? -4.223 28.549 -34.429 1.00 32.16 113 VAL B N 1
ATOM 2537 C CA . VAL B 1 40 ? -4.483 27.242 -35.018 1.00 32.00 113 VAL B CA 1
ATOM 2538 C C . VAL B 1 40 ? -4.946 27.516 -36.456 1.00 32.00 113 VAL B C 1
ATOM 2539 O O . VAL B 1 40 ? -5.954 28.193 -36.667 1.00 31.33 113 VAL B O 1
ATOM 2543 N N . ASN B 1 41 ? -4.169 27.021 -37.422 1.00 32.40 114 ASN B N 1
ATOM 2544 C CA . ASN B 1 41 ? -4.357 27.308 -38.863 1.00 32.68 114 ASN B CA 1
ATOM 2545 C C . ASN B 1 41 ? -4.343 28.796 -39.239 1.00 32.64 114 ASN B C 1
ATOM 2546 O O . ASN B 1 41 ? -4.953 29.205 -40.233 1.00 33.29 114 ASN B O 1
ATOM 2551 N N . GLY B 1 42 ? -3.633 29.598 -38.444 1.00 32.67 115 GLY B N 1
ATOM 2552 C CA . GLY B 1 42 ? -3.569 31.046 -38.639 1.00 32.30 115 GLY B CA 1
ATOM 2553 C C . GLY B 1 42 ? -4.890 31.773 -38.410 1.00 32.14 115 GLY B C 1
ATOM 2554 O O . GLY B 1 42 ? -4.985 32.967 -38.661 1.00 32.29 115 GLY B O 1
ATOM 2555 N N . GLU B 1 43 ? -5.894 31.060 -37.900 1.00 31.90 116 GLU B N 1
ATOM 2556 C CA . GLU B 1 43 ? -7.257 31.566 -37.814 1.00 31.77 116 GLU B CA 1
ATOM 2557 C C . GLU B 1 43 ? -7.744 31.654 -36.363 1.00 31.25 116 GLU B C 1
ATOM 2558 O O . GLU B 1 43 ? -8.136 32.728 -35.895 1.00 31.21 116 GLU B O 1
ATOM 2561 N N . ILE B 1 44 ? -7.711 30.527 -35.662 1.00 30.15 117 ILE B N 1
ATOM 2562 C CA . ILE B 1 44 ? -8.296 30.419 -34.311 1.00 29.75 117 ILE B CA 1
ATOM 2563 C C . ILE B 1 44 ? -7.246 30.659 -33.227 1.00 28.53 117 ILE B C 1
ATOM 2564 O O . ILE B 1 44 ? -6.160 30.094 -33.281 1.00 28.39 117 ILE B O 1
ATOM 2569 N N . GLU B 1 45 ? -7.578 31.498 -32.248 1.00 27.56 118 GLU B N 1
ATOM 2570 C CA . GLU B 1 45 ? -6.654 31.823 -31.150 1.00 27.11 118 GLU B CA 1
ATOM 2571 C C . GLU B 1 45 ? -6.496 30.615 -30.219 1.00 26.38 118 GLU B C 1
ATOM 2572 O O . GLU B 1 45 ? -7.374 29.751 -30.155 1.00 26.28 118 GLU B O 1
ATOM 2574 N N . ILE B 1 46 ? -5.370 30.551 -29.518 1.00 25.91 119 ILE B N 1
ATOM 2575 C CA . ILE B 1 46 ? -5.133 29.494 -28.557 1.00 25.14 119 ILE B CA 1
ATOM 2576 C C . ILE B 1 46 ? -5.145 30.083 -27.154 1.00 25.14 119 ILE B C 1
ATOM 2577 O O . ILE B 1 46 ? -4.427 31.032 -26.873 1.00 25.17 119 ILE B O 1
ATOM 2582 N N . ARG B 1 47 ? -5.962 29.506 -26.284 1.00 24.64 120 ARG B N 1
ATOM 2583 C CA . ARG B 1 47 ? -5.991 29.872 -24.880 1.00 24.39 120 ARG B CA 1
ATOM 2584 C C . ARG B 1 47 ? -5.159 28.838 -24.150 1.00 23.70 120 ARG B C 1
ATOM 2585 O O . ARG B 1 47 ? -5.476 27.655 -24.200 1.00 22.28 120 ARG B O 1
ATOM 2593 N N . VAL B 1 48 ? -4.077 29.290 -23.511 1.00 23.02 121 VAL B N 1
ATOM 2594 C CA . VAL B 1 48 ? -3.160 28.409 -22.769 1.00 23.12 121 VAL B CA 1
ATOM 2595 C C . VAL B 1 48 ? -3.472 28.436 -21.267 1.00 22.82 121 VAL B C 1
ATOM 2596 O O . VAL B 1 48 ? -3.390 29.476 -20.632 1.00 22.93 121 VAL B O 1
ATOM 2600 N N . GLU B 1 49 ? -3.852 27.287 -20.721 1.00 22.49 122 GLU B N 1
ATOM 2601 C CA . GLU B 1 49 ? -3.944 27.093 -19.280 1.00 22.48 122 GLU B CA 1
ATOM 2602 C C . GLU B 1 49 ? -2.726 26.301 -18.874 1.00 21.86 122 GLU B C 1
ATOM 2603 O O . GLU B 1 49 ? -2.266 25.483 -19.643 1.00 21.60 122 GLU B O 1
ATOM 2609 N N . GLN B 1 50 ? -2.200 26.537 -17.673 1.00 21.36 123 GLN B N 1
ATOM 2610 C CA . GLN B 1 50 ? -0.989 25.843 -17.212 1.00 21.09 123 GLN B CA 1
ATOM 2611 C C . GLN B 1 50 ? -1.167 25.464 -15.753 1.00 20.83 123 GLN B C 1
ATOM 2612 O O . GLN B 1 50 ? -1.667 26.250 -14.960 1.00 20.18 123 GLN B O 1
ATOM 2618 N N . ALA B 1 51 ? -0.767 24.260 -15.396 1.00 20.56 124 ALA B N 1
ATOM 2619 C CA . ALA B 1 51 ? -0.802 23.876 -14.008 1.00 21.05 124 ALA B CA 1
ATOM 2620 C C . ALA B 1 51 ? 0.089 22.669 -13.816 1.00 21.63 124 ALA B C 1
ATOM 2621 O O . ALA B 1 51 ? 0.446 22.004 -14.782 1.00 21.01 124 ALA B O 1
ATOM 2623 N N . GLU B 1 52 ? 0.451 22.382 -12.571 1.00 22.31 125 GLU B N 1
ATOM 2624 C CA . GLU B 1 52 ? 1.098 21.111 -12.302 1.00 23.55 125 GLU B CA 1
ATOM 2625 C C . GLU B 1 52 ? 0.060 20.066 -11.953 1.00 22.27 125 GLU B C 1
ATOM 2626 O O . GLU B 1 52 ? -1.078 20.391 -11.627 1.00 20.79 125 GLU B O 1
ATOM 2632 N N . PHE B 1 53 ? 0.457 18.800 -12.074 1.00 21.75 126 PHE B N 1
ATOM 2633 C CA . PHE B 1 53 ? -0.450 17.708 -11.850 1.00 22.23 126 PHE B CA 1
ATOM 2634 C C . PHE B 1 53 ? -1.212 17.878 -10.526 1.00 22.44 126 PHE B C 1
ATOM 2635 O O . PHE B 1 53 ? -2.427 17.663 -10.478 1.00 22.61 126 PHE B O 1
ATOM 2643 N N . SER B 1 54 ? -0.525 18.312 -9.463 1.00 22.85 127 SER B N 1
ATOM 2644 C CA . SER B 1 54 ? -1.139 18.372 -8.127 1.00 22.68 127 SER B CA 1
ATOM 2645 C C . SER B 1 54 ? -2.287 19.379 -8.039 1.00 22.97 127 SER B C 1
ATOM 2646 O O . SER B 1 54 ? -3.057 19.387 -7.066 1.00 22.60 127 SER B O 1
ATOM 2649 N N . GLU B 1 55 ? -2.388 20.244 -9.041 1.00 22.59 128 GLU B N 1
ATOM 2650 C CA . GLU B 1 55 ? -3.386 21.299 -9.043 1.00 22.60 128 GLU B CA 1
ATOM 2651 C C . GLU B 1 55 ? -4.587 20.969 -9.908 1.00 22.21 128 GLU B C 1
ATOM 2652 O O . GLU B 1 55 ? -5.495 21.784 -10.010 1.00 22.21 128 GLU B O 1
ATOM 2658 N N . LEU B 1 56 ? -4.610 19.771 -10.501 1.00 22.12 129 LEU B N 1
ATOM 2659 C CA . LEU B 1 56 ? -5.598 19.418 -11.510 1.00 21.71 129 LEU B CA 1
ATOM 2660 C C . LEU B 1 56 ? -6.454 18.257 -11.053 1.00 22.21 129 LEU B C 1
ATOM 2661 O O . LEU B 1 56 ? -5.969 17.326 -10.418 1.00 21.44 129 LEU B O 1
ATOM 2666 N N . ASN B 1 57 ? -7.739 18.354 -11.358 1.00 22.30 130 ASN B N 1
ATOM 2667 C CA . ASN B 1 57 ? -8.617 17.204 -11.339 1.00 22.91 130 ASN B CA 1
ATOM 2668 C C . ASN B 1 57 ? -9.548 17.252 -12.536 1.00 22.45 130 ASN B C 1
ATOM 2669 O O . ASN B 1 57 ? -9.596 18.253 -13.247 1.00 23.00 130 ASN B O 1
ATOM 2674 N N . LEU B 1 58 ? -10.278 16.162 -12.757 1.00 21.77 131 LEU B N 1
ATOM 2675 C CA . LEU B 1 58 ? -11.112 16.040 -13.944 1.00 21.09 131 LEU B CA 1
ATOM 2676 C C . LEU B 1 58 ? -12.171 14.966 -13.783 1.00 20.81 131 LEU B C 1
ATOM 2677 O O . LEU B 1 58 ? -12.082 14.111 -12.885 1.00 19.79 131 LEU B O 1
ATOM 2682 N N . ALA B 1 59 ? -13.197 15.071 -14.629 1.00 20.06 132 ALA B N 1
ATOM 2683 C CA . ALA B 1 59 ? -14.056 13.963 -14.979 1.00 19.72 132 ALA B CA 1
ATOM 2684 C C . ALA B 1 59 ? -13.920 13.752 -16.509 1.00 19.91 132 ALA B C 1
ATOM 2685 O O . ALA B 1 59 ? -13.825 14.730 -17.256 1.00 20.39 132 ALA B O 1
ATOM 2687 N N . ALA B 1 60 ? -13.887 12.490 -16.944 1.00 19.45 133 ALA B N 1
ATOM 2688 C CA . ALA B 1 60 ? -13.832 12.115 -18.379 1.00 19.58 133 ALA B CA 1
ATOM 2689 C C . ALA B 1 60 ? -15.043 11.231 -18.767 1.00 19.80 133 ALA B C 1
ATOM 2690 O O . ALA B 1 60 ? -15.562 10.468 -17.958 1.00 18.88 133 ALA B O 1
ATOM 2692 N N . TYR B 1 61 ? -15.504 11.369 -20.003 1.00 20.45 134 TYR B N 1
ATOM 2693 C CA . TYR B 1 61 ? -16.809 10.815 -20.400 1.00 20.77 134 TYR B CA 1
ATOM 2694 C C . TYR B 1 61 ? -16.709 10.081 -21.705 1.00 21.08 134 TYR B C 1
ATOM 2695 O O . TYR B 1 61 ? -16.034 10.539 -22.624 1.00 20.85 134 TYR B O 1
ATOM 2704 N N . VAL B 1 62 ? -17.439 8.965 -21.806 1.00 21.98 135 VAL B N 1
ATOM 2705 C CA . VAL B 1 62 ? -17.533 8.212 -23.048 1.00 22.32 135 VAL B CA 1
ATOM 2706 C C . VAL B 1 62 ? -18.086 9.067 -24.160 1.00 22.88 135 VAL B C 1
ATOM 2707 O O . VAL B 1 62 ? -17.620 8.983 -25.284 1.00 23.83 135 VAL B O 1
ATOM 2711 N N . THR B 1 63 ? -19.060 9.907 -23.826 1.00 23.99 136 THR B N 1
ATOM 2712 C CA . THR B 1 63 ? -19.702 10.800 -24.774 1.00 24.81 136 THR B CA 1
ATOM 2713 C C . THR B 1 63 ? -18.718 11.828 -25.352 1.00 25.18 136 THR B C 1
ATOM 2714 O O . THR B 1 63 ? -19.002 12.435 -26.377 1.00 26.02 136 THR B O 1
ATOM 2718 N N . GLY B 1 64 ? -17.565 12.006 -24.704 1.00 25.17 137 GLY B N 1
ATOM 2719 C CA . GLY B 1 64 ? -16.458 12.774 -25.281 1.00 25.15 137 GLY B CA 1
ATOM 2720 C C . GLY B 1 64 ? -15.895 13.833 -24.353 1.00 25.13 137 GLY B C 1
ATOM 2721 O O . GLY B 1 64 ? -16.636 14.599 -23.751 1.00 24.73 137 GLY B O 1
ATOM 2722 N N . GLY B 1 65 ? -14.571 13.878 -24.251 1.00 25.33 138 GLY B N 1
ATOM 2723 C CA . GLY B 1 65 ? -13.890 14.984 -23.583 1.00 25.35 138 GLY B CA 1
ATOM 2724 C C . GLY B 1 65 ? -13.738 14.807 -22.082 1.00 25.25 138 GLY B C 1
ATOM 2725 O O . GLY B 1 65 ? -14.156 13.794 -21.498 1.00 24.13 138 GLY B O 1
ATOM 2726 N N . CYS B 1 66 ? -13.088 15.806 -21.491 1.00 25.66 139 CYS B N 1
ATOM 2727 C CA . CYS B 1 66 ? -12.865 15.949 -20.056 1.00 26.43 139 CYS B CA 1
ATOM 2728 C C . CYS B 1 66 ? -13.331 17.328 -19.620 1.00 25.73 139 CYS B C 1
ATOM 2729 O O . CYS B 1 66 ? -13.123 18.307 -20.342 1.00 25.74 139 CYS B O 1
ATOM 2732 N N . MET B 1 67 ? -13.915 17.404 -18.432 1.00 25.18 140 MET B N 1
ATOM 2733 C CA . MET B 1 67 ? -14.006 18.664 -17.714 1.00 24.68 140 MET B CA 1
ATOM 2734 C C . MET B 1 67 ? -12.870 18.682 -16.692 1.00 24.02 140 MET B C 1
ATOM 2735 O O . MET B 1 67 ? -12.798 17.808 -15.828 1.00 22.44 140 MET B O 1
ATOM 2740 N N . VAL B 1 68 ? -12.008 19.691 -16.794 1.00 23.47 141 VAL B N 1
ATOM 2741 C CA . VAL B 1 68 ? -10.860 19.841 -15.897 1.00 23.93 141 VAL B CA 1
ATOM 2742 C C . VAL B 1 68 ? -11.146 20.971 -14.910 1.00 24.53 141 VAL B C 1
ATOM 2743 O O . VAL B 1 68 ? -11.677 22.021 -15.293 1.00 23.56 141 VAL B O 1
ATOM 2747 N N . ASP B 1 69 ? -10.830 20.703 -13.640 1.00 25.93 142 ASP B N 1
ATOM 2748 C CA . ASP B 1 69 ? -10.829 21.683 -12.550 1.00 27.10 142 ASP B CA 1
ATOM 2749 C C . ASP B 1 69 ? -9.379 22.010 -12.162 1.00 26.91 142 ASP B C 1
ATOM 2750 O O . ASP B 1 69 ? -8.574 21.116 -11.919 1.00 26.96 142 ASP B O 1
ATOM 2755 N N . MET B 1 70 ? -9.060 23.289 -12.079 1.00 27.24 143 MET B N 1
ATOM 2756 C CA . MET B 1 70 ? -7.710 23.735 -11.792 1.00 28.36 143 MET B CA 1
ATOM 2757 C C . MET B 1 70 ? -7.749 24.633 -10.553 1.00 28.76 143 MET B C 1
ATOM 2758 O O . MET B 1 70 ? -8.512 25.610 -10.509 1.00 27.57 143 MET B O 1
ATOM 2763 N N . GLN B 1 71 ? -6.969 24.283 -9.530 1.00 29.33 144 GLN B N 1
ATOM 2764 C CA . GLN B 1 71 ? -7.019 24.999 -8.236 1.00 30.85 144 GLN B CA 1
ATOM 2765 C C . GLN B 1 71 ? -5.657 25.587 -7.853 1.00 31.17 144 GLN B C 1
ATOM 2766 O O . GLN B 1 71 ? -4.729 25.625 -8.659 1.00 32.08 144 GLN B O 1
ATOM 2769 N N . ARG B 1 82 ? -10.668 27.324 -11.273 1.00 31.57 155 ARG B N 1
ATOM 2770 C CA . ARG B 1 82 ? -11.227 27.434 -12.637 1.00 31.40 155 ARG B CA 1
ATOM 2771 C C . ARG B 1 82 ? -11.575 26.054 -13.250 1.00 30.69 155 ARG B C 1
ATOM 2772 O O . ARG B 1 82 ? -10.871 25.086 -12.994 1.00 30.79 155 ARG B O 1
ATOM 2780 N N . SER B 1 83 ? -12.637 25.999 -14.064 1.00 29.30 156 SER B N 1
ATOM 2781 C CA . SER B 1 83 ? -13.136 24.755 -14.676 1.00 28.87 156 SER B CA 1
ATOM 2782 C C . SER B 1 83 ? -13.262 24.891 -16.199 1.00 27.02 156 SER B C 1
ATOM 2783 O O . SER B 1 83 ? -13.841 25.862 -16.684 1.00 26.75 156 SER B O 1
ATOM 2786 N N . PHE B 1 84 ? -12.764 23.918 -16.961 1.00 24.80 157 PHE B N 1
ATOM 2787 C CA . PHE B 1 84 ? -12.766 24.040 -18.413 1.00 23.59 157 PHE B CA 1
ATOM 2788 C C . PHE B 1 84 ? -12.541 22.707 -19.126 1.00 22.63 157 PHE B C 1
ATOM 2789 O O . PHE B 1 84 ? -12.073 21.734 -18.541 1.00 21.63 157 PHE B O 1
ATOM 2797 N N . LYS B 1 85 ? -12.856 22.710 -20.414 1.00 22.38 158 LYS B N 1
ATOM 2798 C CA . LYS B 1 85 ? -12.734 21.542 -21.256 1.00 23.09 158 LYS B CA 1
ATOM 2799 C C . LYS B 1 85 ? -11.550 21.761 -22.200 1.00 22.52 158 LYS B C 1
ATOM 2800 O O . LYS B 1 85 ? -11.661 22.513 -23.142 1.00 22.81 158 LYS B O 1
ATOM 2804 N N . PRO B 1 86 ? -10.407 21.105 -21.940 1.00 22.78 159 PRO B N 1
ATOM 2805 C CA . PRO B 1 86 ? -9.255 21.277 -22.828 1.00 22.26 159 PRO B CA 1
ATOM 2806 C C . PRO B 1 86 ? -9.449 20.601 -24.187 1.00 22.16 159 PRO B C 1
ATOM 2807 O O . PRO B 1 86 ? -10.197 19.627 -24.308 1.00 21.68 159 PRO B O 1
ATOM 2811 N N . ASP B 1 87 ? -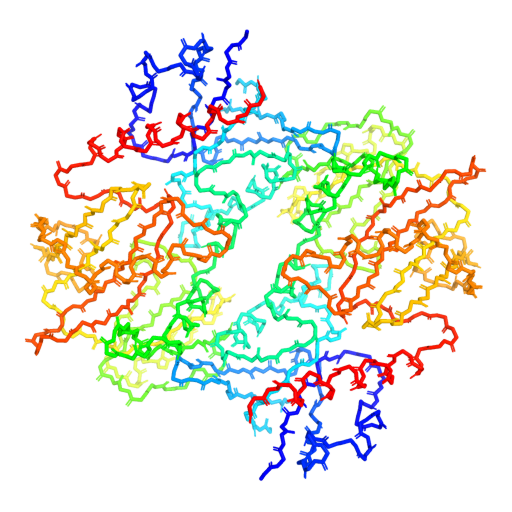8.766 21.143 -25.187 1.00 21.71 160 ASP B N 1
ATOM 2812 C CA . ASP B 1 87 ? -8.754 20.613 -26.552 1.00 21.79 160 ASP B CA 1
ATOM 2813 C C . ASP B 1 87 ? -7.477 19.822 -26.857 1.00 20.95 160 ASP B C 1
ATOM 2814 O O . ASP B 1 87 ? -7.481 18.949 -27.724 1.00 21.21 160 ASP B O 1
ATOM 2819 N N . PHE B 1 88 ? -6.404 20.127 -26.132 1.00 21.40 161 PHE B N 1
ATOM 2820 C CA . PHE B 1 88 ? -5.072 19.589 -26.401 1.00 20.92 161 PHE B CA 1
ATOM 2821 C C . PHE B 1 88 ? -4.227 19.703 -25.143 1.00 20.64 161 PHE B C 1
ATOM 2822 O O . PHE B 1 88 ? -4.388 20.640 -24.368 1.00 20.79 161 PHE B O 1
ATOM 2830 N N . ILE B 1 89 ? -3.361 18.714 -24.933 1.00 20.91 162 ILE B N 1
ATOM 2831 C CA . ILE B 1 89 ? -2.496 18.645 -23.767 1.00 20.50 162 ILE B CA 1
ATOM 2832 C C . ILE B 1 89 ? -0.997 18.612 -24.171 1.00 20.82 162 ILE B C 1
ATOM 2833 O O . ILE B 1 89 ? -0.602 17.870 -25.085 1.00 19.53 162 ILE B O 1
ATOM 2838 N N . LEU B 1 90 ? -0.179 19.399 -23.464 1.00 20.02 163 LEU B N 1
ATOM 2839 C CA . LEU B 1 90 ? 1.286 19.269 -23.492 1.00 20.69 163 LEU B CA 1
ATOM 2840 C C . LEU B 1 90 ? 1.739 18.737 -22.129 1.00 20.65 163 LEU B C 1
ATOM 2841 O O . LEU B 1 90 ? 1.550 19.404 -21.131 1.00 21.24 163 LEU B O 1
ATOM 2846 N N . VAL B 1 91 ? 2.352 17.563 -22.099 1.00 21.04 164 VAL B N 1
ATOM 2847 C CA . VAL B 1 91 ? 2.799 16.954 -20.824 1.00 21.77 164 VAL B CA 1
ATOM 2848 C C . VAL B 1 91 ? 4.305 17.125 -20.651 1.00 22.04 164 VAL B C 1
ATOM 2849 O O . VAL B 1 91 ? 5.081 16.465 -21.348 1.00 22.51 164 VAL B O 1
ATOM 2853 N N . ARG B 1 92 ? 4.685 18.044 -19.753 1.00 21.59 165 ARG B N 1
ATOM 2854 C CA . ARG B 1 92 ? 6.083 18.387 -19.442 1.00 22.42 165 ARG B CA 1
ATOM 2855 C C . ARG B 1 92 ? 6.543 17.859 -18.079 1.00 22.69 165 ARG B C 1
ATOM 2856 O O . ARG B 1 92 ? 7.745 17.808 -17.816 1.00 23.12 165 ARG B O 1
ATOM 2864 N N . GLN B 1 93 ? 5.588 17.469 -17.235 1.00 22.41 166 GLN B N 1
ATOM 2865 C CA . GLN B 1 93 ? 5.878 16.983 -15.893 1.00 22.67 166 GLN B CA 1
ATOM 2866 C C . GLN B 1 93 ? 5.805 15.450 -15.874 1.00 23.74 166 GLN B C 1
ATOM 2867 O O . GLN B 1 93 ? 4.964 14.836 -16.571 1.00 22.60 166 GLN B O 1
ATOM 2873 N N . HIS B 1 94 ? 6.689 14.840 -15.072 1.00 24.16 167 HIS B N 1
ATOM 2874 C CA . HIS B 1 94 ? 6.647 13.391 -14.803 1.00 24.64 167 HIS B CA 1
ATOM 2875 C C . HIS B 1 94 ? 5.358 13.018 -14.087 1.00 24.36 167 HIS B C 1
ATOM 2876 O O . HIS B 1 94 ? 5.022 13.625 -13.080 1.00 23.61 167 HIS B O 1
ATOM 2883 N N . ALA B 1 95 ? 4.654 11.994 -14.569 1.00 24.11 168 ALA B N 1
ATOM 2884 C CA . ALA B 1 95 ? 3.365 11.640 -13.981 1.00 24.65 168 ALA B CA 1
ATOM 2885 C C . ALA B 1 95 ? 3.500 10.714 -12.776 1.00 24.71 168 ALA B C 1
ATOM 2886 O O . ALA B 1 95 ? 2.513 10.478 -12.059 1.00 24.84 168 ALA B O 1
ATOM 2888 N N . TYR B 1 96 ? 4.704 10.186 -12.552 1.00 24.53 169 TYR B N 1
ATOM 2889 C CA . TYR B 1 96 ? 4.932 9.202 -11.492 1.00 24.62 169 TYR B CA 1
ATOM 2890 C C . TYR B 1 96 ? 6.367 9.345 -10.964 1.00 25.11 169 TYR B C 1
ATOM 2891 O O . TYR B 1 96 ? 7.343 9.274 -11.732 1.00 24.06 169 TYR B O 1
ATOM 2900 N N . SER B 1 97 ? 6.473 9.623 -9.665 1.00 25.50 170 SER B N 1
ATOM 2901 C CA . SER B 1 97 ? 7.768 9.857 -9.024 1.00 26.44 170 SER B CA 1
ATOM 2902 C C . SER B 1 97 ? 7.799 9.204 -7.638 1.00 26.49 170 SER B C 1
ATOM 2903 O O . SER B 1 97 ? 7.405 9.823 -6.636 1.00 26.04 170 SER B O 1
ATOM 2906 N N . MET B 1 98 ? 8.279 7.959 -7.565 1.00 26.40 171 MET B N 1
ATOM 2907 C CA . MET B 1 98 ? 8.157 7.176 -6.334 1.00 26.71 171 MET B CA 1
ATOM 2908 C C . MET B 1 98 ? 8.882 7.780 -5.130 1.00 26.43 171 MET B C 1
ATOM 2909 O O . MET B 1 98 ? 8.394 7.620 -4.024 1.00 26.70 171 MET B O 1
ATOM 2914 N N . ALA B 1 99 ? 10.031 8.444 -5.320 1.00 26.18 172 ALA B N 1
ATOM 2915 C CA . ALA B 1 99 ? 10.781 9.025 -4.181 1.00 26.63 172 ALA B CA 1
ATOM 2916 C C . ALA B 1 99 ? 10.160 10.317 -3.689 1.00 26.78 172 ALA B C 1
ATOM 2917 O O . ALA B 1 99 ? 10.363 10.723 -2.542 1.00 26.34 172 ALA B O 1
ATOM 2919 N N . LEU B 1 100 ? 9.394 10.967 -4.553 1.00 27.43 173 LEU B N 1
ATOM 2920 C CA . LEU B 1 100 ? 8.592 12.146 -4.173 1.00 27.79 173 LEU B CA 1
ATOM 2921 C C . LEU B 1 100 ? 7.201 11.784 -3.627 1.00 27.59 173 LEU B C 1
ATOM 2922 O O . LEU B 1 100 ? 6.494 12.651 -3.127 1.00 26.38 173 LEU B O 1
ATOM 2927 N N . GLY B 1 101 ? 6.816 10.516 -3.737 1.00 27.08 174 GLY B N 1
ATOM 2928 C CA . GLY B 1 101 ? 5.466 10.076 -3.386 1.00 27.23 174 GLY B CA 1
ATOM 2929 C C . GLY B 1 101 ? 4.370 10.703 -4.239 1.00 27.22 174 GLY B C 1
ATOM 2930 O O . GLY B 1 101 ? 3.255 10.945 -3.753 1.00 27.40 174 GLY B O 1
ATOM 2931 N N . GLU B 1 102 ? 4.679 10.962 -5.510 1.00 26.80 175 GLU B N 1
ATOM 2932 C CA . GLU B 1 102 ? 3.752 11.612 -6.437 1.00 27.02 175 GLU B CA 1
ATOM 2933 C C . GLU B 1 102 ? 3.275 10.603 -7.450 1.00 25.98 175 GLU B C 1
ATOM 2934 O O . GLU B 1 102 ? 4.084 9.946 -8.073 1.00 24.38 175 GLU B O 1
ATOM 2940 N N . ASP B 1 103 ? 1.964 10.529 -7.642 1.00 24.96 176 ASP B N 1
ATOM 2941 C CA . ASP B 1 103 ? 1.376 9.540 -8.536 1.00 24.70 176 ASP B CA 1
ATOM 2942 C C . ASP B 1 103 ? 0.161 10.143 -9.221 1.00 23.85 176 ASP B C 1
ATOM 2943 O O . ASP B 1 103 ? -0.926 10.232 -8.626 1.00 23.35 176 ASP B O 1
ATOM 2948 N N . TYR B 1 104 ? 0.352 10.527 -10.477 1.00 22.86 177 TYR B N 1
ATOM 2949 C CA . TYR B 1 104 ? -0.693 11.173 -11.244 1.00 23.61 177 TYR B CA 1
ATOM 2950 C C . TYR B 1 104 ? -1.095 10.345 -12.450 1.00 23.44 177 TYR B C 1
ATOM 2951 O O . TYR B 1 104 ? -1.689 10.872 -13.395 1.00 23.70 177 TYR B O 1
ATOM 2960 N N . ARG B 1 105 ? -0.769 9.054 -12.415 1.00 23.54 178 ARG B N 1
ATOM 2961 C CA . ARG B 1 105 ? -1.076 8.134 -13.503 1.00 23.19 178 ARG B CA 1
ATOM 2962 C C . ARG B 1 105 ? -2.583 8.116 -13.807 1.00 22.92 178 ARG B C 1
ATOM 2963 O O . ARG B 1 105 ? -2.986 8.042 -14.966 1.00 23.02 178 ARG B O 1
ATOM 2971 N N . SER B 1 106 ? -3.416 8.228 -12.781 1.00 22.25 179 SER B N 1
ATOM 2972 C CA . SER B 1 106 ? -4.864 8.235 -13.010 1.00 22.04 179 SER B CA 1
ATOM 2973 C C . SER B 1 106 ? -5.359 9.511 -13.693 1.00 21.80 179 SER B C 1
ATOM 2974 O O . SER B 1 106 ? -6.400 9.487 -14.337 1.00 21.36 179 SER B O 1
ATOM 2977 N N . LEU B 1 107 ? -4.620 10.620 -13.571 1.00 22.14 180 LEU B N 1
ATOM 2978 C CA . LEU B 1 107 ? -4.931 11.803 -14.364 1.00 21.82 180 LEU B CA 1
ATOM 2979 C C . LEU B 1 107 ? -4.594 11.568 -15.817 1.00 21.19 180 LEU B C 1
ATOM 2980 O O . LEU B 1 107 ? -5.332 12.030 -16.677 1.00 20.82 180 LEU B O 1
ATOM 2985 N N . VAL B 1 108 ? -3.495 10.861 -16.098 1.00 21.35 181 VAL B N 1
ATOM 2986 C CA . VAL B 1 108 ? -3.115 10.548 -17.479 1.00 21.52 181 VAL B CA 1
ATOM 2987 C C . VAL B 1 108 ? -4.172 9.596 -18.102 1.00 21.69 181 VAL B C 1
ATOM 2988 O O . VAL B 1 108 ? -4.591 9.789 -19.239 1.00 22.73 181 VAL B O 1
ATOM 2992 N N . ILE B 1 109 ? -4.591 8.577 -17.347 1.00 21.16 182 ILE B N 1
ATOM 2993 C CA . ILE B 1 109 ? -5.696 7.699 -17.767 1.00 21.37 182 ILE B CA 1
ATOM 2994 C C . ILE B 1 109 ? -6.915 8.540 -18.144 1.00 20.98 182 ILE B C 1
ATOM 2995 O O . ILE B 1 109 ? -7.465 8.350 -19.204 1.00 21.46 182 ILE B O 1
ATOM 3000 N N . GLY B 1 110 ? -7.323 9.443 -17.255 1.00 21.04 183 GLY B N 1
ATOM 3001 C CA . GLY B 1 110 ? -8.465 10.333 -17.455 1.00 20.96 183 GLY B CA 1
ATOM 3002 C C . GLY B 1 110 ? -8.450 11.147 -18.740 1.00 20.94 183 GLY B C 1
ATOM 3003 O O . GLY B 1 110 ? -9.473 11.265 -19.413 1.00 21.38 183 GLY B O 1
ATOM 3004 N N . LEU B 1 111 ? -7.298 11.722 -19.064 1.00 20.86 184 LEU B N 1
ATOM 3005 C CA . LEU B 1 111 ? -7.149 12.558 -20.251 1.00 20.40 184 LEU B CA 1
ATOM 3006 C C . LEU B 1 111 ? -7.220 11.723 -21.516 1.00 20.42 184 LEU B C 1
ATOM 3007 O O . LEU B 1 111 ? -7.817 12.133 -22.507 1.00 20.52 184 LEU B O 1
ATOM 3012 N N . GLN B 1 112 ? -6.648 10.525 -21.462 1.00 20.36 185 GLN B N 1
ATOM 3013 C CA . GLN B 1 112 ? -6.772 9.564 -22.566 1.00 19.95 185 GLN B CA 1
ATOM 3014 C C . GLN B 1 112 ? -8.238 9.060 -22.748 1.00 19.33 185 GLN B C 1
ATOM 3015 O O . GLN B 1 112 ? -8.738 8.962 -23.855 1.00 18.27 185 GLN B O 1
ATOM 3021 N N . TYR B 1 113 ? -8.897 8.754 -21.634 1.00 19.60 186 TYR B N 1
ATOM 3022 C CA . TYR B 1 113 ? -10.302 8.315 -21.590 1.00 19.51 186 TYR B CA 1
ATOM 3023 C C . TYR B 1 113 ? -11.177 9.342 -22.292 1.00 20.02 186 TYR B C 1
ATOM 3024 O O . TYR B 1 113 ? -12.091 8.975 -23.022 1.00 19.99 186 TYR B O 1
ATOM 3033 N N . GLY B 1 114 ? -10.863 10.626 -22.070 1.00 20.23 187 GLY B N 1
ATOM 3034 C CA . GLY B 1 114 ? -11.546 11.755 -22.698 1.00 20.50 187 GLY B CA 1
ATOM 3035 C C . GLY B 1 114 ? -11.215 11.960 -24.183 1.00 21.14 187 GLY B C 1
ATOM 3036 O O . GLY B 1 114 ? -11.815 12.811 -24.840 1.00 20.61 187 GLY B O 1
ATOM 3037 N N . GLY B 1 115 ? -10.266 11.185 -24.711 1.00 21.54 188 GLY B N 1
ATOM 3038 C CA . GLY B 1 115 ? -9.937 11.239 -26.151 1.00 21.73 188 GLY B CA 1
ATOM 3039 C C . GLY B 1 115 ? -9.041 12.408 -26.533 1.00 22.17 188 GLY B C 1
ATOM 3040 O O . GLY B 1 115 ? -9.004 12.806 -27.698 1.00 23.16 188 GLY B O 1
ATOM 3041 N N . LEU B 1 116 ? -8.313 12.963 -25.562 1.00 22.42 189 LEU B N 1
ATOM 3042 C CA . LEU B 1 116 ? -7.501 14.174 -25.788 1.00 22.18 189 LEU B CA 1
ATOM 3043 C C . LEU B 1 116 ? -6.266 13.895 -26.637 1.00 21.65 189 LEU B C 1
ATOM 3044 O O . LEU B 1 116 ? -5.509 12.948 -26.373 1.00 22.37 189 LEU B O 1
ATOM 3049 N N . PRO B 1 117 ? -6.054 14.712 -27.675 1.00 20.76 190 PRO B N 1
ATOM 3050 C CA . PRO B 1 117 ? -4.774 14.686 -28.371 1.00 20.56 190 PRO B CA 1
ATOM 3051 C C . PRO B 1 117 ? -3.736 15.422 -27.515 1.00 20.59 190 PRO B C 1
ATOM 3052 O O . PRO B 1 117 ? -4.095 16.322 -26.749 1.00 21.07 190 PRO B O 1
ATOM 3056 N N . ALA B 1 118 ? -2.478 15.002 -27.600 1.00 20.11 191 ALA B N 1
ATOM 3057 C CA . ALA B 1 118 ? -1.435 15.561 -26.779 1.00 20.12 191 ALA B CA 1
ATOM 3058 C C . ALA B 1 118 ? -0.031 15.392 -27.386 1.00 20.40 191 ALA B C 1
ATOM 3059 O O . ALA B 1 118 ? 0.178 14.638 -28.331 1.00 19.95 191 ALA B O 1
ATOM 3061 N N . VAL B 1 119 ? 0.910 16.164 -26.839 1.00 20.96 192 VAL B N 1
ATOM 3062 C CA . VAL B 1 119 ? 2.345 15.988 -27.061 1.00 21.27 192 VAL B CA 1
ATOM 3063 C C . VAL B 1 119 ? 3.016 15.771 -25.685 1.00 21.53 192 VAL B C 1
ATOM 3064 O O . VAL B 1 119 ? 2.917 16.648 -24.801 1.00 20.94 192 VAL B O 1
ATOM 3068 N N . ASN B 1 120 ? 3.654 14.616 -25.470 1.00 21.55 193 ASN B N 1
ATOM 3069 C CA . ASN B 1 120 ? 3.600 13.443 -26.364 1.00 21.90 193 ASN B CA 1
ATOM 3070 C C . ASN B 1 120 ? 2.183 12.837 -26.263 1.00 22.58 193 ASN B C 1
ATOM 3071 O O . ASN B 1 120 ? 1.393 13.232 -25.396 1.00 22.50 193 ASN B O 1
ATOM 3076 N N . SER B 1 121 ? 1.851 11.890 -27.130 1.00 22.46 194 SER B N 1
ATOM 3077 C CA . SER B 1 121 ? 0.571 11.190 -26.999 1.00 22.09 194 SER B CA 1
ATOM 3078 C C . SER B 1 121 ? 0.415 10.697 -25.570 1.00 21.88 194 SER B C 1
ATOM 3079 O O . SER B 1 121 ? 1.349 10.163 -24.984 1.00 20.83 194 SER B O 1
ATOM 3082 N N . LEU B 1 122 ? -0.783 10.857 -25.032 1.00 21.44 195 LEU B N 1
ATOM 3083 C CA . LEU B 1 122 ? -1.109 10.322 -23.726 1.00 22.06 195 LEU B CA 1
ATOM 3084 C C . LEU B 1 122 ? -0.897 8.784 -23.636 1.00 21.86 195 LEU B C 1
ATOM 3085 O O . LEU B 1 122 ? -0.584 8.276 -22.568 1.00 21.42 195 LEU B O 1
ATOM 3090 N N . TYR B 1 123 ? -1.062 8.073 -24.754 1.00 22.61 196 TYR B N 1
ATOM 3091 C CA . TYR B 1 123 ? -0.733 6.645 -24.845 1.00 22.78 196 TYR B CA 1
ATOM 3092 C C . TYR B 1 123 ? 0.741 6.342 -24.485 1.00 22.69 196 TYR B C 1
ATOM 3093 O O . TYR B 1 123 ? 1.036 5.449 -23.645 1.00 22.70 196 TYR B O 1
ATOM 3102 N N . SER B 1 124 ? 1.650 7.097 -25.094 1.00 21.94 197 SER B N 1
ATOM 3103 C CA . SER B 1 124 ? 3.095 6.983 -24.817 1.00 22.71 197 SER B CA 1
ATOM 3104 C C . SER B 1 124 ? 3.443 7.512 -23.429 1.00 22.63 197 SER B C 1
ATOM 3105 O O . SER B 1 124 ? 4.270 6.928 -22.745 1.00 21.74 197 SER B O 1
ATOM 3108 N N . VAL B 1 125 ? 2.804 8.604 -23.020 1.00 22.78 198 VAL B N 1
ATOM 3109 C CA . VAL B 1 125 ? 3.052 9.175 -21.686 1.00 22.79 198 VAL B CA 1
ATOM 3110 C C . VAL B 1 125 ? 2.765 8.126 -20.609 1.00 22.62 198 VAL B C 1
ATOM 3111 O O . VAL B 1 125 ? 3.604 7.889 -19.731 1.00 22.34 198 VAL B O 1
ATOM 3115 N N . TYR B 1 126 ? 1.619 7.453 -20.713 1.00 22.14 199 TYR B N 1
ATOM 3116 C CA . TYR B 1 126 ? 1.256 6.423 -19.736 1.00 22.75 199 TYR B CA 1
ATOM 3117 C C . TYR B 1 126 ? 2.240 5.251 -19.737 1.00 22.40 199 TYR B C 1
ATOM 3118 O O . TYR B 1 126 ? 2.645 4.766 -18.678 1.00 22.06 199 TYR B O 1
ATOM 3127 N N . ASN B 1 127 ? 2.618 4.782 -20.912 1.00 22.65 200 ASN B N 1
ATOM 3128 C CA . ASN B 1 127 ? 3.566 3.666 -20.989 1.00 23.08 200 ASN B CA 1
ATOM 3129 C C . ASN B 1 127 ? 4.968 4.043 -20.469 1.00 23.46 200 ASN B C 1
ATOM 3130 O O . ASN B 1 127 ? 5.737 3.162 -20.046 1.00 25.06 200 ASN B O 1
ATOM 3135 N N . PHE B 1 128 ? 5.296 5.336 -20.494 1.00 23.24 201 PHE B N 1
ATOM 3136 C CA . PHE B 1 128 ? 6.544 5.879 -19.899 1.00 23.39 201 PHE B CA 1
ATOM 3137 C C . PHE B 1 128 ? 6.614 5.942 -18.364 1.00 23.88 201 PHE B C 1
ATOM 3138 O O . PHE B 1 128 ? 7.687 6.195 -17.807 1.00 24.18 201 PHE B O 1
ATOM 3146 N N . CYS B 1 129 ? 5.497 5.690 -17.696 1.00 23.68 202 CYS B N 1
ATOM 3147 C CA . CYS B 1 129 ? 5.442 5.717 -16.232 1.00 24.58 202 CYS B CA 1
ATOM 3148 C C . CYS B 1 129 ? 6.023 4.507 -15.532 1.00 24.60 202 CYS B C 1
ATOM 3149 O O . CYS B 1 129 ? 5.780 4.327 -14.341 1.00 25.29 202 CYS B O 1
ATOM 3152 N N . SER B 1 130 ? 6.792 3.688 -16.258 1.00 25.21 203 SER B N 1
ATOM 3153 C CA . SER B 1 130 ? 7.605 2.620 -15.661 1.00 25.22 203 SER B CA 1
ATOM 3154 C C . SER B 1 130 ? 8.922 2.513 -16.399 1.00 24.90 203 SER B C 1
ATOM 3155 O O . SER B 1 130 ? 8.969 2.071 -17.542 1.00 24.58 203 SER B O 1
ATOM 3158 N N . LYS B 1 131 ? 10.002 2.921 -15.744 1.00 25.25 204 LYS B N 1
ATOM 3159 C CA . LYS B 1 131 ? 11.314 2.887 -16.369 1.00 25.56 204 LYS B CA 1
ATOM 3160 C C . LYS B 1 131 ? 11.703 1.539 -16.965 1.00 24.57 204 LYS B C 1
ATOM 3161 O O . LYS B 1 131 ? 12.162 1.489 -18.091 1.00 24.03 204 LYS B O 1
ATOM 3167 N N . PRO B 1 132 ? 11.578 0.450 -16.195 1.00 24.77 205 PRO B N 1
ATOM 3168 C CA . PRO B 1 132 ? 11.905 -0.844 -16.793 1.00 24.00 205 PRO B CA 1
ATOM 3169 C C . PRO B 1 132 ? 10.980 -1.314 -17.939 1.00 23.05 205 PRO B C 1
ATOM 3170 O O . PRO B 1 132 ? 11.418 -2.082 -18.780 1.00 22.74 205 PRO B O 1
ATOM 3174 N N . TRP B 1 133 ? 9.731 -0.846 -17.957 1.00 22.89 206 TRP B N 1
ATOM 3175 C CA . TRP B 1 133 ? 8.829 -1.072 -19.065 1.00 22.72 206 TRP B CA 1
ATOM 3176 C C . TRP B 1 133 ? 9.390 -0.381 -20.315 1.00 22.45 206 TRP B C 1
ATOM 3177 O O . TRP B 1 133 ? 9.496 -0.986 -21.385 1.00 21.89 206 TRP B O 1
ATOM 3188 N N . VAL B 1 134 ? 9.770 0.879 -20.160 1.00 22.52 207 VAL B N 1
ATOM 3189 C CA . VAL B 1 134 ? 10.418 1.600 -21.235 1.00 23.13 207 VAL B CA 1
ATOM 3190 C C . VAL B 1 134 ? 11.749 0.947 -21.641 1.00 23.01 207 VAL B C 1
ATOM 3191 O O . VAL B 1 134 ? 12.032 0.807 -22.835 1.00 22.84 207 VAL B O 1
ATOM 3195 N N . PHE B 1 135 ? 12.560 0.559 -20.660 1.00 22.76 208 PHE B N 1
ATOM 3196 C CA . PHE B 1 135 ? 13.845 -0.131 -20.938 1.00 22.74 208 PHE B CA 1
ATOM 3197 C C . PHE B 1 135 ? 13.673 -1.392 -21.809 1.00 22.93 208 PHE B C 1
ATOM 3198 O O . PHE B 1 135 ? 14.482 -1.651 -22.696 1.00 22.89 208 PHE B O 1
ATOM 3206 N N . SER B 1 136 ? 12.586 -2.133 -21.600 1.00 22.87 209 SER B N 1
ATOM 3207 C CA A SER B 1 136 ? 12.281 -3.296 -22.422 0.50 22.47 209 SER B CA 1
ATOM 3208 C CA B SER B 1 136 ? 12.297 -3.301 -22.419 0.50 22.58 209 SER B CA 1
ATOM 3209 C C . SER B 1 136 ? 12.188 -2.936 -23.915 1.00 22.25 209 SER B C 1
ATOM 3210 O O . SER B 1 136 ? 12.534 -3.727 -24.767 1.00 22.34 209 SER B O 1
ATOM 3215 N N . GLN B 1 137 ? 11.724 -1.720 -24.209 1.00 22.48 210 GLN B N 1
ATOM 3216 C CA . GLN B 1 137 ? 11.669 -1.195 -25.580 1.00 22.27 210 GLN B CA 1
ATOM 3217 C C . GLN B 1 137 ? 13.062 -0.894 -26.090 1.00 21.82 210 GLN B C 1
ATOM 3218 O O . GLN B 1 137 ? 13.355 -1.111 -27.250 1.00 21.47 210 GLN B O 1
ATOM 3224 N N . LEU B 1 138 ? 13.928 -0.374 -25.223 1.00 22.26 211 LEU B N 1
ATOM 3225 C CA . LEU B 1 138 ? 15.340 -0.178 -25.582 1.00 21.75 211 LEU B CA 1
ATOM 3226 C C . LEU B 1 138 ? 16.000 -1.508 -25.919 1.00 21.88 211 LEU B C 1
ATOM 3227 O O . LEU B 1 138 ? 16.796 -1.573 -26.835 1.00 19.88 211 LEU B O 1
ATOM 3232 N N . ILE B 1 139 ? 15.638 -2.561 -25.179 1.00 22.46 212 ILE B N 1
ATOM 3233 C CA . ILE B 1 139 ? 16.159 -3.914 -25.404 1.00 21.89 212 ILE B CA 1
ATOM 3234 C C . ILE B 1 139 ? 15.724 -4.468 -26.773 1.00 22.57 212 ILE B C 1
ATOM 3235 O O . ILE B 1 139 ? 16.487 -5.177 -27.424 1.00 21.36 212 ILE B O 1
ATOM 3240 N N . LYS B 1 140 ? 14.516 -4.124 -27.215 1.00 23.38 213 LYS B N 1
ATOM 3241 C CA . LYS B 1 140 ? 14.060 -4.514 -28.550 1.00 23.90 213 LYS B CA 1
ATOM 3242 C C . LYS B 1 140 ? 14.903 -3.847 -29.622 1.00 23.47 213 LYS B C 1
ATOM 3243 O O . LYS B 1 140 ? 15.294 -4.497 -30.592 1.00 24.44 213 LYS B O 1
ATOM 3247 N N . ILE B 1 141 ? 15.169 -2.548 -29.454 1.00 23.52 214 ILE B N 1
ATOM 3248 C CA . ILE B 1 141 ? 16.060 -1.794 -30.375 1.00 23.43 214 ILE B CA 1
ATOM 3249 C C . ILE B 1 141 ? 17.491 -2.379 -30.393 1.00 24.08 214 ILE B C 1
ATOM 3250 O O . ILE B 1 141 ? 18.092 -2.552 -31.457 1.00 23.25 214 ILE B O 1
ATOM 3255 N N . PHE B 1 142 ? 17.998 -2.701 -29.209 1.00 24.03 215 PHE B N 1
ATOM 3256 C CA . PHE B 1 142 ? 19.310 -3.323 -29.032 1.00 25.14 215 PHE B CA 1
ATOM 3257 C C . PHE B 1 142 ? 19.427 -4.693 -29.740 1.00 25.60 215 PHE B C 1
ATOM 3258 O O . PHE B 1 142 ? 20.421 -4.970 -30.408 1.00 24.71 215 PHE B O 1
ATOM 3266 N N . HIS B 1 143 ? 18.403 -5.535 -29.572 1.00 26.51 216 HIS B N 1
ATOM 3267 C CA . HIS B 1 143 ? 18.339 -6.846 -30.233 1.00 27.48 216 HIS B CA 1
ATOM 3268 C C . HIS B 1 143 ? 18.365 -6.665 -31.763 1.00 27.25 216 HIS B C 1
ATOM 3269 O O . HIS B 1 143 ? 19.053 -7.401 -32.490 1.00 27.71 216 HIS B O 1
ATOM 3276 N N . SER B 1 144 ? 17.671 -5.635 -32.232 1.00 26.84 217 SER B N 1
ATOM 3277 C CA . SER B 1 144 ? 17.600 -5.333 -33.657 1.00 26.90 217 SER B CA 1
ATOM 3278 C C . SER B 1 144 ? 18.890 -4.734 -34.224 1.00 26.26 217 SER B C 1
ATOM 3279 O O . SER B 1 144 ? 19.389 -5.208 -35.241 1.00 26.57 217 SER B O 1
ATOM 3282 N N . LEU B 1 145 ? 19.424 -3.690 -33.594 1.00 25.75 218 LEU B N 1
ATOM 3283 C CA . LEU B 1 145 ? 20.540 -2.919 -34.180 1.00 25.91 218 LEU B CA 1
ATOM 3284 C C . LEU B 1 145 ? 21.925 -3.442 -33.763 1.00 25.99 218 LEU B C 1
ATOM 3285 O O . LEU B 1 145 ? 22.924 -3.202 -34.463 1.00 25.05 218 LEU B O 1
ATOM 3290 N N . GLY B 1 146 ? 21.978 -4.140 -32.632 1.00 26.07 219 GLY B N 1
ATOM 3291 C CA . GLY B 1 146 ? 23.230 -4.652 -32.073 1.00 27.13 219 GLY B CA 1
ATOM 3292 C C . GLY B 1 146 ? 24.010 -3.613 -31.268 1.00 27.47 219 GLY B C 1
ATOM 3293 O O . GLY B 1 146 ? 23.715 -2.430 -31.353 1.00 27.33 219 GLY B O 1
ATOM 3294 N N . PRO B 1 147 ? 25.031 -4.059 -30.503 1.00 27.85 220 PRO B N 1
ATOM 3295 C CA . PRO B 1 147 ? 25.789 -3.243 -29.536 1.00 28.22 220 PRO B CA 1
ATOM 3296 C C . PRO B 1 147 ? 26.718 -2.205 -30.152 1.00 28.57 220 PRO B C 1
ATOM 3297 O O . PRO B 1 147 ? 27.102 -1.259 -29.470 1.00 29.46 220 PRO B O 1
ATOM 3301 N N . GLU B 1 148 ? 27.088 -2.385 -31.415 1.00 28.65 221 GLU B N 1
ATOM 3302 C CA . GLU B 1 148 ? 27.924 -1.419 -32.129 1.00 28.78 221 GLU B CA 1
ATOM 3303 C C . GLU B 1 148 ? 27.137 -0.140 -32.388 1.00 28.59 221 GLU B C 1
ATOM 3304 O O . GLU B 1 148 ? 27.543 0.964 -31.997 1.00 29.08 221 GLU B O 1
ATOM 3306 N N . LYS B 1 149 ? 25.992 -0.305 -33.037 1.00 27.83 222 LYS B N 1
ATOM 3307 C CA . LYS B 1 14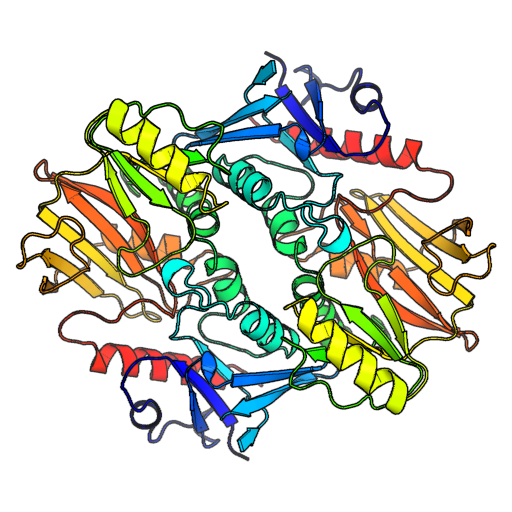9 ? 25.112 0.819 -33.357 1.00 26.98 222 LYS B CA 1
ATOM 3308 C C . LYS B 1 149 ? 24.277 1.335 -32.189 1.00 26.66 222 LYS B C 1
ATOM 3309 O O . LYS B 1 149 ? 23.884 2.491 -32.215 1.00 26.36 222 LYS B O 1
ATOM 3315 N N . PHE B 1 150 ? 23.987 0.486 -31.196 1.00 25.58 223 PHE B N 1
ATOM 3316 C CA . PHE B 1 150 ? 23.097 0.860 -30.081 1.00 25.15 223 PHE B CA 1
ATOM 3317 C C . PHE B 1 150 ? 23.616 0.223 -28.806 1.00 24.76 223 PHE B C 1
ATOM 3318 O O . PHE B 1 150 ? 23.149 -0.860 -28.422 1.00 25.65 223 PHE B O 1
ATOM 3326 N N . PRO B 1 151 ? 24.631 0.854 -28.172 1.00 24.16 224 PRO B N 1
ATOM 3327 C CA . PRO B 1 151 ? 25.362 0.221 -27.058 1.00 23.55 224 PRO B CA 1
ATOM 3328 C C . PRO B 1 151 ? 24.645 0.277 -25.717 1.00 22.71 224 PRO B C 1
ATOM 3329 O O . PRO B 1 151 ? 25.078 0.963 -24.807 1.00 23.05 224 PRO B O 1
ATOM 3333 N N . LEU B 1 152 ? 23.555 -0.464 -25.602 1.00 22.01 225 LEU B N 1
ATOM 3334 C CA . LEU B 1 152 ? 22.763 -0.489 -24.384 1.00 22.09 225 LEU B CA 1
ATOM 3335 C C . LEU B 1 152 ? 23.521 -1.144 -23.244 1.00 21.17 225 LEU B C 1
ATOM 3336 O O . LEU B 1 152 ? 24.130 -2.185 -23.409 1.00 20.96 225 LEU B O 1
ATOM 3341 N N . VAL B 1 153 ? 23.480 -0.524 -22.079 1.00 21.18 226 VAL B N 1
ATOM 3342 C CA . VAL B 1 153 ? 24.150 -1.055 -20.904 1.00 20.97 226 VAL B CA 1
ATOM 3343 C C . VAL B 1 153 ? 23.528 -2.409 -20.565 1.00 21.56 226 VAL B C 1
ATOM 3344 O O . VAL B 1 153 ? 22.308 -2.587 -20.659 1.00 20.35 226 VAL B O 1
ATOM 3348 N N . GLU B 1 154 ? 24.376 -3.361 -20.181 1.00 21.98 227 GLU B N 1
ATOM 3349 C CA . GLU B 1 154 ? 23.935 -4.709 -19.842 1.00 23.54 227 GLU B CA 1
ATOM 3350 C C . GLU B 1 154 ? 23.363 -4.761 -18.419 1.00 23.25 227 GLU B C 1
ATOM 3351 O O . GLU B 1 154 ? 24.024 -5.146 -17.452 1.00 24.27 227 GLU B O 1
ATOM 3357 N N . GLN B 1 155 ? 22.108 -4.349 -18.338 1.00 22.25 228 GLN B N 1
ATOM 3358 C CA . GLN B 1 155 ? 21.344 -4.276 -17.126 1.00 21.59 228 GLN B CA 1
ATOM 3359 C C . GLN B 1 155 ? 20.632 -5.614 -16.845 1.00 21.63 228 GLN B C 1
ATOM 3360 O O . GLN B 1 155 ? 20.377 -6.390 -17.750 1.00 20.63 228 GLN B O 1
ATOM 3366 N N . THR B 1 156 ? 20.347 -5.872 -15.562 1.00 21.93 229 THR B N 1
ATOM 3367 C CA . THR B 1 156 ? 19.506 -6.979 -15.109 1.00 21.24 229 THR B CA 1
ATOM 3368 C C . THR B 1 156 ? 18.286 -6.367 -14.378 1.00 21.52 229 THR B C 1
ATOM 3369 O O . THR B 1 156 ? 18.435 -5.370 -13.663 1.00 21.33 229 THR B O 1
ATOM 3373 N N . PHE B 1 157 ? 17.107 -6.949 -14.601 1.00 20.56 230 PHE B N 1
ATOM 3374 C CA . PHE B 1 157 ? 15.850 -6.559 -13.959 1.00 20.48 230 PHE B CA 1
ATOM 3375 C C . PHE B 1 157 ? 15.377 -7.600 -12.954 1.00 20.77 230 PHE B C 1
ATOM 3376 O O . PHE B 1 157 ? 15.383 -8.815 -13.218 1.00 21.77 230 PHE B O 1
ATOM 3384 N N . PHE B 1 158 ? 15.006 -7.111 -11.781 1.00 20.94 231 PHE B N 1
ATOM 3385 C CA . PHE B 1 158 ? 14.471 -7.931 -10.710 1.00 21.85 231 PHE B CA 1
ATOM 3386 C C . PHE B 1 158 ? 13.085 -7.454 -10.312 1.00 22.30 231 PHE B C 1
ATOM 3387 O O . PHE B 1 158 ? 12.937 -6.321 -9.900 1.00 22.43 231 PHE B O 1
ATOM 3395 N N . PRO B 1 159 ? 12.060 -8.321 -10.413 1.00 22.88 232 PRO B N 1
ATOM 3396 C CA . PRO B 1 159 ? 10.686 -7.885 -10.099 1.00 23.21 232 PRO B CA 1
ATOM 3397 C C . PRO B 1 159 ? 10.513 -7.498 -8.626 1.00 23.15 232 PRO B C 1
ATOM 3398 O O . PRO B 1 159 ? 9.632 -6.722 -8.300 1.00 23.62 232 PRO B O 1
ATOM 3402 N N . ASN B 1 160 ? 11.326 -8.086 -7.761 1.00 23.10 233 ASN B N 1
ATOM 3403 C CA . ASN B 1 160 ? 11.388 -7.729 -6.352 1.00 23.13 233 ASN B CA 1
ATOM 3404 C C . ASN B 1 160 ? 12.763 -8.138 -5.813 1.00 22.94 233 ASN B C 1
ATOM 3405 O O . ASN B 1 160 ? 13.612 -8.607 -6.568 1.00 22.36 233 ASN B O 1
ATOM 3410 N N . HIS B 1 161 ? 12.979 -7.966 -4.516 1.00 22.52 234 HIS B N 1
ATOM 3411 C CA . HIS B 1 161 ? 14.300 -8.190 -3.924 1.00 22.60 234 HIS B CA 1
ATOM 3412 C C . HIS B 1 161 ? 14.740 -9.657 -3.887 1.00 22.91 234 HIS B C 1
ATOM 3413 O O . HIS B 1 161 ? 15.936 -9.943 -3.751 1.00 23.60 234 HIS B O 1
ATOM 3420 N N . LYS B 1 162 ? 13.795 -10.582 -4.007 1.00 23.35 235 LYS B N 1
ATOM 3421 C CA . LYS B 1 162 ? 14.066 -12.000 -3.703 1.00 24.08 235 LYS B CA 1
ATOM 3422 C C . LYS B 1 162 ? 15.191 -12.645 -4.535 1.00 23.89 235 LYS B C 1
ATOM 3423 O O . LYS B 1 162 ? 16.065 -13.263 -3.963 1.00 22.90 235 LYS B O 1
ATOM 3428 N N . PRO B 1 163 ? 15.191 -12.473 -5.872 1.00 23.77 236 PRO B N 1
ATOM 3429 C CA . PRO B 1 163 ? 16.258 -13.037 -6.689 1.00 24.84 236 PRO B CA 1
ATOM 3430 C C . PRO B 1 163 ? 17.595 -12.278 -6.716 1.00 25.67 236 PRO B C 1
ATOM 3431 O O . PRO B 1 163 ? 18.535 -12.752 -7.358 1.00 26.05 236 PRO B O 1
ATOM 3435 N N . MET B 1 164 ? 17.682 -11.126 -6.048 1.00 26.02 237 MET B N 1
ATOM 3436 C CA . MET B 1 164 ? 18.940 -10.369 -5.964 1.00 26.71 237 MET B CA 1
ATOM 3437 C C . MET B 1 164 ? 19.862 -11.022 -4.981 1.00 26.58 237 MET B C 1
ATOM 3438 O O . MET B 1 164 ? 19.599 -11.039 -3.776 1.00 27.46 237 MET B O 1
ATOM 3443 N N . VAL B 1 165 ? 20.931 -11.603 -5.487 1.00 26.82 238 VAL B N 1
ATOM 3444 C CA . VAL B 1 165 ? 21.907 -12.289 -4.639 1.00 26.93 238 VAL B CA 1
ATOM 3445 C C . VAL B 1 165 ? 23.255 -11.609 -4.817 1.00 26.85 238 VAL B C 1
ATOM 3446 O O . VAL B 1 165 ? 23.897 -11.188 -3.842 1.00 26.22 238 VAL B O 1
ATOM 3450 N N . THR B 1 166 ? 23.673 -11.490 -6.071 1.00 26.83 239 THR B N 1
ATOM 3451 C CA . THR B 1 166 ? 24.906 -10.820 -6.362 1.00 27.24 239 THR B CA 1
ATOM 3452 C C . THR B 1 166 ? 24.856 -10.123 -7.727 1.00 27.49 239 THR B C 1
ATOM 3453 O O . THR B 1 166 ? 23.779 -9.953 -8.321 1.00 26.22 239 THR B O 1
ATOM 3457 N N . ALA B 1 167 ? 26.027 -9.664 -8.172 1.00 27.81 240 ALA B N 1
ATOM 3458 C CA . ALA B 1 167 ? 26.209 -9.104 -9.505 1.00 28.16 240 ALA B CA 1
ATOM 3459 C C . ALA B 1 167 ? 27.480 -9.696 -10.100 1.00 28.34 240 ALA B C 1
ATOM 3460 O O . ALA B 1 167 ? 28.384 -10.081 -9.364 1.00 27.35 240 ALA B O 1
ATOM 3462 N N . PRO B 1 168 ? 27.550 -9.792 -11.434 1.00 29.31 241 PRO B N 1
ATOM 3463 C CA . PRO B 1 168 ? 28.743 -10.311 -12.121 1.00 29.79 241 PRO B CA 1
ATOM 3464 C C . PRO B 1 168 ? 30.006 -9.417 -12.018 1.00 29.68 241 PRO B C 1
ATOM 3465 O O . PRO B 1 168 ? 31.149 -9.919 -12.113 1.00 29.72 241 PRO B O 1
ATOM 3469 N N . HIS B 1 169 ? 29.791 -8.115 -11.840 1.00 29.21 242 HIS B N 1
ATOM 3470 C CA . HIS B 1 169 ? 30.868 -7.141 -11.842 1.00 28.88 242 HIS B CA 1
ATOM 3471 C C . HIS B 1 169 ? 30.571 -5.998 -10.866 1.00 28.06 242 HIS B C 1
ATOM 3472 O O . HIS B 1 169 ? 29.516 -5.365 -10.959 1.00 28.20 242 HIS B O 1
ATOM 3479 N N . PHE B 1 170 ? 31.500 -5.743 -9.940 1.00 26.93 243 PHE B N 1
ATOM 3480 C CA . PHE B 1 170 ? 31.457 -4.567 -9.050 1.00 26.27 243 PHE B CA 1
ATOM 3481 C C . PHE B 1 170 ? 32.518 -3.534 -9.462 1.00 25.79 243 PHE B C 1
ATOM 3482 O O . PHE B 1 170 ? 33.577 -3.909 -9.953 1.00 25.59 243 PHE B O 1
ATOM 3490 N N . PRO B 1 171 ? 32.245 -2.230 -9.258 1.00 24.90 244 PRO B N 1
ATOM 3491 C CA . PRO B 1 171 ? 31.053 -1.694 -8.631 1.00 24.37 244 PRO B CA 1
ATOM 3492 C C . PRO B 1 171 ? 29.839 -1.782 -9.551 1.00 23.70 244 PRO B C 1
ATOM 3493 O O . PRO B 1 171 ? 29.957 -1.883 -10.789 1.00 23.11 244 PRO B O 1
ATOM 3497 N N . VAL B 1 172 ? 28.674 -1.784 -8.927 1.00 23.82 245 VAL B N 1
ATOM 3498 C CA . VAL B 1 172 ? 27.416 -1.936 -9.636 1.00 23.94 245 VAL B CA 1
ATOM 3499 C C . VAL B 1 172 ? 26.524 -0.727 -9.301 1.00 23.03 245 VAL B C 1
ATOM 3500 O O . VAL B 1 172 ? 26.590 -0.186 -8.192 1.00 23.02 245 VAL B O 1
ATOM 3504 N N . VAL B 1 173 ? 25.703 -0.300 -10.252 1.00 21.80 246 VAL B N 1
ATOM 3505 C CA . VAL B 1 173 ? 24.677 0.699 -9.961 1.00 21.62 246 VAL B CA 1
ATOM 3506 C C . VAL B 1 173 ? 23.325 -0.003 -9.814 1.00 21.13 246 VAL B C 1
ATOM 3507 O O . VAL B 1 173 ? 22.825 -0.618 -10.760 1.00 21.95 246 VAL B O 1
ATOM 3511 N N . VAL B 1 174 ? 22.744 0.089 -8.625 1.00 20.26 247 VAL B N 1
ATOM 3512 C CA . VAL B 1 174 ? 21.395 -0.408 -8.368 1.00 20.48 247 VAL B CA 1
ATOM 3513 C C . VAL B 1 174 ? 20.420 0.752 -8.528 1.00 20.84 247 VAL B C 1
ATOM 3514 O O . VAL B 1 174 ? 20.637 1.846 -7.972 1.00 21.60 247 VAL B O 1
ATOM 3518 N N . LYS B 1 175 ? 19.345 0.519 -9.268 1.00 21.14 248 LYS B N 1
ATOM 3519 C CA . LYS B 1 175 ? 18.328 1.554 -9.486 1.00 21.03 248 LYS B CA 1
ATOM 3520 C C . LYS B 1 175 ? 17.003 0.977 -9.038 1.00 21.21 248 LYS B C 1
ATOM 3521 O O . LYS B 1 175 ? 16.528 -0.022 -9.573 1.00 20.69 248 LYS B O 1
ATOM 3527 N N . LEU B 1 176 ? 16.433 1.572 -8.003 1.00 21.92 249 LEU B N 1
ATOM 3528 C CA . LEU B 1 176 ? 15.222 1.084 -7.374 1.00 22.42 249 LEU B CA 1
ATOM 3529 C C . LEU B 1 176 ? 13.969 1.724 -7.972 1.00 22.76 249 LEU B C 1
ATOM 3530 O O . LEU B 1 176 ? 13.915 2.937 -8.177 1.00 24.02 249 LEU B O 1
ATOM 3535 N N . GLY B 1 177 ? 12.975 0.900 -8.273 1.00 22.61 250 GLY B N 1
ATOM 3536 C CA . GLY B 1 177 ? 11.643 1.368 -8.672 1.00 23.03 250 GLY B CA 1
ATOM 3537 C C . GLY B 1 177 ? 11.623 2.347 -9.822 1.00 22.79 250 GLY B C 1
ATOM 3538 O O . GLY B 1 177 ? 12.386 2.206 -10.781 1.00 22.88 250 GLY B O 1
ATOM 3539 N N . HIS B 1 178 ? 10.734 3.336 -9.720 1.00 23.74 251 HIS B N 1
ATOM 3540 C CA . HIS B 1 178 ? 10.511 4.354 -10.752 1.00 23.40 251 HIS B CA 1
ATOM 3541 C C . HIS B 1 178 ? 10.646 5.742 -10.115 1.00 23.75 251 HIS B C 1
ATOM 3542 O O . HIS B 1 178 ? 9.731 6.247 -9.450 1.00 23.25 251 HIS B O 1
ATOM 3549 N N . ALA B 1 179 ? 11.811 6.344 -10.302 1.00 23.85 252 ALA B N 1
ATOM 3550 C CA . ALA B 1 179 ? 12.173 7.551 -9.580 1.00 23.75 252 ALA B CA 1
ATOM 3551 C C . ALA B 1 179 ? 13.132 8.363 -10.423 1.00 24.04 252 ALA B C 1
ATOM 3552 O O . ALA B 1 179 ? 13.719 7.849 -11.373 1.00 24.50 252 ALA B O 1
ATOM 3554 N N . HIS B 1 180 ? 13.267 9.638 -10.077 1.00 23.89 253 HIS B N 1
ATOM 3555 C CA . HIS B 1 180 ? 13.964 10.577 -10.925 1.00 24.07 253 HIS B CA 1
ATOM 3556 C C . HIS B 1 180 ? 14.981 11.391 -10.151 1.00 23.42 253 HIS B C 1
ATOM 3557 O O . HIS B 1 180 ? 15.075 11.334 -8.917 1.00 23.33 253 HIS B O 1
ATOM 3564 N N . ALA B 1 181 ? 15.766 12.144 -10.908 1.00 24.06 254 ALA B N 1
ATOM 3565 C CA . ALA B 1 181 ? 16.741 13.084 -10.350 1.00 23.94 254 ALA B CA 1
ATOM 3566 C C . ALA B 1 181 ? 17.703 12.427 -9.352 1.00 23.95 254 ALA B C 1
ATOM 3567 O O . ALA B 1 181 ? 17.984 12.981 -8.293 1.00 24.04 254 ALA B O 1
ATOM 3569 N N . GLY B 1 182 ? 18.199 11.245 -9.708 1.00 24.51 255 GLY B N 1
ATOM 3570 C CA . GLY B 1 182 ? 19.202 10.518 -8.921 1.00 24.47 255 GLY B CA 1
ATOM 3571 C C . GLY B 1 182 ? 18.671 9.709 -7.751 1.00 24.53 255 GLY B C 1
ATOM 3572 O O . GLY B 1 182 ? 19.437 9.002 -7.087 1.00 24.77 255 GLY B O 1
ATOM 3573 N N . MET B 1 183 ? 17.369 9.789 -7.491 1.00 25.02 256 MET B N 1
ATOM 3574 C CA . MET B 1 183 ? 16.775 9.123 -6.323 1.00 25.27 256 MET B CA 1
ATOM 3575 C C . MET B 1 183 ? 16.674 7.623 -6.530 1.00 24.59 256 MET B C 1
ATOM 3576 O O . MET B 1 183 ? 16.340 7.172 -7.621 1.00 24.39 256 MET B O 1
ATOM 3581 N N . GLY B 1 184 ? 17.013 6.858 -5.492 1.00 24.10 257 GLY B N 1
ATOM 3582 C CA . GLY B 1 184 ? 17.014 5.386 -5.566 1.00 24.21 257 GLY B CA 1
ATOM 3583 C C . GLY B 1 184 ? 18.089 4.773 -6.435 1.00 24.29 257 GLY B C 1
ATOM 3584 O O . GLY B 1 184 ? 17.995 3.600 -6.813 1.00 23.46 257 GLY B O 1
ATOM 3585 N N . LYS B 1 185 ? 19.119 5.551 -6.749 1.00 23.93 258 LYS B N 1
ATOM 3586 C CA . LYS B 1 185 ? 20.237 5.073 -7.547 1.00 24.65 258 LYS B CA 1
ATOM 3587 C C . LYS B 1 185 ? 21.468 5.109 -6.671 1.00 24.57 258 LYS B C 1
ATOM 3588 O O . LYS B 1 185 ? 21.802 6.154 -6.064 1.00 24.72 258 LYS B O 1
ATOM 3594 N N . ILE B 1 186 ? 22.081 3.929 -6.536 1.00 23.98 259 ILE B N 1
ATOM 3595 C CA . ILE B 1 186 ? 23.100 3.654 -5.534 1.00 24.24 259 ILE B CA 1
ATOM 3596 C C . ILE B 1 186 ? 24.286 2.946 -6.169 1.00 23.41 259 ILE B C 1
ATOM 3597 O O . ILE B 1 186 ? 24.112 1.902 -6.796 1.00 23.61 259 ILE B O 1
ATOM 3602 N N . LYS B 1 187 ? 25.477 3.517 -6.016 1.00 22.46 260 LYS B N 1
ATOM 3603 C CA . LYS B 1 187 ? 26.700 2.846 -6.436 1.00 22.40 260 LYS B CA 1
ATOM 3604 C C . LYS B 1 187 ? 27.156 1.888 -5.324 1.00 21.98 260 LYS B C 1
ATOM 3605 O O . LYS B 1 187 ? 27.445 2.313 -4.207 1.00 21.49 260 LYS B O 1
ATOM 3611 N N . VAL B 1 188 ? 27.207 0.593 -5.640 1.00 21.39 261 VAL B N 1
ATOM 3612 C CA . VAL B 1 188 ? 27.510 -0.450 -4.657 1.00 21.45 261 VAL B CA 1
ATOM 3613 C C . VAL B 1 188 ? 28.883 -1.037 -4.987 1.00 22.22 261 VAL B C 1
ATOM 3614 O O . VAL B 1 188 ? 29.109 -1.510 -6.102 1.00 22.36 261 VAL B O 1
ATOM 3618 N N . GLU B 1 189 ? 29.781 -1.009 -4.013 1.00 23.28 262 GLU B N 1
ATOM 3619 C CA . GLU B 1 189 ? 31.193 -1.307 -4.249 1.00 24.44 262 GLU B CA 1
ATOM 3620 C C . GLU B 1 189 ? 31.537 -2.789 -4.219 1.00 24.86 262 GLU B C 1
ATOM 3621 O O . GLU B 1 189 ? 32.506 -3.199 -4.860 1.00 25.34 262 GLU B O 1
ATOM 3627 N N . ASN B 1 190 ? 30.775 -3.586 -3.470 1.00 25.09 263 ASN B N 1
ATOM 3628 C CA . ASN B 1 190 ? 31.117 -4.991 -3.248 1.00 24.88 263 ASN B CA 1
ATOM 3629 C C . ASN B 1 190 ? 29.910 -5.852 -2.827 1.00 25.23 263 ASN B C 1
ATOM 3630 O O . ASN B 1 190 ? 28.832 -5.308 -2.520 1.00 24.88 263 ASN B O 1
ATOM 3635 N N . GLN B 1 191 ? 30.106 -7.181 -2.813 1.00 25.24 264 GLN B N 1
ATOM 3636 C CA . GLN B 1 191 ? 29.030 -8.148 -2.470 1.00 25.15 264 GLN B CA 1
ATOM 3637 C C . GLN B 1 191 ? 28.433 -7.988 -1.056 1.00 24.78 264 GLN B C 1
ATOM 3638 O O . GLN B 1 191 ? 27.220 -8.095 -0.885 1.00 24.50 264 GLN B O 1
ATOM 3644 N N . LEU B 1 192 ? 29.266 -7.742 -0.053 1.00 24.71 265 LEU B N 1
ATOM 3645 C CA . LEU B 1 192 ? 28.758 -7.519 1.302 1.00 24.65 265 LEU B CA 1
ATOM 3646 C C . LEU B 1 192 ? 27.833 -6.314 1.369 1.00 24.12 265 LEU B C 1
ATOM 3647 O O . LEU B 1 192 ? 26.781 -6.364 2.022 1.00 23.99 265 LEU B O 1
ATOM 3652 N N . ASP B 1 193 ? 28.201 -5.242 0.669 1.00 23.70 266 ASP B N 1
ATOM 3653 C CA . ASP B 1 193 ? 27.377 -4.035 0.636 1.00 23.40 266 ASP B CA 1
ATOM 3654 C C . ASP B 1 193 ? 26.108 -4.268 -0.154 1.00 22.85 266 ASP B C 1
ATOM 3655 O O . ASP B 1 193 ? 25.041 -3.776 0.206 1.00 22.53 266 ASP B O 1
ATOM 3660 N N . PHE B 1 194 ? 26.248 -4.991 -1.259 1.00 21.96 267 PHE B N 1
ATOM 3661 C CA . PHE B 1 194 ? 25.119 -5.403 -2.060 1.00 22.02 267 PHE B CA 1
ATOM 3662 C C . PHE B 1 194 ? 24.049 -6.148 -1.247 1.00 21.89 267 PHE B C 1
ATOM 3663 O O . PHE B 1 194 ? 22.866 -5.889 -1.410 1.00 21.96 267 PHE B O 1
ATOM 3671 N N . GLN B 1 195 ? 24.457 -7.060 -0.374 1.00 22.44 268 GLN B N 1
ATOM 3672 C CA . GLN B 1 195 ? 23.510 -7.766 0.483 1.00 23.73 268 GLN B CA 1
ATOM 3673 C C . GLN B 1 195 ? 22.618 -6.853 1.361 1.00 23.22 268 GLN B C 1
ATOM 3674 O O . GLN B 1 195 ? 21.397 -7.062 1.471 1.00 22.14 268 GLN B O 1
ATOM 3680 N N . ASP B 1 196 ? 23.239 -5.857 1.986 1.00 22.41 269 ASP B N 1
ATOM 3681 C CA . ASP B 1 196 ? 22.503 -4.878 2.752 1.00 22.32 269 ASP B CA 1
ATOM 3682 C C . ASP B 1 196 ? 21.568 -4.069 1.859 1.00 22.33 269 ASP B C 1
ATOM 3683 O O . ASP B 1 196 ? 20.449 -3.824 2.265 1.00 21.19 269 ASP B O 1
ATOM 3688 N N . ILE B 1 197 ? 22.020 -3.650 0.666 1.00 21.94 270 ILE B N 1
ATOM 3689 C CA . ILE B 1 197 ? 21.158 -2.903 -0.254 1.00 22.09 270 ILE B CA 1
ATOM 3690 C C . ILE B 1 197 ? 19.938 -3.724 -0.620 1.00 21.69 270 ILE B C 1
ATOM 3691 O O . ILE B 1 197 ? 18.832 -3.208 -0.619 1.00 21.59 270 ILE B O 1
ATOM 3696 N N . THR B 1 198 ? 20.142 -5.003 -0.914 1.00 21.32 271 THR B N 1
ATOM 3697 C CA . THR B 1 198 ? 19.040 -5.928 -1.206 1.00 21.77 271 THR B CA 1
ATOM 3698 C C . THR B 1 198 ? 17.997 -5.940 -0.051 1.00 21.40 271 THR B C 1
ATOM 3699 O O . THR B 1 198 ? 16.762 -5.915 -0.276 1.00 20.45 271 THR B O 1
ATOM 3703 N N . SER B 1 199 ? 18.494 -5.917 1.178 1.00 21.56 272 SER B N 1
ATOM 3704 C CA . SER B 1 199 ? 17.604 -5.942 2.341 1.00 22.14 272 SER B CA 1
ATOM 3705 C C . SER B 1 199 ? 16.748 -4.668 2.525 1.00 21.84 272 SER B C 1
ATOM 3706 O O . SER B 1 199 ? 15.698 -4.744 3.140 1.00 20.84 272 SER B O 1
ATOM 3709 N N . VAL B 1 200 ? 17.205 -3.519 2.013 1.00 22.55 273 VAL B N 1
ATOM 3710 C CA . VAL B 1 200 ? 16.429 -2.273 2.095 1.00 23.15 273 VAL B CA 1
ATOM 3711 C C . VAL B 1 200 ? 15.582 -2.075 0.864 1.00 24.03 273 VAL B C 1
ATOM 3712 O O . VAL B 1 200 ? 14.512 -1.479 0.959 1.00 24.51 273 VAL B O 1
ATOM 3716 N N . VAL B 1 201 ? 16.039 -2.588 -0.288 1.00 24.17 274 VAL B N 1
ATOM 3717 C CA . VAL B 1 201 ? 15.213 -2.664 -1.503 1.00 24.15 274 VAL B CA 1
ATOM 3718 C C . VAL B 1 201 ? 13.883 -3.323 -1.204 1.00 23.91 274 VAL B C 1
ATOM 3719 O O . VAL B 1 201 ? 12.836 -2.872 -1.696 1.00 23.91 274 VAL B O 1
ATOM 3723 N N . ALA B 1 202 ? 13.914 -4.372 -0.380 1.00 23.47 275 ALA B N 1
ATOM 3724 C CA . ALA B 1 202 ? 12.700 -5.071 0.024 1.00 23.51 275 ALA B CA 1
ATOM 3725 C C . ALA B 1 202 ? 11.657 -4.147 0.668 1.00 23.37 275 ALA B C 1
ATOM 3726 O O . ALA B 1 202 ? 10.445 -4.378 0.544 1.00 23.81 275 ALA B O 1
ATOM 3728 N N . MET B 1 203 ? 12.120 -3.109 1.359 1.00 23.34 276 MET B N 1
ATOM 3729 C CA . MET B 1 203 ? 11.217 -2.233 2.111 1.00 23.05 276 MET B CA 1
ATOM 3730 C C . MET B 1 203 ? 10.443 -1.339 1.153 1.00 23.15 276 MET B C 1
ATOM 3731 O O . MET B 1 203 ? 9.327 -0.954 1.443 1.00 23.17 276 MET B O 1
ATOM 3736 N N . ALA B 1 204 ? 11.046 -1.007 0.018 1.00 23.51 277 ALA B N 1
ATOM 3737 C CA . ALA B 1 204 ? 10.380 -0.230 -1.033 1.00 24.07 277 ALA B CA 1
ATOM 3738 C C . ALA B 1 204 ? 9.281 -1.020 -1.739 1.00 24.73 277 ALA B C 1
ATOM 3739 O O . ALA B 1 204 ? 8.483 -0.431 -2.444 1.00 24.85 277 ALA B O 1
ATOM 3741 N N . LYS B 1 205 ? 9.255 -2.343 -1.563 1.00 24.83 278 LYS B N 1
ATOM 3742 C CA . LYS B 1 205 ? 8.227 -3.197 -2.164 1.00 25.44 278 LYS B CA 1
ATOM 3743 C C . LYS B 1 205 ? 8.053 -2.896 -3.676 1.00 25.18 278 LYS B C 1
ATOM 3744 O O . LYS B 1 205 ? 6.945 -2.713 -4.191 1.00 24.62 278 LYS B O 1
ATOM 3748 N N . THR B 1 206 ? 9.166 -2.842 -4.390 1.00 24.12 279 THR B N 1
ATOM 3749 C CA . THR B 1 206 ? 9.109 -2.553 -5.802 1.00 23.96 279 THR B CA 1
ATOM 3750 C C . THR B 1 206 ? 10.222 -3.303 -6.492 1.00 23.08 279 THR B C 1
ATOM 3751 O O . THR B 1 206 ? 10.987 -4.048 -5.872 1.00 21.73 279 THR B O 1
ATOM 3755 N N . TYR B 1 207 ? 10.318 -3.104 -7.799 1.00 22.21 280 TYR B N 1
ATOM 3756 C CA . TYR B 1 207 ? 11.337 -3.781 -8.571 1.00 22.36 280 TYR B CA 1
ATOM 3757 C C . TYR B 1 207 ? 12.655 -3.009 -8.516 1.00 22.21 280 TYR B C 1
ATOM 3758 O O . TYR B 1 207 ? 12.731 -1.892 -7.987 1.00 23.03 280 TYR B O 1
ATOM 3767 N N . ALA B 1 208 ? 13.698 -3.605 -9.070 1.00 22.65 281 ALA B N 1
ATOM 3768 C CA . ALA B 1 208 ? 15.014 -2.955 -9.106 1.00 22.30 281 ALA B CA 1
ATOM 3769 C C . ALA B 1 208 ? 15.844 -3.495 -10.267 1.00 22.30 281 ALA B C 1
ATOM 3770 O O . ALA B 1 208 ? 15.585 -4.580 -10.795 1.00 21.56 281 ALA B O 1
ATOM 3772 N N . THR B 1 209 ? 16.837 -2.724 -10.667 1.00 22.89 282 THR B N 1
ATOM 3773 C CA . THR B 1 209 ? 17.735 -3.115 -11.757 1.00 23.09 282 THR B CA 1
ATOM 3774 C C . THR B 1 209 ? 19.167 -2.981 -11.275 1.00 23.22 282 THR B C 1
ATOM 3775 O O . THR B 1 209 ? 19.469 -2.144 -10.422 1.00 22.85 282 THR B O 1
ATOM 3779 N N . THR B 1 210 ? 20.046 -3.827 -11.802 1.00 22.79 283 THR B N 1
ATOM 3780 C CA . THR B 1 210 ? 21.481 -3.662 -11.605 1.00 22.20 283 THR B CA 1
ATOM 3781 C C . THR B 1 210 ? 22.187 -3.587 -12.956 1.00 21.91 283 THR B C 1
ATOM 3782 O O . THR B 1 210 ? 21.716 -4.155 -13.950 1.00 20.65 283 THR B O 1
ATOM 3786 N N . GLU B 1 211 ? 23.285 -2.829 -12.981 1.00 21.04 284 GLU B N 1
ATOM 3787 C CA . GLU B 1 211 ? 24.159 -2.724 -14.146 1.00 21.62 284 GLU B CA 1
ATOM 3788 C C . GLU B 1 211 ? 25.550 -2.307 -13.664 1.00 21.47 284 GLU B C 1
ATOM 3789 O O . GLU B 1 211 ? 25.695 -1.704 -12.589 1.00 21.80 284 GLU B O 1
ATOM 3795 N N . ALA B 1 212 ? 26.566 -2.636 -14.448 1.00 21.44 285 ALA B N 1
ATOM 3796 C CA . ALA B 1 212 ? 27.939 -2.217 -14.165 1.00 21.35 285 ALA B CA 1
ATOM 3797 C C . ALA B 1 212 ? 28.045 -0.702 -14.065 1.00 21.32 285 ALA B C 1
ATOM 3798 O O . ALA B 1 212 ? 27.491 0.033 -14.882 1.00 22.08 285 ALA B O 1
ATOM 3800 N N . PHE B 1 213 ? 28.764 -0.240 -13.051 1.00 21.05 286 PHE B N 1
ATOM 3801 C CA . PHE B 1 213 ? 29.187 1.161 -12.979 1.00 20.68 286 PHE B CA 1
ATOM 3802 C C . PHE B 1 213 ? 30.258 1.460 -14.052 1.00 20.83 286 PHE B C 1
ATOM 3803 O O . PHE B 1 213 ? 31.258 0.772 -14.146 1.00 21.02 286 PHE B O 1
ATOM 3811 N N . ILE B 1 214 ? 29.999 2.467 -14.877 1.00 21.47 287 ILE B N 1
ATOM 3812 C CA . ILE B 1 214 ? 30.929 2.987 -15.861 1.00 21.76 287 ILE B CA 1
ATOM 3813 C C . ILE B 1 214 ? 31.695 4.183 -15.270 1.00 21.95 287 ILE B C 1
ATOM 3814 O O . ILE B 1 214 ? 31.098 5.169 -14.835 1.00 21.18 287 ILE B O 1
ATOM 3819 N N . ASP B 1 215 ? 33.022 4.073 -15.268 1.00 22.73 288 ASP B N 1
ATOM 3820 C CA . ASP B 1 215 ? 33.902 5.185 -14.904 1.00 22.86 288 ASP B CA 1
ATOM 3821 C C . ASP B 1 215 ? 33.797 6.158 -16.090 1.00 22.06 288 ASP B C 1
ATOM 3822 O O . ASP B 1 215 ? 34.480 6.008 -17.099 1.00 21.35 288 ASP B O 1
ATOM 3827 N N . SER B 1 216 ? 32.902 7.133 -15.947 1.00 21.88 289 SER B N 1
ATOM 3828 C CA . SER B 1 216 ? 32.452 7.985 -17.039 1.00 21.38 289 SER B CA 1
ATOM 3829 C C . SER B 1 216 ? 33.061 9.381 -16.942 1.00 21.35 289 SER B C 1
ATOM 3830 O O . SER B 1 216 ? 33.057 9.988 -15.869 1.00 21.21 289 SER B O 1
ATOM 3833 N N . LYS B 1 217 ? 33.519 9.896 -18.075 1.00 20.26 290 LYS B N 1
ATOM 3834 C CA . LYS B 1 217 ? 33.987 11.276 -18.196 1.00 20.72 290 LYS B CA 1
ATOM 3835 C C . LYS B 1 217 ? 32.853 12.283 -18.185 1.00 20.41 290 LYS B C 1
ATOM 3836 O O . LYS B 1 217 ? 32.986 13.363 -17.628 1.00 19.44 290 LYS B O 1
ATOM 3841 N N . TYR B 1 218 ? 31.746 11.916 -18.829 1.00 19.76 291 TYR B N 1
ATOM 3842 C CA . TYR B 1 218 ? 30.608 12.787 -18.984 1.00 20.75 291 TYR B CA 1
ATOM 3843 C C . TYR B 1 218 ? 29.382 12.014 -19.484 1.00 20.97 291 TYR B C 1
ATOM 3844 O O . TYR B 1 218 ? 29.493 10.927 -20.043 1.00 21.85 291 TYR B O 1
ATOM 3853 N N . ASP B 1 219 ? 28.209 12.581 -19.252 1.00 21.56 292 ASP B N 1
ATOM 3854 C CA . ASP B 1 219 ? 26.985 12.119 -19.891 1.00 21.09 292 ASP B CA 1
ATOM 3855 C C . ASP B 1 219 ? 26.914 12.703 -21.313 1.00 21.39 292 ASP B C 1
ATOM 3856 O O . ASP B 1 219 ? 27.356 13.821 -21.553 1.00 20.66 292 ASP B O 1
ATOM 3861 N N . ILE B 1 220 ? 26.365 11.918 -22.236 1.00 21.15 293 ILE B N 1
ATOM 3862 C CA . ILE B 1 220 ? 25.980 12.397 -23.565 1.00 21.97 293 ILE B CA 1
ATOM 3863 C C . ILE B 1 220 ? 24.466 12.309 -23.636 1.00 21.11 293 ILE B C 1
ATOM 3864 O O . ILE B 1 220 ? 23.900 11.244 -23.393 1.00 21.15 293 ILE B O 1
ATOM 3869 N N . ARG B 1 221 ? 23.794 13.416 -23.936 1.00 20.80 294 ARG B N 1
ATOM 3870 C CA . ARG B 1 221 ? 22.353 13.337 -24.194 1.00 21.12 294 ARG B CA 1
ATOM 3871 C C . ARG B 1 221 ? 21.939 13.860 -25.569 1.00 20.74 294 ARG B C 1
ATOM 3872 O O . ARG B 1 221 ? 22.224 14.995 -25.911 1.00 19.85 294 ARG B O 1
ATOM 3880 N N . ILE B 1 222 ? 21.243 13.002 -26.316 1.00 19.83 295 ILE B N 1
ATOM 3881 C CA . ILE B 1 222 ? 20.742 13.319 -27.647 1.00 20.30 295 ILE B CA 1
ATOM 3882 C C . ILE B 1 222 ? 19.240 13.502 -27.549 1.00 20.33 295 ILE B C 1
ATOM 3883 O O . ILE B 1 222 ? 18.494 12.596 -27.177 1.00 19.99 295 ILE B O 1
ATOM 3888 N N . GLN B 1 223 ? 18.794 14.686 -27.923 1.00 21.52 296 GLN B N 1
ATOM 3889 C CA . GLN B 1 223 ? 17.386 15.025 -27.870 1.00 21.46 296 GLN B CA 1
ATOM 3890 C C . GLN B 1 223 ? 16.759 15.274 -29.244 1.00 22.40 296 GLN B C 1
ATOM 3891 O O . GLN B 1 223 ? 17.432 15.663 -30.233 1.00 22.19 296 GLN B O 1
ATOM 3897 N N . LYS B 1 224 ? 15.442 15.088 -29.264 1.00 22.35 297 LYS B N 1
ATOM 3898 C CA . LYS B 1 224 ? 14.632 15.339 -30.425 1.00 23.19 297 LYS B CA 1
ATOM 3899 C C . LYS B 1 224 ? 13.380 16.049 -29.988 1.00 22.63 297 LYS B C 1
ATOM 3900 O O . LYS B 1 224 ? 12.700 15.616 -29.039 1.00 22.44 297 LYS B O 1
ATOM 3906 N N . ILE B 1 225 ? 13.106 17.158 -30.660 1.00 21.81 298 ILE B N 1
ATOM 3907 C CA . ILE B 1 225 ? 11.889 17.940 -30.470 1.00 21.74 298 ILE B CA 1
ATOM 3908 C C . ILE B 1 225 ? 11.350 18.159 -31.882 1.00 21.46 298 ILE B C 1
ATOM 3909 O O . ILE B 1 225 ? 11.852 18.974 -32.623 1.00 20.72 298 ILE B O 1
ATOM 3914 N N . GLY B 1 226 ? 10.353 17.374 -32.255 1.00 21.74 299 GLY B N 1
ATOM 3915 C CA . GLY B 1 226 ? 9.847 17.390 -33.621 1.00 22.41 299 GLY B CA 1
ATOM 3916 C C . GLY B 1 226 ? 10.976 16.968 -34.538 1.00 22.62 299 GLY B C 1
ATOM 3917 O O . GLY B 1 226 ? 11.518 15.891 -34.393 1.00 23.23 299 GLY B O 1
ATOM 3918 N N . SER B 1 227 ? 11.374 17.872 -35.417 1.00 23.15 300 SER B N 1
ATOM 3919 C CA . SER B 1 227 ? 12.436 17.643 -36.363 1.00 23.73 300 SER B CA 1
ATOM 3920 C C . SER B 1 227 ? 13.760 18.345 -35.960 1.00 23.18 300 SER B C 1
ATOM 3921 O O . SER B 1 227 ? 14.670 18.485 -36.782 1.00 23.43 300 SER B O 1
ATOM 3924 N N . ASN B 1 228 ? 13.862 18.795 -34.707 1.00 22.71 301 ASN B N 1
ATOM 3925 C CA . ASN B 1 228 ? 15.048 19.486 -34.225 1.00 22.49 301 ASN B CA 1
ATOM 3926 C C . ASN B 1 228 ? 15.845 18.538 -33.343 1.00 21.98 301 ASN B C 1
ATOM 3927 O O . ASN B 1 228 ? 15.300 17.987 -32.409 1.00 21.15 301 ASN B O 1
ATOM 3932 N N . TYR B 1 229 ? 17.126 18.360 -33.661 1.00 22.16 302 TYR B N 1
ATOM 3933 C CA . TYR B 1 229 ? 18.037 17.504 -32.920 1.00 22.69 302 TYR B CA 1
ATOM 3934 C C . TYR B 1 229 ? 19.169 18.324 -32.260 1.00 22.53 302 TYR B C 1
ATOM 3935 O O . TYR B 1 229 ? 19.764 19.223 -32.899 1.00 22.37 302 TYR B O 1
ATOM 3944 N N . LYS B 1 230 ? 19.447 18.016 -30.990 1.00 22.00 303 LYS B N 1
ATOM 3945 C CA . LYS B 1 230 ? 20.653 18.504 -30.289 1.00 22.21 303 LYS B CA 1
ATOM 3946 C C . LYS B 1 230 ? 21.367 17.404 -29.509 1.00 21.86 303 LYS B C 1
ATOM 3947 O O . LYS B 1 230 ? 20.739 16.470 -28.981 1.00 21.25 303 LYS B O 1
ATOM 3953 N N . ALA B 1 231 ? 22.685 17.546 -29.425 1.00 20.82 304 ALA B N 1
ATOM 3954 C CA . ALA B 1 231 ? 23.524 16.674 -28.604 1.00 20.59 304 ALA B CA 1
ATOM 3955 C C . ALA B 1 231 ? 24.283 17.554 -27.599 1.00 20.65 304 ALA B C 1
ATOM 3956 O O . ALA B 1 231 ? 24.829 18.597 -27.970 1.00 19.07 304 ALA B O 1
ATOM 3958 N N . TYR B 1 232 ? 24.275 17.125 -26.339 1.00 20.71 305 TYR B N 1
ATOM 3959 C CA . TYR B 1 232 ? 25.001 17.786 -25.244 1.00 21.50 305 TYR B CA 1
ATOM 3960 C C . TYR B 1 232 ? 25.890 16.776 -24.535 1.00 21.12 305 TYR B C 1
ATOM 3961 O O . TYR B 1 232 ? 25.517 15.630 -24.381 1.00 20.90 305 TYR B O 1
ATOM 3970 N N . MET B 1 233 ? 27.063 17.223 -24.126 1.00 21.38 306 MET B N 1
ATOM 3971 C CA . MET B 1 233 ? 27.888 16.512 -23.161 1.00 22.69 306 MET B CA 1
ATOM 3972 C C . MET B 1 233 ? 27.744 17.242 -21.831 1.00 22.16 306 MET B C 1
ATOM 3973 O O . MET B 1 233 ? 27.604 18.459 -21.804 1.00 22.13 306 MET B O 1
ATOM 3978 N N . ARG B 1 234 ? 27.774 16.488 -20.744 1.00 22.54 307 ARG B N 1
ATOM 3979 C CA . ARG B 1 234 ? 27.576 17.022 -19.399 1.00 23.12 307 ARG B CA 1
ATOM 3980 C C . ARG B 1 234 ? 28.501 16.339 -18.385 1.00 23.66 307 ARG B C 1
ATOM 3981 O O . ARG B 1 234 ? 28.498 15.114 -18.229 1.00 23.58 307 ARG B O 1
ATOM 3989 N N . THR B 1 235 ? 29.258 17.170 -17.686 1.00 24.85 308 THR B N 1
ATOM 3990 C CA . THR B 1 235 ? 30.235 16.755 -16.681 1.00 25.75 308 THR B CA 1
ATOM 3991 C C . THR B 1 235 ? 29.819 17.398 -15.359 1.00 24.99 308 THR B C 1
ATOM 3992 O O . THR B 1 235 ? 29.493 18.588 -15.329 1.00 24.36 308 THR B O 1
ATOM 3996 N N . SER B 1 236 ? 29.823 16.628 -14.276 1.00 24.78 309 SER B N 1
ATOM 3997 C CA . SER B 1 236 ? 29.608 17.201 -12.928 1.00 24.81 309 SER B CA 1
ATOM 3998 C C . SER B 1 236 ? 30.800 18.058 -12.540 1.00 24.99 309 SER B C 1
ATOM 3999 O O . SER B 1 236 ? 31.951 17.616 -12.619 1.00 25.08 309 SER B O 1
ATOM 4002 N N . ILE B 1 237 ? 30.541 19.285 -12.120 1.00 26.03 310 ILE B N 1
ATOM 4003 C CA . ILE B 1 237 ? 31.622 20.132 -11.618 1.00 27.21 310 ILE B CA 1
ATOM 4004 C C . ILE B 1 237 ? 31.572 20.209 -10.092 1.00 28.26 310 ILE B C 1
ATOM 4005 O O . ILE B 1 237 ? 32.134 21.126 -9.485 1.00 28.32 310 ILE B O 1
ATOM 4010 N N . SER B 1 238 ? 30.907 19.228 -9.489 1.00 29.03 311 SER B N 1
ATOM 4011 C CA . SER B 1 238 ? 30.671 19.207 -8.048 1.00 30.34 311 SER B CA 1
ATOM 4012 C C . SER B 1 238 ? 30.936 17.809 -7.514 1.00 30.90 311 SER B C 1
ATOM 4013 O O . SER B 1 238 ? 30.334 17.403 -6.504 1.00 31.61 311 SER B O 1
ATOM 4016 N N . GLY B 1 239 ? 31.835 17.086 -8.194 1.00 30.46 312 GLY B N 1
ATOM 4017 C CA . GLY B 1 239 ? 32.240 15.738 -7.813 1.00 30.06 312 GLY B CA 1
ATOM 4018 C C . GLY B 1 239 ? 31.155 14.656 -7.717 1.00 29.90 312 GLY B C 1
ATOM 4019 O O . GLY B 1 239 ? 31.196 13.842 -6.783 1.00 30.89 312 GLY B O 1
ATOM 4020 N N . ASN B 1 240 ? 30.194 14.631 -8.650 1.00 28.73 313 ASN B N 1
ATOM 4021 C CA . ASN B 1 240 ? 29.071 13.658 -8.583 1.00 28.21 313 ASN B CA 1
ATOM 4022 C C . ASN B 1 240 ? 29.086 12.620 -9.706 1.00 26.39 313 ASN B C 1
ATOM 4023 O O . ASN B 1 240 ? 29.040 12.982 -10.881 1.00 26.71 313 ASN B O 1
ATOM 4028 N N . TRP B 1 241 ? 29.118 11.336 -9.360 1.00 25.01 314 TRP B N 1
ATOM 4029 C CA . TRP B 1 241 ? 28.996 10.292 -10.395 1.00 23.68 314 TRP B CA 1
ATOM 4030 C C . TRP B 1 241 ? 27.630 10.407 -11.085 1.00 24.05 314 TRP B C 1
ATOM 4031 O O . TRP B 1 241 ? 27.518 10.133 -12.270 1.00 23.10 314 TRP B O 1
ATOM 4042 N N . LYS B 1 242 ? 26.614 10.862 -10.343 1.00 24.04 315 LYS B N 1
ATOM 4043 C CA . LYS B 1 24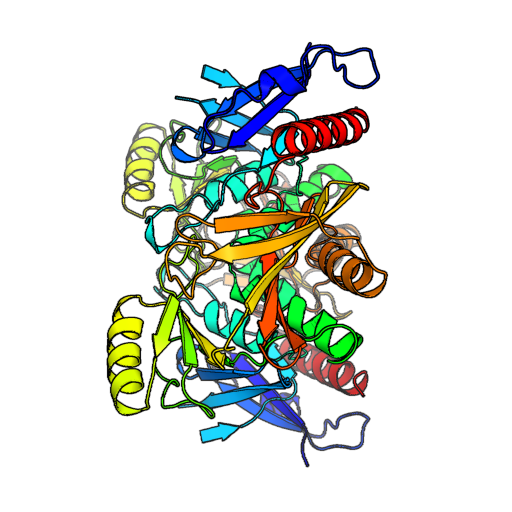2 ? 25.332 11.220 -10.930 1.00 24.49 315 LYS B CA 1
ATOM 4044 C C . LYS B 1 242 ? 25.476 12.601 -11.558 1.00 24.44 315 LYS B C 1
ATOM 4045 O O . LYS B 1 242 ? 25.266 13.619 -10.902 1.00 23.92 315 LYS B O 1
ATOM 4051 N N . ALA B 1 243 ? 25.861 12.626 -12.829 1.00 24.94 316 ALA B N 1
ATOM 4052 C CA . ALA B 1 243 ? 26.244 13.874 -13.487 1.00 25.62 316 ALA B CA 1
ATOM 4053 C C . ALA B 1 243 ? 25.075 14.830 -13.726 1.00 25.65 316 ALA B C 1
ATOM 4054 O O . ALA B 1 243 ? 25.312 15.999 -14.018 1.00 26.42 316 ALA B O 1
ATOM 4056 N N . ASN B 1 244 ? 23.841 14.324 -13.656 1.00 26.73 317 ASN B N 1
ATOM 4057 C CA . ASN B 1 244 ? 22.624 15.148 -13.833 1.00 26.86 317 ASN B CA 1
ATOM 4058 C C . ASN B 1 244 ? 22.120 15.780 -12.517 1.00 27.60 317 ASN B C 1
ATOM 4059 O O . ASN B 1 244 ? 21.068 16.410 -12.503 1.00 28.49 317 ASN B O 1
ATOM 4064 N N . THR B 1 245 ? 22.867 15.583 -11.426 1.00 28.10 318 THR B N 1
ATOM 4065 C CA . THR B 1 245 ? 22.582 16.197 -10.125 1.00 28.32 318 THR B CA 1
ATOM 4066 C C . THR B 1 245 ? 23.663 17.231 -9.780 1.00 28.08 318 THR B C 1
ATOM 4067 O O . THR B 1 245 ? 24.836 17.070 -10.111 1.00 28.26 318 THR B O 1
ATOM 4071 N N . GLY B 1 246 ? 23.264 18.299 -9.109 1.00 27.89 319 GLY B N 1
ATOM 4072 C CA . GLY B 1 246 ? 24.188 19.361 -8.759 1.00 27.53 319 GLY B CA 1
ATOM 4073 C C . GLY B 1 246 ? 24.643 20.178 -9.966 1.00 27.35 319 GLY B C 1
ATOM 4074 O O . GLY B 1 246 ? 24.110 20.039 -11.071 1.00 27.18 319 GLY B O 1
ATOM 4075 N N . SER B 1 247 ? 25.633 21.032 -9.731 1.00 26.99 320 SER B N 1
ATOM 4076 C CA . SER B 1 247 ? 26.212 21.886 -10.767 1.00 26.72 320 SER B CA 1
ATOM 4077 C C . SER B 1 247 ? 26.948 21.060 -11.830 1.00 25.43 320 SER B C 1
ATOM 4078 O O . SER B 1 247 ? 27.646 20.103 -11.505 1.00 24.72 320 SER B O 1
ATOM 4081 N N . ALA B 1 248 ? 26.765 21.411 -13.099 1.00 24.29 321 ALA B N 1
ATOM 4082 C CA . ALA B 1 248 ? 27.438 20.699 -14.180 1.00 23.65 321 ALA B CA 1
ATOM 4083 C C . ALA B 1 248 ? 27.856 21.676 -15.251 1.00 23.09 321 ALA B C 1
ATOM 4084 O O . ALA B 1 248 ? 27.336 22.787 -15.313 1.00 22.39 321 ALA B O 1
ATOM 4086 N N . MET B 1 249 ? 28.815 21.289 -16.081 1.00 22.54 322 MET B N 1
ATOM 4087 C CA . MET B 1 249 ? 29.054 22.079 -17.291 1.00 22.66 322 MET B CA 1
ATOM 4088 C C . MET B 1 249 ? 28.509 21.330 -18.495 1.00 21.67 322 MET B C 1
ATOM 4089 O O . MET B 1 249 ? 28.659 20.117 -18.626 1.00 19.70 322 MET B O 1
ATOM 4094 N N . LEU B 1 250 ? 27.799 22.082 -19.330 1.00 21.72 323 LEU B N 1
ATOM 4095 C CA . LEU B 1 250 ? 27.150 21.555 -20.496 1.00 21.74 323 LEU B CA 1
ATOM 4096 C C . LEU B 1 250 ? 27.729 22.213 -21.737 1.00 21.52 323 LEU B C 1
ATOM 4097 O O . LEU B 1 250 ? 27.941 23.436 -21.787 1.00 21.54 323 LEU B O 1
ATOM 4102 N N . GLU B 1 251 ? 28.024 21.386 -22.726 1.00 21.50 324 GLU B N 1
ATOM 4103 C CA . GLU B 1 251 ? 28.512 21.878 -23.997 1.00 21.59 324 GLU B CA 1
ATOM 4104 C C . GLU B 1 251 ? 27.761 21.168 -25.100 1.00 20.90 324 GLU B C 1
ATOM 4105 O O . GLU B 1 251 ? 27.636 19.949 -25.085 1.00 20.87 324 GLU B O 1
ATOM 4111 N N . GLN B 1 252 ? 27.236 21.937 -26.038 1.00 21.13 325 GLN B N 1
ATOM 4112 C CA . GLN B 1 252 ? 26.593 21.357 -27.203 1.00 21.28 325 GLN B CA 1
ATOM 4113 C C . GLN B 1 252 ? 27.675 20.799 -28.117 1.00 20.67 325 GLN B C 1
ATOM 4114 O O . GLN B 1 252 ? 28.732 21.413 -28.310 1.00 20.18 325 GLN B O 1
ATOM 4120 N N . VAL B 1 253 ? 27.423 19.606 -28.643 1.00 20.14 326 VAL B N 1
ATOM 4121 C CA . VAL B 1 253 ? 28.340 18.948 -29.554 1.00 20.62 326 VAL B CA 1
ATOM 4122 C C . VAL B 1 253 ? 27.619 18.642 -30.858 1.00 20.42 326 VAL B C 1
ATOM 4123 O O . VAL B 1 253 ? 26.392 18.629 -30.903 1.00 21.27 326 VAL B O 1
ATOM 4127 N N . ALA B 1 254 ? 28.384 18.406 -31.920 1.00 20.79 327 ALA B N 1
ATOM 4128 C CA . ALA B 1 254 ? 27.810 18.121 -33.234 1.00 20.82 327 ALA B CA 1
ATOM 4129 C C . ALA B 1 254 ? 26.996 16.842 -33.185 1.00 20.98 327 ALA B C 1
ATOM 4130 O O . ALA B 1 254 ? 27.397 15.872 -32.552 1.00 21.03 327 ALA B O 1
ATOM 4132 N N . MET B 1 255 ? 25.836 16.853 -33.838 1.00 21.82 328 MET B N 1
ATOM 4133 C CA . MET B 1 255 ? 25.099 15.626 -34.087 1.00 21.67 328 MET B CA 1
ATOM 4134 C C . MET B 1 255 ? 25.866 14.762 -35.087 1.00 22.31 328 MET B C 1
ATOM 4135 O O . MET B 1 255 ? 26.566 15.275 -35.959 1.00 22.18 328 MET B O 1
ATOM 4140 N N . THR B 1 256 ? 25.752 13.450 -34.939 1.00 22.23 329 THR B N 1
ATOM 4141 C CA . THR B 1 256 ? 26.325 12.508 -35.882 1.00 22.42 329 THR B CA 1
ATOM 4142 C C . THR B 1 256 ? 25.225 11.566 -36.353 1.00 22.78 329 THR B C 1
ATOM 4143 O O . THR B 1 256 ? 24.157 11.519 -35.764 1.00 20.99 329 THR B O 1
ATOM 4147 N N . GLU B 1 257 ? 25.495 10.831 -37.426 1.00 23.26 330 GLU B N 1
ATOM 4148 C CA . GLU B 1 257 ? 24.616 9.729 -37.831 1.00 23.98 330 GLU B CA 1
ATOM 4149 C C . GLU B 1 257 ? 24.406 8.706 -36.702 1.00 24.05 330 GLU B C 1
ATOM 4150 O O . GLU B 1 257 ? 23.307 8.195 -36.513 1.00 23.83 330 GLU B O 1
ATOM 4152 N N . ARG B 1 258 ? 25.462 8.412 -35.961 1.00 24.43 331 ARG B N 1
ATOM 4153 C CA . ARG B 1 258 ? 25.410 7.452 -34.867 1.00 25.42 331 ARG B CA 1
ATOM 4154 C C . ARG B 1 258 ? 24.366 7.866 -33.825 1.00 24.24 331 ARG B C 1
ATOM 4155 O O . ARG B 1 258 ? 23.471 7.103 -33.467 1.00 23.51 331 ARG B O 1
ATOM 4163 N N . TYR B 1 259 ? 24.477 9.107 -33.378 1.00 23.52 332 TYR B N 1
ATOM 4164 C CA . TYR B 1 259 ? 23.557 9.687 -32.388 1.00 22.84 332 TYR B CA 1
ATOM 4165 C C . TYR B 1 259 ? 22.131 9.789 -32.956 1.00 22.51 332 TYR B C 1
ATOM 4166 O O . TYR B 1 259 ? 21.143 9.532 -32.257 1.00 21.58 332 TYR B O 1
ATOM 4175 N N . ARG B 1 260 ? 22.033 10.217 -34.214 1.00 22.14 333 ARG B N 1
ATOM 4176 C CA . ARG B 1 260 ? 20.731 10.355 -34.872 1.00 22.92 333 ARG B CA 1
ATOM 4177 C C . ARG B 1 260 ? 19.974 9.028 -34.912 1.00 22.55 333 ARG B C 1
ATOM 4178 O O . ARG B 1 260 ? 18.763 9.010 -34.728 1.00 21.84 333 ARG B O 1
ATOM 4186 N N . LEU B 1 261 ? 20.685 7.919 -35.138 1.00 22.41 334 LEU B N 1
ATOM 4187 C CA . LEU B 1 261 ? 20.060 6.580 -35.143 1.00 22.67 334 LEU B CA 1
ATOM 4188 C C . LEU B 1 261 ? 19.567 6.195 -33.741 1.00 22.73 334 LEU B C 1
ATOM 4189 O O . LEU B 1 261 ? 18.482 5.607 -33.590 1.00 22.56 334 LEU B O 1
ATOM 4194 N N . TRP B 1 262 ? 20.334 6.549 -32.720 1.00 22.53 335 TRP B N 1
ATOM 4195 C CA . TRP B 1 262 ? 19.936 6.248 -31.334 1.00 22.73 335 TRP B CA 1
ATOM 4196 C C . TRP B 1 262 ? 18.584 6.846 -31.007 1.00 22.93 335 TRP B C 1
ATOM 4197 O O . TRP B 1 262 ? 17.694 6.156 -30.513 1.00 22.73 335 TRP B O 1
ATOM 4208 N N . VAL B 1 263 ? 18.438 8.146 -31.270 1.00 23.01 336 VAL B N 1
ATOM 4209 C CA . VAL B 1 263 ? 17.222 8.854 -30.900 1.00 23.65 336 VAL B CA 1
ATOM 4210 C C . VAL B 1 263 ? 16.051 8.540 -31.830 1.00 23.65 336 VAL B C 1
ATOM 4211 O O . VAL B 1 263 ? 14.915 8.397 -31.367 1.00 23.08 336 VAL B O 1
ATOM 4215 N N . ASP B 1 264 ? 16.329 8.437 -33.126 1.00 24.35 337 ASP B N 1
ATOM 4216 C CA . ASP B 1 264 ? 15.303 8.089 -34.110 1.00 24.74 337 ASP B CA 1
ATOM 4217 C C . ASP B 1 264 ? 14.665 6.739 -33.798 1.00 24.90 337 ASP B C 1
ATOM 4218 O O . ASP B 1 264 ? 13.440 6.597 -33.807 1.00 24.55 337 ASP B O 1
ATOM 4223 N N . SER B 1 265 ? 15.518 5.755 -33.523 1.00 25.15 338 SER B N 1
ATOM 4224 C CA . SER B 1 265 ? 15.080 4.429 -33.102 1.00 25.44 338 SER B CA 1
ATOM 4225 C C . SER B 1 265 ? 14.148 4.505 -31.899 1.00 25.41 338 SER B C 1
ATOM 4226 O O . SER B 1 265 ? 13.041 3.923 -31.910 1.00 25.07 338 SER B O 1
ATOM 4229 N N . CYS B 1 266 ? 14.603 5.232 -30.881 1.00 24.88 339 CYS B N 1
ATOM 4230 C CA . CYS B 1 266 ? 13.846 5.419 -29.646 1.00 25.88 339 CYS B CA 1
ATOM 4231 C C . CYS B 1 266 ? 12.507 6.110 -29.890 1.00 25.45 339 CYS B C 1
ATOM 4232 O O . CYS B 1 266 ? 11.505 5.771 -29.246 1.00 25.49 339 CYS B O 1
ATOM 4235 N N . SER B 1 267 ? 12.482 7.037 -30.845 1.00 25.23 340 SER B N 1
ATOM 4236 C CA . SER B 1 267 ? 11.284 7.835 -31.080 1.00 25.49 340 SER B CA 1
ATOM 4237 C C . SER B 1 267 ? 10.127 7.053 -31.705 1.00 26.06 340 SER B C 1
ATOM 4238 O O . SER B 1 267 ? 9.027 7.582 -31.798 1.00 26.02 340 SER B O 1
ATOM 4241 N N . GLU B 1 268 ? 10.382 5.817 -32.147 1.00 26.13 341 GLU B N 1
ATOM 4242 C CA . GLU B 1 268 ? 9.346 4.961 -32.722 1.00 27.38 341 GLU B CA 1
ATOM 4243 C C . GLU B 1 268 ? 8.506 4.218 -31.671 1.00 26.01 341 GLU B C 1
ATOM 4244 O O . GLU B 1 268 ? 7.480 3.629 -31.994 1.00 26.44 341 GLU B O 1
ATOM 4250 N N . MET B 1 269 ? 8.933 4.225 -30.420 1.00 25.70 342 MET B N 1
ATOM 4251 C CA . MET B 1 269 ? 8.241 3.420 -29.434 1.00 26.00 342 MET B CA 1
ATOM 4252 C C . MET B 1 269 ? 6.879 3.996 -29.052 1.00 25.34 342 MET B C 1
ATOM 4253 O O . MET B 1 269 ? 6.621 5.198 -29.210 1.00 24.02 342 MET B O 1
ATOM 4258 N N . PHE B 1 270 ? 6.004 3.090 -28.610 1.00 25.63 343 PHE B N 1
ATOM 4259 C CA . PHE B 1 270 ? 4.647 3.401 -28.148 1.00 25.24 343 PHE B CA 1
ATOM 4260 C C . PHE B 1 270 ? 3.836 4.229 -29.152 1.00 25.33 343 PHE B C 1
ATOM 4261 O O . PHE B 1 270 ? 3.126 5.156 -28.783 1.00 26.09 343 PHE B O 1
ATOM 4269 N N . GLY B 1 271 ? 3.967 3.903 -30.435 1.00 25.53 344 GLY B N 1
ATOM 4270 C CA . GLY B 1 271 ? 3.231 4.590 -31.501 1.00 25.02 344 GLY B CA 1
ATOM 4271 C C . GLY B 1 271 ? 3.837 5.895 -31.994 1.00 24.40 344 GLY B C 1
ATOM 4272 O O . GLY B 1 271 ? 3.300 6.510 -32.894 1.00 23.63 344 GLY B O 1
ATOM 4273 N N . GLY B 1 272 ? 4.964 6.303 -31.412 1.00 24.09 345 GLY B N 1
ATOM 4274 C CA . GLY B 1 272 ? 5.706 7.461 -31.863 1.00 24.82 345 GLY B CA 1
ATOM 4275 C C . GLY B 1 272 ? 5.844 8.491 -30.766 1.00 24.57 345 GLY B C 1
ATOM 4276 O O . GLY B 1 272 ? 4.851 8.868 -30.149 1.00 25.14 345 GLY B O 1
ATOM 4277 N N . LEU B 1 273 ? 7.069 8.965 -30.546 1.00 24.55 346 LEU B N 1
ATOM 4278 C CA . LEU B 1 273 ? 7.359 10.016 -29.552 1.00 24.25 346 LEU B CA 1
ATOM 4279 C C . LEU B 1 273 ? 7.726 11.306 -30.265 1.00 24.61 346 LEU B C 1
ATOM 4280 O O . LEU B 1 273 ? 8.664 11.333 -31.058 1.00 25.48 346 LEU B O 1
ATOM 4285 N N . ASP B 1 274 ? 6.978 12.379 -30.010 1.00 25.00 347 ASP B N 1
ATOM 4286 C CA . ASP B 1 274 ? 7.238 13.680 -30.643 1.00 25.26 347 ASP B CA 1
ATOM 4287 C C . ASP B 1 274 ? 8.471 14.347 -30.032 1.00 24.58 347 ASP B C 1
ATOM 4288 O O . ASP B 1 274 ? 9.239 14.992 -30.725 1.00 23.46 347 ASP B O 1
ATOM 4293 N N . ILE B 1 275 ? 8.606 14.214 -28.718 1.00 24.17 348 ILE B N 1
ATOM 4294 C CA . ILE B 1 275 ? 9.740 14.705 -27.980 1.00 23.91 348 ILE B CA 1
ATOM 4295 C C . ILE B 1 275 ? 10.354 13.512 -27.239 1.00 23.93 348 ILE B C 1
ATOM 4296 O O . ILE B 1 275 ? 9.649 12.731 -26.554 1.00 23.87 348 ILE B O 1
ATOM 4301 N N . CYS B 1 276 ? 11.667 13.367 -27.356 1.00 23.49 349 CYS B N 1
ATOM 4302 C CA . CYS B 1 276 ? 12.375 12.373 -26.568 1.00 23.17 349 CYS B CA 1
ATOM 4303 C C . CYS B 1 276 ? 13.872 12.625 -26.554 1.00 22.99 349 CYS B C 1
ATOM 4304 O O . CYS B 1 276 ? 14.395 13.441 -27.323 1.00 22.53 349 CYS B O 1
ATOM 4307 N N . ALA B 1 277 ? 14.545 11.937 -25.639 1.00 22.23 350 ALA B N 1
ATOM 4308 C CA . ALA B 1 277 ? 15.987 12.006 -25.536 1.00 22.70 350 ALA B CA 1
ATOM 4309 C C . ALA B 1 277 ? 16.564 10.651 -25.122 1.00 22.10 350 ALA B C 1
ATOM 4310 O O . ALA B 1 277 ? 15.923 9.876 -24.413 1.00 22.78 350 ALA B O 1
ATOM 4312 N N . VAL B 1 278 ? 17.776 10.400 -25.601 1.00 21.73 351 VAL B N 1
ATOM 4313 C CA A VAL B 1 278 ? 18.529 9.232 -25.200 0.50 21.79 351 VAL B CA 1
ATOM 4314 C CA B VAL B 1 278 ? 18.582 9.230 -25.257 0.50 21.86 351 VAL B CA 1
ATOM 4315 C C . VAL B 1 278 ? 19.822 9.691 -24.515 1.00 21.68 351 VAL B C 1
ATOM 4316 O O . VAL B 1 278 ? 20.513 10.570 -24.979 1.00 20.62 351 VAL B O 1
ATOM 4323 N N . LYS B 1 279 ? 20.096 9.082 -23.364 1.00 22.23 352 LYS B N 1
ATOM 4324 C CA . LYS B 1 279 ? 21.273 9.396 -22.576 1.00 22.17 352 LYS B CA 1
ATOM 4325 C C . LYS B 1 279 ? 22.219 8.224 -22.509 1.00 21.62 352 LYS B C 1
ATOM 4326 O O . LYS B 1 279 ? 21.788 7.085 -22.304 1.00 21.92 352 LYS B O 1
ATOM 4332 N N . ALA B 1 280 ? 23.503 8.535 -22.681 1.00 21.73 353 ALA B N 1
ATOM 4333 C CA . ALA B 1 280 ? 24.602 7.595 -22.535 1.00 21.80 353 ALA B CA 1
ATOM 4334 C C . ALA B 1 280 ? 25.661 8.135 -21.577 1.00 21.88 353 ALA B C 1
ATOM 4335 O O . ALA B 1 280 ? 25.750 9.336 -21.338 1.00 22.21 353 ALA B O 1
ATOM 4337 N N . VAL B 1 281 ? 26.466 7.226 -21.040 1.00 21.77 354 VAL B N 1
ATOM 4338 C CA . VAL B 1 281 ? 27.671 7.578 -20.281 1.00 21.58 354 VAL B CA 1
ATOM 4339 C C . VAL B 1 281 ? 28.875 7.210 -21.142 1.00 21.84 354 VAL B C 1
ATOM 4340 O O . VAL B 1 281 ? 28.800 6.301 -21.968 1.00 22.33 354 VAL B O 1
ATOM 4344 N N . HIS B 1 282 ? 29.957 7.956 -20.991 1.00 22.39 355 HIS B N 1
ATOM 4345 C CA . HIS B 1 282 ? 31.123 7.814 -21.863 1.00 23.00 355 HIS B CA 1
ATOM 4346 C C . HIS B 1 282 ? 32.340 7.464 -21.033 1.00 23.75 355 HIS B C 1
ATOM 4347 O O . HIS B 1 282 ? 32.818 8.270 -20.246 1.00 23.69 355 HIS B O 1
ATOM 4354 N N . SER B 1 283 ? 32.835 6.243 -21.189 1.00 24.99 356 SER B N 1
ATOM 4355 C CA . SER B 1 283 ? 33.924 5.783 -20.354 1.00 26.16 356 SER B CA 1
ATOM 4356 C C . SER B 1 283 ? 35.252 6.452 -20.705 1.00 27.39 356 SER B C 1
ATOM 4357 O O . SER B 1 283 ? 35.488 6.908 -21.843 1.00 27.16 356 SER B O 1
ATOM 4360 N N . LYS B 1 284 ? 36.109 6.499 -19.696 1.00 28.95 357 LYS B N 1
ATOM 4361 C CA . LYS B 1 284 ? 37.476 6.966 -19.855 1.00 30.14 357 LYS B CA 1
ATOM 4362 C C . LYS B 1 284 ? 38.171 6.275 -21.040 1.00 30.50 357 LYS B C 1
ATOM 4363 O O . LYS B 1 284 ? 38.958 6.914 -21.733 1.00 30.30 357 LYS B O 1
ATOM 4366 N N . ASP B 1 285 ? 37.839 5.005 -21.312 1.00 30.98 358 ASP B N 1
ATOM 4367 C CA . ASP B 1 285 ? 38.406 4.286 -22.484 1.00 31.31 358 ASP B CA 1
ATOM 4368 C C . ASP B 1 285 ? 37.720 4.574 -23.841 1.00 30.92 358 ASP B C 1
ATOM 4369 O O . ASP B 1 285 ? 38.107 3.999 -24.866 1.00 30.80 358 ASP B O 1
ATOM 4374 N N . GLY B 1 286 ? 36.710 5.444 -23.848 1.00 29.88 359 GLY B N 1
ATOM 4375 C CA . GLY B 1 286 ? 36.121 5.943 -25.098 1.00 29.81 359 GLY B CA 1
ATOM 4376 C C . GLY B 1 286 ? 34.851 5.224 -25.567 1.00 28.90 359 GLY B C 1
ATOM 4377 O O . GLY B 1 286 ? 34.339 5.525 -26.639 1.00 29.48 359 GLY B O 1
ATOM 4378 N N . ARG B 1 287 ? 34.337 4.286 -24.774 1.00 27.94 360 ARG B N 1
ATOM 4379 C CA . ARG B 1 287 ? 33.110 3.567 -25.131 1.00 27.21 360 ARG B CA 1
ATOM 4380 C C . ARG B 1 287 ? 31.877 4.241 -24.527 1.00 25.82 360 ARG B C 1
ATOM 4381 O O . ARG B 1 287 ? 31.914 4.734 -23.405 1.00 25.29 360 ARG B O 1
ATOM 4385 N N . ASP B 1 288 ? 30.799 4.262 -25.301 1.00 25.04 361 ASP B N 1
ATOM 4386 C CA . ASP B 1 288 ? 29.513 4.781 -24.863 1.00 25.18 361 ASP B CA 1
ATOM 4387 C C . ASP B 1 288 ? 28.603 3.642 -24.394 1.00 24.28 361 ASP B C 1
ATOM 4388 O O . ASP B 1 288 ? 28.611 2.548 -24.969 1.00 23.75 361 ASP B O 1
ATOM 4393 N N . TYR B 1 289 ? 27.815 3.919 -23.365 1.00 23.65 362 TYR B N 1
ATOM 4394 C CA . TYR B 1 289 ? 26.798 2.995 -22.891 1.00 23.63 362 TYR B CA 1
ATOM 4395 C C . TYR B 1 289 ? 25.493 3.741 -22.703 1.00 23.46 362 TYR B C 1
ATOM 4396 O O . TYR B 1 289 ? 25.418 4.664 -21.873 1.00 23.19 362 TYR B O 1
ATOM 4405 N N . ILE B 1 290 ? 24.467 3.331 -23.454 1.00 23.41 363 ILE B N 1
ATOM 4406 C CA . ILE B 1 290 ? 23.130 3.926 -23.343 1.00 22.90 363 ILE B CA 1
ATOM 4407 C C . ILE B 1 290 ? 22.474 3.453 -22.050 1.00 22.68 363 ILE B C 1
ATOM 4408 O O . ILE B 1 290 ? 22.441 2.245 -21.761 1.00 23.19 363 ILE B O 1
ATOM 4413 N N . ILE B 1 291 ? 21.991 4.407 -21.256 1.00 22.81 364 ILE B N 1
ATOM 4414 C CA . ILE B 1 291 ? 21.460 4.096 -19.897 1.00 23.21 364 ILE B CA 1
ATOM 4415 C C . ILE B 1 291 ? 20.001 4.506 -19.698 1.00 23.69 364 ILE B C 1
ATOM 4416 O O . ILE B 1 291 ? 19.364 3.994 -18.781 1.00 23.75 364 ILE B O 1
ATOM 4421 N N . GLU B 1 292 ? 19.465 5.403 -20.539 1.00 23.81 365 GLU B N 1
ATOM 4422 C CA . GLU B 1 292 ? 18.123 5.951 -20.318 1.00 25.29 365 GLU B CA 1
ATOM 4423 C C . GLU B 1 292 ? 17.527 6.564 -21.584 1.00 25.02 365 GLU B C 1
ATOM 4424 O O . GLU B 1 292 ? 18.248 7.089 -22.421 1.00 22.53 365 GLU B O 1
ATOM 4430 N N . VAL B 1 293 ? 16.204 6.488 -21.684 1.00 24.87 366 VAL B N 1
ATOM 4431 C CA . VAL B 1 293 ? 15.420 7.236 -22.661 1.00 25.49 366 VAL B CA 1
ATOM 4432 C C . VAL B 1 293 ? 14.369 8.060 -21.906 1.00 26.37 366 VAL B C 1
ATOM 4433 O O . VAL B 1 293 ? 13.843 7.633 -20.859 1.00 26.07 366 VAL B O 1
ATOM 4437 N N . MET B 1 294 ? 14.062 9.236 -22.452 1.00 27.20 367 MET B N 1
ATOM 4438 C CA . MET B 1 294 ? 13.124 10.186 -21.846 1.00 28.42 367 MET B CA 1
ATOM 4439 C C . MET B 1 294 ? 12.131 10.668 -22.873 1.00 26.98 367 MET B C 1
ATOM 4440 O O . MET B 1 294 ? 12.383 10.595 -24.083 1.00 26.49 367 MET B O 1
ATOM 4445 N N . ASP B 1 295 ? 11.014 11.198 -22.396 1.00 26.45 368 ASP B N 1
ATOM 4446 C CA . ASP B 1 295 ? 9.925 11.570 -23.285 1.00 25.91 368 ASP B CA 1
ATOM 4447 C C . ASP B 1 295 ? 9.673 13.080 -23.210 1.00 25.04 368 ASP B C 1
ATOM 4448 O O . ASP B 1 295 ? 10.634 13.853 -23.018 1.00 23.83 368 ASP B O 1
ATOM 4453 N N . SER B 1 296 ? 8.420 13.508 -23.363 1.00 23.55 369 SER B N 1
ATOM 4454 C CA . SER B 1 296 ? 8.086 14.937 -23.333 1.00 23.57 369 SER B CA 1
ATOM 4455 C C . SER B 1 296 ? 8.275 15.593 -21.983 1.00 23.11 369 SER B C 1
ATOM 4456 O O . SER B 1 296 ? 8.276 16.803 -21.923 1.00 23.73 369 SER B O 1
ATOM 4459 N N . SER B 1 297 ? 8.436 14.821 -20.913 1.00 23.72 370 SER B N 1
ATOM 4460 C CA . SER B 1 297 ? 8.778 15.405 -19.623 1.00 24.85 370 SER B CA 1
ATOM 4461 C C . SER B 1 297 ? 10.305 15.486 -19.363 1.00 25.03 370 SER B C 1
ATOM 4462 O O . SER B 1 297 ? 10.713 15.793 -18.255 1.00 24.94 370 SER B O 1
ATOM 4465 N N . MET B 1 298 ? 11.130 15.277 -20.395 1.00 25.35 371 MET B N 1
ATOM 4466 C CA . MET B 1 298 ? 12.586 15.366 -20.253 1.00 25.40 371 MET B CA 1
ATOM 4467 C C . MET B 1 298 ? 13.006 16.710 -19.731 1.00 25.19 371 MET B C 1
ATOM 4468 O O . MET B 1 298 ? 12.456 17.731 -20.139 1.00 25.06 371 MET B O 1
ATOM 4473 N N . PRO B 1 299 ? 14.022 16.732 -18.860 1.00 24.95 372 PRO B N 1
ATOM 4474 C CA . PRO B 1 299 ? 14.571 18.030 -18.460 1.00 24.92 372 PRO B CA 1
ATOM 4475 C C . PRO B 1 299 ? 15.133 18.788 -19.654 1.00 24.97 372 PRO B C 1
ATOM 4476 O O . PRO B 1 299 ? 15.706 18.185 -20.540 1.00 25.23 372 PRO B O 1
ATOM 4480 N N . LEU B 1 300 ? 14.933 20.098 -19.693 1.00 24.96 373 LEU B N 1
ATOM 4481 C CA . LEU B 1 300 ? 15.573 20.933 -20.678 1.00 24.93 373 LEU B CA 1
ATOM 4482 C C . LEU B 1 300 ? 16.911 21.392 -20.099 1.00 24.78 373 LEU B C 1
ATOM 4483 O O . LEU B 1 300 ? 16.964 21.882 -18.962 1.00 24.77 373 LEU B O 1
ATOM 4488 N N . ILE B 1 301 ? 17.969 21.223 -20.890 1.00 24.04 374 ILE B N 1
ATOM 4489 C CA . ILE B 1 301 ? 19.336 21.431 -20.444 1.00 24.21 374 ILE B CA 1
ATOM 4490 C C . ILE B 1 301 ? 20.153 22.323 -21.370 1.00 24.47 374 ILE B C 1
ATOM 4491 O O . ILE B 1 301 ? 19.785 22.572 -22.530 1.00 24.15 374 ILE B O 1
ATOM 4496 N N . GLY B 1 302 ? 21.288 22.787 -20.851 1.00 25.07 375 GLY B N 1
ATOM 4497 C CA . GLY B 1 302 ? 22.225 23.566 -21.650 1.00 25.57 375 GLY B CA 1
ATOM 4498 C C . GLY B 1 302 ? 21.743 24.980 -21.908 1.00 25.97 375 GLY B C 1
ATOM 4499 O O . GLY B 1 302 ? 20.860 25.472 -21.223 1.00 26.44 375 GLY B O 1
ATOM 4500 N N . GLU B 1 303 ? 22.301 25.625 -22.917 1.00 26.50 376 GLU B N 1
ATOM 4501 C CA . GLU B 1 303 ? 22.085 27.069 -23.106 1.00 27.09 376 GLU B CA 1
ATOM 4502 C C . GLU B 1 303 ? 20.900 27.438 -23.997 1.00 27.11 376 GLU B C 1
ATOM 4503 O O . GLU B 1 303 ? 20.662 28.626 -24.209 1.00 26.70 376 GLU B O 1
ATOM 4506 N N . HIS B 1 304 ? 20.164 26.445 -24.505 1.00 26.97 377 HIS B N 1
ATOM 4507 C CA . HIS B 1 304 ? 19.075 26.702 -25.448 1.00 27.15 377 HIS B CA 1
ATOM 4508 C C . HIS B 1 304 ? 17.708 26.301 -24.910 1.00 26.39 377 HIS B C 1
ATOM 4509 O O . HIS B 1 304 ? 16.821 25.966 -25.680 1.00 26.46 377 HIS B O 1
ATOM 4516 N N . VAL B 1 305 ? 17.538 26.371 -23.591 1.00 26.47 378 VAL B N 1
ATOM 4517 C CA . VAL B 1 305 ?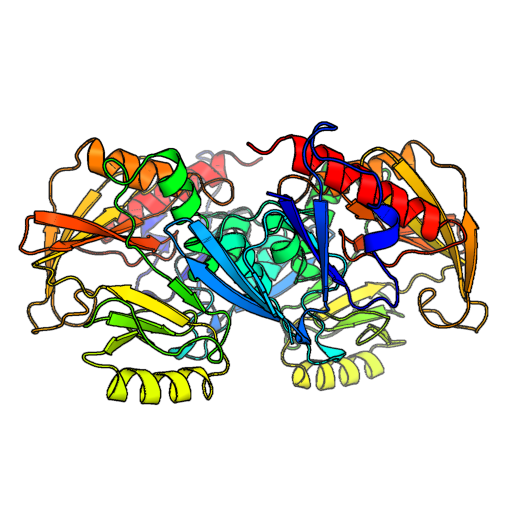 16.283 25.979 -22.939 1.00 26.36 378 VAL B CA 1
ATOM 4518 C C . VAL B 1 305 ? 15.084 26.768 -23.508 1.00 26.09 378 VAL B C 1
ATOM 4519 O O . VAL B 1 305 ? 14.040 26.183 -23.752 1.00 25.98 378 VAL B O 1
ATOM 4523 N N . GLU B 1 306 ? 15.241 28.081 -23.698 1.00 26.10 379 GLU B N 1
ATOM 4524 C CA . GLU B 1 306 ? 14.161 28.931 -24.233 1.00 26.52 379 GLU B CA 1
ATOM 4525 C C . GLU B 1 306 ? 13.859 28.648 -25.707 1.00 25.92 379 GLU B C 1
ATOM 4526 O O . GLU B 1 306 ? 12.700 28.659 -26.128 1.00 26.40 379 GLU B O 1
ATOM 4532 N N . GLU B 1 307 ? 14.888 28.394 -26.499 1.00 26.01 380 GLU B N 1
ATOM 4533 C CA . GLU B 1 307 ? 14.682 27.964 -27.880 1.00 25.71 380 GLU B CA 1
ATOM 4534 C C . GLU B 1 307 ? 13.948 26.609 -27.894 1.00 24.76 380 GLU B C 1
ATOM 4535 O O . GLU B 1 307 ? 13.048 26.406 -28.689 1.00 23.99 380 GLU B O 1
ATOM 4541 N N . ASP B 1 308 ? 14.310 25.704 -26.982 1.00 24.36 381 ASP B N 1
ATOM 4542 C CA . ASP B 1 308 ? 13.680 24.384 -26.916 1.00 23.85 381 ASP B CA 1
ATOM 4543 C C . ASP B 1 308 ? 12.188 24.475 -26.574 1.00 23.35 381 ASP B C 1
ATOM 4544 O O . ASP B 1 308 ? 11.374 23.773 -27.164 1.00 22.35 381 ASP B O 1
ATOM 4549 N N . ARG B 1 309 ? 11.837 25.332 -25.619 1.00 23.35 382 ARG B N 1
ATOM 4550 C CA . ARG B 1 309 ? 10.433 25.565 -25.296 1.00 23.33 382 ARG B CA 1
ATOM 4551 C C . ARG B 1 309 ? 9.674 26.145 -26.485 1.00 23.03 382 ARG B C 1
ATOM 4552 O O . ARG B 1 309 ? 8.520 25.767 -26.738 1.00 23.38 382 ARG B O 1
ATOM 4560 N N . GLN B 1 310 ? 10.316 27.046 -27.225 1.00 22.83 383 GLN B N 1
ATOM 4561 C CA . GLN B 1 310 ? 9.680 27.635 -28.401 1.00 22.69 383 GLN B CA 1
ATOM 4562 C C . GLN B 1 310 ? 9.448 26.581 -29.486 1.00 22.36 383 GLN B C 1
ATOM 4563 O O . GLN B 1 310 ? 8.408 26.577 -30.127 1.00 22.02 383 GLN B O 1
ATOM 4569 N N . LEU B 1 311 ? 10.421 25.692 -29.668 1.00 21.70 384 LEU B N 1
ATOM 4570 C CA . LEU B 1 311 ? 10.291 24.575 -30.607 1.00 21.20 384 LEU B CA 1
ATOM 4571 C C . LEU B 1 311 ? 9.144 23.648 -30.207 1.00 21.29 384 LEU B C 1
ATOM 4572 O O . LEU B 1 311 ? 8.421 23.135 -31.066 1.00 20.37 384 LEU B O 1
ATOM 4577 N N . MET B 1 312 ? 9.004 23.420 -28.898 1.00 21.12 385 MET B N 1
ATOM 4578 C CA . MET B 1 312 ? 7.888 22.653 -28.364 1.00 21.90 385 MET B CA 1
ATOM 4579 C C . MET B 1 312 ? 6.536 23.303 -28.631 1.00 20.74 385 MET B C 1
ATOM 4580 O O . MET B 1 312 ? 5.598 22.614 -28.996 1.00 21.59 385 MET B O 1
ATOM 4585 N N . ALA B 1 313 ? 6.438 24.611 -28.439 1.00 20.86 386 ALA B N 1
ATOM 4586 C CA . ALA B 1 313 ? 5.221 25.364 -28.778 1.00 21.30 386 ALA B CA 1
ATOM 4587 C C . ALA B 1 313 ? 4.867 25.260 -30.262 1.00 21.27 386 ALA B C 1
ATOM 4588 O O . ALA B 1 313 ? 3.717 25.056 -30.610 1.00 21.75 386 ALA B O 1
ATOM 4590 N N . ASP B 1 314 ? 5.868 25.395 -31.129 1.00 21.98 387 ASP B N 1
ATOM 4591 C CA . ASP B 1 314 ? 5.661 25.316 -32.586 1.00 22.09 387 ASP B CA 1
ATOM 4592 C C . ASP B 1 314 ? 5.150 23.945 -32.965 1.00 21.92 387 ASP B C 1
ATOM 4593 O O . ASP B 1 314 ? 4.290 23.834 -33.825 1.00 22.78 387 ASP B O 1
ATOM 4598 N N . LEU B 1 315 ? 5.689 22.920 -32.304 1.00 22.45 388 LEU B N 1
ATOM 4599 C CA . LEU B 1 315 ? 5.261 21.523 -32.467 1.00 22.64 388 LEU B CA 1
ATOM 4600 C C . LEU B 1 315 ? 3.816 21.300 -32.040 1.00 22.01 388 LEU B C 1
ATOM 4601 O O . LEU B 1 315 ? 3.046 20.722 -32.776 1.00 22.14 388 LEU B O 1
ATOM 4606 N N . VAL B 1 316 ? 3.457 21.757 -30.842 1.00 21.68 389 VAL B N 1
ATOM 4607 C CA . VAL B 1 316 ? 2.063 21.687 -30.388 1.00 21.27 389 VAL B CA 1
ATOM 4608 C C . VAL B 1 316 ? 1.117 22.417 -31.377 1.00 20.95 389 VAL B C 1
ATOM 4609 O O . VAL B 1 316 ? 0.051 21.927 -31.712 1.00 20.85 389 VAL B O 1
ATOM 4613 N N . VAL B 1 317 ? 1.516 23.578 -31.855 1.00 20.68 390 VAL B N 1
ATOM 4614 C CA . VAL B 1 317 ? 0.647 24.340 -32.739 1.00 21.63 390 VAL B CA 1
ATOM 4615 C C . VAL B 1 317 ? 0.417 23.568 -34.054 1.00 22.07 390 VAL B C 1
ATOM 4616 O O . VAL B 1 317 ? -0.708 23.492 -34.543 1.00 22.08 390 VAL B O 1
ATOM 4620 N N . SER B 1 318 ? 1.463 22.960 -34.604 1.00 23.06 391 SER B N 1
ATOM 4621 C CA . SER B 1 318 ? 1.296 22.180 -35.833 1.00 23.99 391 SER B CA 1
ATOM 4622 C C . SER B 1 318 ? 0.360 20.986 -35.611 1.00 24.19 391 SER B C 1
ATOM 4623 O O . SER B 1 318 ? -0.475 20.703 -36.458 1.00 24.26 391 SER B O 1
ATOM 4626 N N . LYS B 1 319 ? 0.464 20.335 -34.455 1.00 24.86 392 LYS B N 1
ATOM 4627 C CA . LYS B 1 319 ? -0.463 19.257 -34.077 1.00 25.74 392 LYS B CA 1
ATOM 4628 C C . LYS B 1 319 ? -1.889 19.757 -33.875 1.00 25.46 392 LYS B C 1
ATOM 4629 O O . LYS B 1 319 ? -2.831 19.131 -34.331 1.00 24.81 392 LYS B O 1
ATOM 4635 N N . MET B 1 320 ? -2.043 20.877 -33.179 1.00 25.08 393 MET B N 1
ATOM 4636 C CA . MET B 1 320 ? -3.365 21.455 -32.934 1.00 25.43 393 MET B CA 1
ATOM 4637 C C . MET B 1 320 ? -4.058 21.863 -34.225 1.00 26.40 393 MET B C 1
ATOM 4638 O O . MET B 1 320 ? -5.290 21.838 -34.326 1.00 27.37 393 MET B O 1
ATOM 4643 N N . SER B 1 321 ? -3.263 22.233 -35.216 1.00 27.59 394 SER B N 1
ATOM 4644 C CA . SER B 1 321 ? -3.787 22.618 -36.521 1.00 28.98 394 SER B CA 1
ATOM 4645 C C . SER B 1 321 ? -4.403 21.462 -37.334 1.00 29.82 394 SER B C 1
ATOM 4646 O O . SER B 1 321 ? -5.140 21.708 -38.287 1.00 29.56 394 SER B O 1
ATOM 4649 N N . GLN B 1 322 ? -4.118 20.220 -36.947 1.00 30.60 395 GLN B N 1
ATOM 4650 C CA . GLN B 1 322 ? -4.696 19.040 -37.603 1.00 31.82 395 GLN B CA 1
ATOM 4651 C C . GLN B 1 322 ? -6.121 18.722 -37.115 1.00 33.45 395 GLN B C 1
ATOM 4652 O O . GLN B 1 322 ? -6.844 17.928 -37.751 1.00 34.53 395 GLN B O 1
ATOM 4658 N N . LEU B 1 323 ? -6.532 19.339 -36.007 1.00 34.73 396 LEU B N 1
ATOM 4659 C CA . LEU B 1 323 ? -7.851 19.081 -35.419 1.00 35.82 396 LEU B CA 1
ATOM 4660 C C . LEU B 1 323 ? -8.977 19.823 -36.163 1.00 36.25 396 LEU B C 1
ATOM 4661 O O . LEU B 1 323 ? -8.717 20.770 -36.906 1.00 36.31 396 LEU B O 1
ATOM 4666 N N . PRO B 1 324 ? -10.243 19.389 -35.970 1.00 37.08 397 PRO B N 1
ATOM 4667 C CA . PRO B 1 324 ? -11.369 20.016 -36.695 1.00 37.13 397 PRO B CA 1
ATOM 4668 C C . PRO B 1 324 ? -11.595 21.504 -36.386 1.00 37.59 397 PRO B C 1
ATOM 4669 O O . PRO B 1 324 ? -11.726 22.323 -37.314 1.00 38.28 397 PRO B O 1
#

Secondary structure (DSSP, 8-state):
-PEEEEEE--SS--GGGGGTT-EETTTEEEEEEEE-GGGEEEEEETTS-EEEEE--EE--SEEEE-S-SEEGGGTEE-HHHHHHHHHTT--EES-HHHHHHTT-HHHHHHHHHHHHHHH-TTTS-B---EEESSSTT----SSSSEEEEESS--TTTTEEEE-SHHHHHHHHHHHHHHT--EEEEEPP-EEEEEEEEEETTEEEEEEEEESSS-SSTTSSSEEEEEE---HHHHHHHHHHTTGGG--SEEEEEEEEETTS-EEEEEEE-TTPPP-GGGHHHHHHHHHHHHHHHHHT--/-PEEEEEE--SS--GGGGTTT-EETTTEEEEEEEE-GGGEEEEEETTS-EEEEE--EE--SEEEE-S-SEETTTTEE-HHHHHHHHHTT--EES-HHHHHHTT-HHHHHHHHHHHHHHHHHHHS-B---EEESSSTT----SSSSEEEEESS--TTTTEEEE-SHHHHHHHHHHHGGGTS-EEEEEPP-EEEEEEEEEETTEEEEEEEEESSS-SSTTSSSEEEEEE---HHHHHHHHHHTTGGG--SEEEEEEEEETTS-EEEEEEE-TTPPP-GGGHHHHHHHHHHHHHHHHTT--